Protein AF-0000000074527260 (afdb_homodimer)

Radius of gyration: 30.85 Å; Cα contacts (8 Å, |Δi|>4): 869; chains: 2; bounding box: 64×98×164 Å

Secondary structure (DSSP, 8-state):
------------------THHHHHHHHHHHHHHHHHHHHHT-SS-EEEEEEEE---EEEETTEEEE--TTT-HHHHHHTT--GGG--HHHHHHHHHHHHTSHHHHTT-EEEEEEETTS-EEEE-TT----SSHHHHHHHHHHHHHHSEEE-TTT--EEEEEEPSPGGGGS-TT-EEEEE-TT-S-B--HHHHGGG--S-EEEEEE-SSSS----SS-SEEEB--SS---HHHHHHHHHHHHHHHHT--/------------------THHHHHHHHHHHHHHHHHHHHHT-SS-EEEEEEEE---EEEETTEEEE--TTT-HHHHHHTT--GGG--HHHHHHHHHHHHTSHHHHTT-EEEEEEETTS-EEEE-TT----SSHHHHHHHHHHHHHHSEEE-TTT--EEEEEEPSPGGGGS-TT-EEEEE-TT-S-B--HHHHGGG--S-EEEEEE-SSSS----SS-SEEEB--SS---HHHHHHHHHHHHHHHHT--

pLDDT: mean 86.38, std 21.28, range [25.42, 98.94]

Organism: Naegleria gruberi (NCBI:txid5762)

Solvent-accessible surface area (backbone atoms only — not comparable to full-atom values): 27714 Å² total; per-residue (Å²): 136,86,84,80,79,79,80,80,81,82,80,81,79,79,79,78,74,79,70,62,63,64,54,49,53,51,49,52,49,47,48,51,48,45,49,48,46,53,58,48,59,31,55,75,34,47,33,37,37,32,36,48,23,34,76,48,75,41,77,58,89,94,41,78,38,54,46,30,42,86,83,33,35,67,62,29,48,75,69,75,38,67,30,81,62,24,37,39,63,43,37,52,44,27,48,48,36,43,55,53,29,59,46,25,73,70,68,33,38,40,46,34,40,31,26,62,86,72,47,34,33,44,43,35,60,81,48,79,75,61,89,44,67,70,56,37,39,54,50,50,45,48,26,74,73,62,39,45,36,57,42,90,89,75,62,45,65,34,36,34,59,49,76,80,58,71,73,80,76,47,56,89,82,34,53,30,37,29,57,40,70,88,40,91,45,68,44,55,52,76,66,52,54,71,73,56,73,53,23,37,33,40,37,36,42,19,50,82,74,83,75,74,85,73,88,82,53,78,44,66,29,8,69,39,84,50,84,62,50,44,28,54,51,42,35,53,54,49,50,32,48,20,60,69,70,69,54,75,135,86,83,78,80,80,80,79,79,81,78,81,79,81,79,78,73,79,69,62,61,65,54,49,54,50,47,52,50,47,48,50,48,44,48,49,45,52,58,50,60,30,56,75,34,45,33,38,37,32,35,48,23,32,77,48,74,41,77,58,89,94,40,78,39,55,45,30,41,87,82,33,36,67,63,30,49,74,69,76,36,65,30,84,63,23,36,39,63,43,37,52,45,27,50,48,36,43,57,53,29,57,47,24,73,69,67,33,40,41,47,35,39,29,26,63,85,72,48,34,32,43,42,37,59,82,48,79,74,63,89,44,67,70,57,36,39,55,50,50,44,48,29,76,73,62,39,45,36,59,41,89,88,75,62,45,66,34,36,34,58,50,78,80,58,71,74,79,76,46,56,88,82,35,52,31,37,30,57,40,68,87,39,90,44,70,44,55,53,78,65,52,54,71,71,56,72,55,23,38,33,40,37,36,39,20,48,81,75,85,77,73,84,74,87,82,53,77,44,64,29,8,68,38,84,50,85,62,51,42,29,54,49,43,35,53,52,49,51,32,49,19,60,67,69,68,56,76

Structure (mmCIF, N/CA/C/O backbone):
data_AF-0000000074527260-model_v1
#
loop_
_entity.id
_entity.type
_entity.pdbx_description
1 polymer 'Predicted protein'
#
loop_
_atom_site.group_PDB
_atom_site.id
_atom_site.type_symbol
_atom_site.label_atom_id
_atom_site.label_alt_id
_atom_site.label_comp_id
_atom_site.label_asym_id
_atom_site.label_entity_id
_atom_site.label_seq_id
_atom_site.pdbx_PDB_ins_code
_atom_site.Cartn_x
_atom_site.Cartn_y
_atom_site.Cartn_z
_atom_site.occupancy
_atom_site.B_iso_or_equiv
_atom_site.auth_seq_id
_atom_site.auth_comp_id
_atom_site.auth_asym_id
_atom_site.auth_atom_id
_atom_site.pdbx_PDB_model_num
ATOM 1 N N . MET A 1 1 ? -22.797 45.375 87.625 1 28.83 1 MET A N 1
ATOM 2 C CA . MET A 1 1 ? -21.484 44.875 87.25 1 28.83 1 MET A CA 1
ATOM 3 C C . MET A 1 1 ? -21.531 44.438 85.75 1 28.83 1 MET A C 1
ATOM 5 O O . MET A 1 1 ? -22.266 43.531 85.375 1 28.83 1 MET A O 1
ATOM 9 N N . PRO A 1 2 ? -21.25 45.312 84.75 1 32.97 2 PRO A N 1
ATOM 10 C CA . PRO A 1 2 ? -21.531 45.281 83.312 1 32.97 2 PRO A CA 1
ATOM 11 C C . PRO A 1 2 ? -20.75 44.156 82.625 1 32.97 2 PRO A C 1
ATOM 13 O O . PRO A 1 2 ? -19.625 43.844 83 1 32.97 2 PRO A O 1
ATOM 16 N N . LYS A 1 3 ? -21.422 43.156 82 1 30.52 3 LYS A N 1
ATOM 17 C CA . LYS A 1 3 ? -21.078 41.906 81.312 1 30.52 3 LYS A CA 1
ATOM 18 C C . LYS A 1 3 ? -20.172 42.188 80.062 1 30.52 3 LYS A C 1
ATOM 20 O O . LYS A 1 3 ? -20.547 42.938 79.188 1 30.52 3 LYS A O 1
ATOM 25 N N . GLN A 1 4 ? -18.828 42.281 80.188 1 29.92 4 GLN A N 1
ATOM 26 C CA . GLN A 1 4 ? -17.719 42.5 79.25 1 29.92 4 GLN A CA 1
ATOM 27 C C . GLN A 1 4 ? -17.766 41.562 78.062 1 29.92 4 GLN A C 1
ATOM 29 O O . GLN A 1 4 ? -17.656 40.344 78.25 1 29.92 4 GLN A O 1
ATOM 34 N N . GLN A 1 5 ? -18.5 41.781 77 1 29.3 5 GLN A N 1
ATOM 35 C CA . GLN A 1 5 ? -18.703 41.031 75.75 1 29.3 5 GLN A CA 1
ATOM 36 C C . GLN A 1 5 ? -17.391 40.844 75 1 29.3 5 GLN A C 1
ATOM 38 O O . GLN A 1 5 ? -16.766 41.812 74.562 1 29.3 5 GLN A O 1
ATOM 43 N N . ARG A 1 6 ? -16.531 39.812 75.25 1 28.25 6 ARG A N 1
ATOM 44 C CA . ARG A 1 6 ? -15.219 39.5 74.688 1 28.25 6 ARG A CA 1
ATOM 45 C C . ARG A 1 6 ? -15.305 39.25 73.188 1 28.25 6 ARG A C 1
ATOM 47 O O . ARG A 1 6 ? -16.062 38.406 72.75 1 28.25 6 ARG A O 1
ATOM 54 N N . GLU A 1 7 ? -15.109 40.219 72.312 1 28.84 7 GLU A N 1
ATOM 55 C CA . GLU A 1 7 ? -15.094 40.219 70.875 1 28.84 7 GLU A CA 1
ATOM 56 C C . GLU A 1 7 ? -14.008 39.281 70.375 1 28.84 7 GLU A C 1
ATOM 58 O O . GLU A 1 7 ? -12.828 39.438 70.688 1 28.84 7 GLU A O 1
ATOM 63 N N . ARG A 1 8 ? -14.258 37.969 70.125 1 26.88 8 ARG A N 1
ATOM 64 C CA . ARG A 1 8 ? -13.32 37 69.625 1 26.88 8 ARG A CA 1
ATOM 65 C C . ARG A 1 8 ? -12.891 37.344 68.188 1 26.88 8 ARG A C 1
ATOM 67 O O . ARG A 1 8 ? -13.734 37.5 67.312 1 26.88 8 ARG A O 1
ATOM 74 N N . LYS A 1 9 ? -11.766 38.031 68 1 29.02 9 LYS A N 1
ATOM 75 C CA . LYS A 1 9 ? -11.133 38.375 66.75 1 29.02 9 LYS A CA 1
ATOM 76 C C . LYS A 1 9 ? -10.766 37.125 65.938 1 29.02 9 LYS A C 1
ATOM 78 O O . LYS A 1 9 ? -10.078 36.25 66.438 1 29.02 9 LYS A O 1
ATOM 83 N N . HIS A 1 10 ? -11.617 36.656 65 1 27.3 10 HIS A N 1
ATOM 84 C CA . HIS A 1 10 ? -11.367 35.531 64.062 1 27.3 10 HIS A CA 1
ATOM 85 C C . HIS A 1 10 ? -10.211 35.812 63.156 1 27.3 10 HIS A C 1
ATOM 87 O O . HIS A 1 10 ? -10.195 36.844 62.469 1 27.3 10 HIS A O 1
ATOM 93 N N . THR A 1 11 ? -8.945 35.469 63.438 1 27.95 11 THR A N 1
ATOM 94 C CA . THR A 1 11 ? -7.727 35.531 62.625 1 27.95 11 THR A CA 1
ATOM 95 C C . THR A 1 11 ? -7.859 34.719 61.344 1 27.95 11 THR A C 1
ATOM 97 O O . THR A 1 11 ? -8.133 33.5 61.406 1 27.95 11 THR A O 1
ATOM 100 N N . SER A 1 12 ? -8.305 35.312 60.219 1 28.09 12 SER A N 1
ATOM 101 C CA . SER A 1 12 ? -8.398 34.719 58.906 1 28.09 12 SER A CA 1
ATOM 102 C C . SER A 1 12 ? -7.031 34.281 58.375 1 28.09 12 SER A C 1
ATOM 104 O O . SER A 1 12 ? -6.098 35.062 58.344 1 28.09 12 SER A O 1
ATOM 106 N N . SER A 1 13 ? -6.57 33 58.594 1 28.98 13 SER A N 1
ATOM 107 C CA . SER A 1 13 ? -5.355 32.375 58.094 1 28.98 13 SER A CA 1
ATOM 108 C C . SER A 1 13 ? -5.332 32.375 56.562 1 28.98 13 SER A C 1
ATOM 110 O O . SER A 1 13 ? -6.262 31.859 55.938 1 28.98 13 SER A O 1
ATOM 112 N N . SER A 1 14 ? -4.68 33.312 55.906 1 29.02 14 SER A N 1
ATOM 113 C CA . SER A 1 14 ? -4.426 33.375 54.469 1 29.02 14 SER A CA 1
ATOM 114 C C . SER A 1 14 ? -3.607 32.188 54 1 29.02 14 SER A C 1
ATOM 116 O O . SER A 1 14 ? -2.496 31.953 54.469 1 29.02 14 SER A O 1
ATOM 118 N N . ASN A 1 15 ? -4.242 31.047 53.625 1 30.97 15 ASN A N 1
ATOM 119 C CA . ASN A 1 15 ? -3.631 29.891 53 1 30.97 15 ASN A CA 1
ATOM 120 C C . ASN A 1 15 ? -2.936 30.266 51.688 1 30.97 15 ASN A C 1
ATOM 122 O O . ASN A 1 15 ? -3.576 30.766 50.75 1 30.97 15 ASN A O 1
ATOM 126 N N . SER A 1 16 ? -1.649 30.594 51.75 1 33.66 16 SER A N 1
ATOM 127 C CA . SER A 1 16 ? -0.788 30.797 50.594 1 33.66 16 SER A CA 1
ATOM 128 C C . SER A 1 16 ? -0.728 29.547 49.719 1 33.66 16 SER A C 1
ATOM 130 O O . SER A 1 16 ? -0.403 28.469 50.188 1 33.66 16 SER A O 1
ATOM 132 N N . THR A 1 17 ? -1.611 29.422 48.75 1 38.75 17 THR A N 1
ATOM 133 C CA . THR A 1 17 ? -1.59 28.391 47.719 1 38.75 17 THR A CA 1
ATOM 134 C C . THR A 1 17 ? -0.217 28.328 47.062 1 38.75 17 THR A C 1
ATOM 136 O O . THR A 1 17 ? 0.34 29.359 46.656 1 38.75 17 THR A O 1
ATOM 139 N N . PRO A 1 18 ? 0.474 27.172 47.312 1 38.09 18 PRO A N 1
ATOM 140 C CA . PRO A 1 18 ? 1.835 26.984 46.812 1 38.09 18 PRO A CA 1
ATOM 141 C C . PRO A 1 18 ? 1.934 27.156 45.281 1 38.09 18 PRO A C 1
ATOM 143 O O . PRO A 1 18 ? 1.183 26.531 44.531 1 38.09 18 PRO A O 1
ATOM 146 N N . SER A 1 19 ? 2.516 28.25 44.812 1 42.72 19 SER A N 1
ATOM 147 C CA . SER A 1 19 ? 2.816 28.703 43.469 1 42.72 19 SER A CA 1
ATOM 148 C C . SER A 1 19 ? 3.787 27.766 42.75 1 42.72 19 SER A C 1
ATOM 150 O O . SER A 1 19 ? 4.113 27.969 41.594 1 42.72 19 SER A O 1
ATOM 152 N N . GLY A 1 20 ? 4.207 26.703 43.406 1 39.66 20 GLY A N 1
ATOM 153 C CA . GLY A 1 20 ? 5.297 25.938 42.812 1 39.66 20 GLY A CA 1
ATOM 154 C C . GLY A 1 20 ? 4.836 24.969 41.75 1 39.66 20 GLY A C 1
ATOM 155 O O . GLY A 1 20 ? 5.656 24.391 41.031 1 39.66 20 GLY A O 1
ATOM 156 N N . ALA A 1 21 ? 3.625 24.5 41.75 1 45.16 21 ALA A N 1
ATOM 157 C CA . ALA A 1 21 ? 3.174 23.5 40.781 1 45.16 21 ALA A CA 1
ATOM 158 C C . ALA A 1 21 ? 3.035 24.109 39.406 1 45.16 21 ALA A C 1
ATOM 160 O O . ALA A 1 21 ? 3.277 23.438 38.406 1 45.16 21 ALA A O 1
ATOM 161 N N . ALA A 1 22 ? 2.727 25.391 39.344 1 46.41 22 ALA A N 1
ATOM 162 C CA . ALA A 1 22 ? 2.557 26.016 38.031 1 46.41 22 ALA A CA 1
ATOM 163 C C . ALA A 1 22 ? 3.896 26.156 37.312 1 46.41 22 ALA A C 1
ATOM 165 O O . ALA A 1 22 ? 3.975 26.016 36.094 1 46.41 22 ALA A O 1
ATOM 166 N N . ASP A 1 23 ? 4.957 26.297 38.094 1 46.38 23 ASP A N 1
ATOM 167 C CA . ASP A 1 23 ? 6.27 26.484 37.469 1 46.38 23 ASP A CA 1
ATOM 168 C C . ASP A 1 23 ? 6.844 25.156 37 1 46.38 23 ASP A C 1
ATOM 170 O O . ASP A 1 23 ? 7.523 25.109 35.969 1 46.38 23 ASP A O 1
ATOM 174 N N . LYS A 1 24 ? 6.5 24.078 37.656 1 49.16 24 LYS A N 1
ATOM 175 C CA . LYS A 1 24 ? 6.977 22.781 37.219 1 49.16 24 LYS A CA 1
ATOM 176 C C . LYS A 1 24 ? 6.25 22.312 35.938 1 49.16 24 LYS A C 1
ATOM 178 O O . LYS A 1 24 ? 6.844 21.656 35.094 1 49.16 24 LYS A O 1
ATOM 183 N N . VAL A 1 25 ? 5.031 22.594 35.875 1 51.41 25 VAL A N 1
ATOM 184 C CA . VAL A 1 25 ? 4.273 22.234 34.688 1 51.41 25 VAL A CA 1
ATOM 185 C C . VAL A 1 25 ? 4.785 23.031 33.5 1 51.41 25 VAL A C 1
ATOM 187 O O . VAL A 1 25 ? 4.914 22.5 32.375 1 51.41 25 VAL A O 1
ATOM 190 N N . SER A 1 26 ? 5.148 24.266 33.812 1 51.59 26 SER A N 1
ATOM 191 C CA . SER A 1 26 ? 5.715 25.109 32.75 1 51.59 26 SER A CA 1
ATOM 192 C C . SER A 1 26 ? 7.098 24.609 32.344 1 51.59 26 SER A C 1
ATOM 194 O O . SER A 1 26 ? 7.434 24.609 31.156 1 51.59 26 SER A O 1
ATOM 196 N N . LYS A 1 27 ? 7.766 24.156 33.25 1 52.84 27 LYS A N 1
ATOM 197 C CA . LYS A 1 27 ? 9.102 23.641 32.969 1 52.84 27 LYS A CA 1
ATOM 198 C C . LYS A 1 27 ? 9.023 22.281 32.25 1 52.84 27 LYS A C 1
ATOM 200 O O . LYS A 1 27 ? 9.797 22.016 31.328 1 52.84 27 LYS A O 1
ATOM 205 N N . GLU A 1 28 ? 8.18 21.406 32.594 1 47.25 28 GLU A N 1
ATOM 206 C CA . GLU A 1 28 ? 8 20.109 31.938 1 47.25 28 GLU A CA 1
ATOM 207 C C . GLU A 1 28 ? 7.453 20.266 30.531 1 47.25 28 GLU A C 1
ATOM 209 O O . GLU A 1 28 ? 7.891 19.562 29.609 1 47.25 28 GLU A O 1
ATOM 214 N N . ALA A 1 29 ? 6.602 21.203 30.297 1 48.62 29 ALA A N 1
ATOM 215 C CA . ALA A 1 29 ? 6.098 21.531 28.953 1 48.62 29 ALA A CA 1
ATOM 216 C C . ALA A 1 29 ? 7.199 22.125 28.094 1 48.62 29 ALA A C 1
ATOM 218 O O . ALA A 1 29 ? 7.32 21.781 26.906 1 48.62 29 ALA A O 1
ATOM 219 N N . LYS A 1 30 ? 7.949 22.953 28.641 1 51.09 30 LYS A N 1
ATOM 220 C CA . LYS A 1 30 ? 9.094 23.516 27.938 1 51.09 30 LYS A CA 1
ATOM 221 C C . LYS A 1 30 ? 10.133 22.453 27.625 1 51.09 30 LYS A C 1
ATOM 223 O O . LYS A 1 30 ? 10.734 22.453 26.547 1 51.09 30 LYS A O 1
ATOM 228 N N . THR A 1 31 ? 10.375 21.531 28.562 1 49.41 31 THR A N 1
ATOM 229 C CA . THR A 1 31 ? 11.312 20.438 28.344 1 49.41 31 THR A CA 1
ATOM 230 C C . THR A 1 31 ? 10.781 19.484 27.281 1 49.41 31 THR A C 1
ATOM 232 O O . THR A 1 31 ? 11.531 19.031 26.406 1 49.41 31 THR A O 1
ATOM 235 N N . LEU A 1 32 ? 9.531 19.188 27.328 1 47.84 32 LEU A N 1
ATOM 236 C CA . LEU A 1 32 ? 8.898 18.375 26.297 1 47.84 32 LEU A CA 1
ATOM 237 C C . LEU A 1 32 ? 8.898 19.094 24.953 1 47.84 32 LEU A C 1
ATOM 239 O O . LEU A 1 32 ? 9.125 18.469 23.906 1 47.84 32 LEU A O 1
ATOM 243 N N . GLN A 1 33 ? 8.586 20.359 25.062 1 48.22 33 GLN A N 1
ATOM 244 C CA . GLN A 1 33 ? 8.68 21.172 23.844 1 48.22 33 GLN A CA 1
ATOM 245 C C . GLN A 1 33 ? 10.117 21.234 23.328 1 48.22 33 GLN A C 1
ATOM 247 O O . GLN A 1 33 ? 10.359 21.156 22.125 1 48.22 33 GLN A O 1
ATOM 252 N N . ALA A 1 34 ? 10.984 21.5 24.203 1 47.28 34 ALA A N 1
ATOM 253 C CA . ALA A 1 34 ? 12.406 21.516 23.844 1 47.28 34 ALA A CA 1
ATOM 254 C C . ALA A 1 34 ? 12.844 20.141 23.312 1 47.28 34 ALA A C 1
ATOM 256 O O . ALA A 1 34 ? 13.578 20.062 22.328 1 47.28 34 ALA A O 1
ATOM 257 N N . LYS A 1 35 ? 12.562 19.109 23.984 1 47.12 35 LYS A N 1
ATOM 258 C CA . LYS A 1 35 ? 12.883 17.766 23.516 1 47.12 35 LYS A CA 1
ATOM 259 C C . LYS A 1 35 ? 12.266 17.484 22.156 1 47.12 35 LYS A C 1
ATOM 261 O O . LYS A 1 35 ? 12.898 16.891 21.281 1 47.12 35 LYS A O 1
ATOM 266 N N . LYS A 1 36 ? 11.047 17.938 22.062 1 52.59 36 LYS A N 1
ATOM 267 C CA . LYS A 1 36 ? 10.406 17.844 20.766 1 52.59 36 LYS A CA 1
ATOM 268 C C . LYS A 1 36 ? 11.141 18.688 19.719 1 52.59 36 LYS A C 1
ATOM 270 O O . LYS A 1 36 ? 11.305 18.266 18.578 1 52.59 36 LYS A O 1
ATOM 275 N N . TYR A 1 37 ? 11.578 19.812 20.219 1 48.84 37 TYR A N 1
ATOM 276 C CA . TYR A 1 37 ? 12.352 20.688 19.344 1 48.84 37 TYR A CA 1
ATOM 277 C C . TYR A 1 37 ? 13.688 20.047 18.969 1 48.84 37 TYR A C 1
ATOM 279 O O . TYR A 1 37 ? 14.102 20.062 17.812 1 48.84 37 TYR A O 1
ATOM 287 N N . VAL A 1 38 ? 14.445 19.562 19.984 1 50.5 38 VAL A N 1
ATOM 288 C CA . VAL A 1 38 ? 15.727 18.906 19.719 1 50.5 38 VAL A CA 1
ATOM 289 C C . VAL A 1 38 ? 15.516 17.672 18.844 1 50.5 38 VAL A C 1
ATOM 291 O O . VAL A 1 38 ? 16.297 17.422 17.922 1 50.5 38 VAL A O 1
ATOM 294 N N . GLU A 1 39 ? 14.539 16.938 19.125 1 53.62 39 GLU A N 1
ATOM 295 C CA . GLU A 1 39 ? 14.227 15.758 18.312 1 53.62 39 GLU A CA 1
ATOM 296 C C . GLU A 1 39 ? 13.852 16.156 16.891 1 53.62 39 GLU A C 1
ATOM 298 O O . GLU A 1 39 ? 14.25 15.5 15.922 1 53.62 39 GLU A O 1
ATOM 303 N N . LYS A 1 40 ? 13.148 17.281 16.906 1 55.53 40 LYS A N 1
ATOM 304 C CA . LYS A 1 40 ? 12.773 17.781 15.594 1 55.53 40 LYS A CA 1
ATOM 305 C C . LYS A 1 40 ? 14 18.234 14.805 1 55.53 40 LYS A C 1
ATOM 307 O O . LYS A 1 40 ? 14.016 18.156 13.57 1 55.53 40 LYS A O 1
ATOM 312 N N . GLU A 1 41 ? 14.984 18.578 15.609 1 57.22 41 GLU A N 1
ATOM 313 C CA . GLU A 1 41 ? 16.188 19.094 14.945 1 57.22 41 GLU A CA 1
ATOM 314 C C . GLU A 1 41 ? 17.203 17.984 14.703 1 57.22 41 GLU A C 1
ATOM 316 O O . GLU A 1 41 ? 18.281 18.234 14.164 1 57.22 41 GLU A O 1
ATOM 321 N N . SER A 1 42 ? 16.719 16.781 15.078 1 61.59 42 SER A N 1
ATOM 322 C CA . SER A 1 42 ? 17.641 15.688 14.836 1 61.59 42 SER A CA 1
ATOM 323 C C . SER A 1 42 ? 17.953 15.531 13.352 1 61.59 42 SER A C 1
ATOM 325 O O . SER A 1 42 ? 17.078 15.734 12.508 1 61.59 42 SER A O 1
ATOM 327 N N . LYS A 1 43 ? 19.203 15.281 13.023 1 65.75 43 LYS A N 1
ATOM 328 C CA . LYS A 1 43 ? 19.75 15.211 11.672 1 65.75 43 LYS A CA 1
ATOM 329 C C . LYS A 1 43 ? 19.234 13.984 10.93 1 65.75 43 LYS A C 1
ATOM 331 O O . LYS A 1 43 ? 19.125 13.992 9.703 1 65.75 43 LYS A O 1
ATOM 336 N N . ARG A 1 44 ? 18.688 13.031 11.633 1 82.94 44 ARG A N 1
ATOM 337 C CA . ARG A 1 44 ? 18.25 11.828 10.945 1 82.94 44 ARG A CA 1
ATOM 338 C C . ARG A 1 44 ? 16.75 11.586 11.172 1 82.94 44 ARG A C 1
ATOM 340 O O . ARG A 1 44 ? 16.375 10.672 11.914 1 82.94 44 ARG A O 1
ATOM 347 N N . ARG A 1 45 ? 15.938 12.516 10.625 1 91.06 45 ARG A N 1
ATOM 348 C CA . ARG A 1 45 ? 14.492 12.328 10.719 1 91.06 45 ARG A CA 1
ATOM 349 C C . ARG A 1 45 ? 13.805 12.672 9.398 1 91.06 45 ARG A C 1
ATOM 351 O O . ARG A 1 45 ? 14.031 13.75 8.836 1 91.06 45 ARG A O 1
ATOM 358 N N . LEU A 1 46 ? 13.055 11.711 8.969 1 96.19 46 LEU A N 1
ATOM 359 C CA . LEU A 1 46 ? 12.203 11.961 7.805 1 96.19 46 LEU A CA 1
ATOM 360 C C . LEU A 1 46 ? 10.828 12.445 8.234 1 96.19 46 LEU A C 1
ATOM 362 O O . LEU A 1 46 ? 10.164 11.805 9.062 1 96.19 46 LEU A O 1
ATOM 366 N N . ILE A 1 47 ? 10.484 13.609 7.781 1 97.88 47 ILE A N 1
ATOM 367 C CA . ILE A 1 47 ? 9.148 14.148 8.023 1 97.88 47 ILE A CA 1
ATOM 368 C C . ILE A 1 47 ? 8.336 14.117 6.727 1 97.88 47 ILE A C 1
ATOM 370 O O . ILE A 1 47 ? 8.797 14.602 5.691 1 97.88 47 ILE A O 1
ATOM 374 N N . VAL A 1 48 ? 7.168 13.492 6.797 1 98.81 48 VAL A N 1
ATOM 375 C CA . VAL A 1 48 ? 6.285 13.438 5.637 1 98.81 48 VAL A CA 1
ATOM 376 C C . VAL A 1 48 ? 4.988 14.188 5.938 1 98.81 48 VAL A C 1
ATOM 378 O O . VAL A 1 48 ? 4.375 13.977 6.984 1 98.81 48 VAL A O 1
ATOM 381 N N . VAL A 1 49 ? 4.645 15.078 5.066 1 98.94 49 VAL A N 1
ATOM 382 C CA . VAL A 1 49 ? 3.352 15.75 5.121 1 98.94 49 VAL A CA 1
ATOM 383 C C . VAL A 1 49 ? 2.455 15.25 3.992 1 98.94 49 VAL A C 1
ATOM 385 O O . VAL A 1 49 ? 2.773 15.43 2.814 1 98.94 49 VAL A O 1
ATOM 388 N N . LEU A 1 50 ? 1.395 14.609 4.379 1 98.94 50 LEU A N 1
ATOM 389 C CA . LEU A 1 50 ? 0.371 14.242 3.406 1 98.94 50 LEU A CA 1
ATOM 390 C C . LEU A 1 50 ? -0.613 15.383 3.191 1 98.94 50 LEU A C 1
ATOM 392 O O . LEU A 1 50 ? -1.313 15.789 4.121 1 98.94 50 LEU A O 1
ATOM 396 N N . GLU A 1 51 ? -0.692 15.852 1.988 1 98.81 51 GLU A N 1
ATOM 397 C CA . GLU A 1 51 ? -1.479 17.047 1.692 1 98.81 51 GLU A CA 1
ATOM 398 C C . GLU A 1 51 ? -2.781 16.688 0.983 1 98.81 51 GLU A C 1
ATOM 400 O O . GLU A 1 51 ? -2.842 15.695 0.247 1 98.81 51 GLU A O 1
ATOM 405 N N . ASN A 1 52 ? -3.748 17.484 1.244 1 98.44 52 ASN A N 1
ATOM 406 C CA . ASN A 1 52 ? -5.051 17.453 0.585 1 98.44 52 ASN A CA 1
ATOM 407 C C . ASN A 1 52 ? -5.762 16.109 0.82 1 98.44 52 ASN A C 1
ATOM 409 O O . ASN A 1 52 ? -6.352 15.555 -0.103 1 98.44 52 ASN A O 1
ATOM 413 N N . CYS A 1 53 ? -5.633 15.648 2.053 1 98.75 53 CYS A N 1
ATOM 414 C CA . CYS A 1 53 ? -6.305 14.414 2.438 1 98.75 53 CYS A CA 1
ATOM 415 C C . CYS A 1 53 ? -7.82 14.594 2.436 1 98.75 53 CYS A C 1
ATOM 417 O O . CYS A 1 53 ? -8.352 15.422 3.17 1 98.75 53 CYS A O 1
ATOM 419 N N . PRO A 1 54 ? -8.531 13.867 1.63 1 98.5 54 PRO A N 1
ATOM 420 C CA . PRO A 1 54 ? -9.984 14.039 1.603 1 98.5 54 PRO A CA 1
ATOM 421 C C . PRO A 1 54 ? -10.688 13.297 2.738 1 98.5 54 PRO A C 1
ATOM 423 O O . PRO A 1 54 ? -11.445 12.352 2.49 1 98.5 54 PRO A O 1
ATOM 426 N N . LEU A 1 55 ? -10.5 13.781 3.914 1 98.69 55 LEU A N 1
ATOM 427 C CA . LEU A 1 55 ? -11.133 13.234 5.113 1 98.69 55 LEU A CA 1
ATOM 428 C C . LEU A 1 55 ? -12.266 14.133 5.586 1 98.69 55 LEU A C 1
ATOM 430 O O . LEU A 1 55 ? -12.016 15.188 6.18 1 98.69 55 LEU A O 1
ATOM 434 N N . GLU A 1 56 ? -13.453 13.742 5.281 1 98.38 56 GLU A N 1
ATOM 435 C CA . GLU A 1 56 ? -14.641 14.5 5.652 1 98.38 56 GLU A CA 1
ATOM 436 C C . GLU A 1 56 ? -15.75 13.578 6.152 1 98.38 56 GLU A C 1
ATOM 438 O O . GLU A 1 56 ? -16 12.523 5.562 1 98.38 56 GLU A O 1
ATOM 443 N N . VAL A 1 57 ? -16.359 13.977 7.25 1 98.06 57 VAL A N 1
ATOM 444 C CA . VAL A 1 57 ? -17.438 13.188 7.84 1 98.06 57 VAL A CA 1
ATOM 445 C C . VAL A 1 57 ? -18.781 13.773 7.426 1 98.06 57 VAL A C 1
ATOM 447 O O . VAL A 1 57 ? -18.953 14.992 7.371 1 98.06 57 VAL A O 1
ATOM 450 N N . GLY A 1 58 ? -19.672 12.922 7.051 1 97 58 GLY A N 1
ATOM 451 C CA . GLY A 1 58 ? -21.047 13.289 6.77 1 97 58 GLY A CA 1
ATOM 452 C C . GLY A 1 58 ? -22.062 12.414 7.48 1 97 58 GLY A C 1
ATOM 453 O O . GLY A 1 58 ? -21.781 11.242 7.77 1 97 58 GLY A O 1
ATOM 454 N N . LYS A 1 59 ? -23.156 13.023 7.715 1 95.88 59 LYS A N 1
ATOM 455 C CA . LYS A 1 59 ? -24.25 12.266 8.328 1 95.88 59 LYS A CA 1
ATOM 456 C C . LYS A 1 59 ? -25.109 11.578 7.266 1 95.88 59 LYS A C 1
ATOM 458 O O . LYS A 1 59 ? -25.781 12.242 6.477 1 95.88 59 LYS A O 1
ATOM 463 N N . ILE A 1 60 ? -25.078 10.297 7.227 1 95.19 60 ILE A N 1
ATOM 464 C CA . ILE A 1 60 ? -25.875 9.477 6.324 1 95.19 60 ILE A CA 1
ATOM 465 C C . ILE A 1 60 ? -26.922 8.703 7.121 1 95.19 60 ILE A C 1
ATOM 467 O O . ILE A 1 60 ? -26.609 7.727 7.805 1 95.19 60 ILE A O 1
ATOM 471 N N . GLY A 1 61 ? -28.172 9.047 6.871 1 93 61 GLY A N 1
ATOM 472 C CA . GLY A 1 61 ? -29.172 8.523 7.781 1 93 61 GLY A CA 1
ATOM 473 C C . GLY A 1 61 ? -28.969 8.961 9.219 1 93 61 GLY A C 1
ATOM 474 O O . GLY A 1 61 ? -28.922 10.164 9.508 1 93 61 GLY A O 1
ATOM 475 N N . GLU A 1 62 ? -28.781 7.953 10.117 1 94.19 62 GLU A N 1
ATOM 476 C CA . GLU A 1 62 ? -28.609 8.273 11.531 1 94.19 62 GLU A CA 1
ATOM 477 C C . GLU A 1 62 ? -27.141 8.102 11.953 1 94.19 62 GLU A C 1
ATOM 479 O O . GLU A 1 62 ? -26.812 8.25 13.133 1 94.19 62 GLU A O 1
ATOM 484 N N . LYS A 1 63 ? -26.312 7.832 11.016 1 95.94 63 LYS A N 1
ATOM 485 C CA . LYS A 1 63 ? -24.922 7.531 11.367 1 95.94 63 LYS A CA 1
ATOM 486 C C . LYS A 1 63 ? -23.969 8.5 10.68 1 95.94 63 LYS A C 1
ATOM 488 O O . LYS A 1 63 ? -24.234 8.977 9.578 1 95.94 63 LYS A O 1
ATOM 493 N N . TYR A 1 64 ? -22.922 8.828 11.383 1 97.5 64 TYR A N 1
ATOM 494 C CA . TYR A 1 64 ? -21.828 9.586 10.797 1 97.5 64 TYR A CA 1
ATOM 495 C C . TYR A 1 64 ? -20.828 8.664 10.117 1 97.5 64 TYR A C 1
ATOM 497 O O . TYR A 1 64 ? -20.438 7.645 10.688 1 97.5 64 TYR A O 1
ATOM 505 N N . LYS A 1 65 ? -20.5 9.016 8.867 1 98.12 65 LYS A N 1
ATOM 506 C CA . LYS A 1 65 ? -19.609 8.18 8.062 1 98.12 65 LYS A CA 1
ATOM 507 C C . LYS A 1 65 ? -18.516 9.023 7.406 1 98.12 65 LYS A C 1
ATOM 509 O O . LYS A 1 65 ? -18.719 10.203 7.129 1 98.12 65 LYS A O 1
ATOM 514 N N . LEU A 1 66 ? -17.391 8.383 7.281 1 98.62 66 LEU A N 1
ATOM 515 C CA . LEU A 1 66 ? -16.359 8.984 6.434 1 98.62 66 LEU A CA 1
ATOM 516 C C . LEU A 1 66 ? -16.75 8.906 4.965 1 98.62 66 LEU A C 1
ATOM 518 O O . LEU A 1 66 ? -16.844 7.816 4.398 1 98.62 66 LEU A O 1
ATOM 522 N N . LEU A 1 67 ? -16.938 10.055 4.34 1 98.56 67 LEU A N 1
ATOM 523 C CA . LEU A 1 67 ? -17.484 10.109 2.988 1 98.56 67 LEU A CA 1
ATOM 524 C C . LEU A 1 67 ? -16.5 9.539 1.979 1 98.56 67 LEU A C 1
ATOM 526 O O . LEU A 1 67 ? -15.289 9.797 2.074 1 98.56 67 LEU A O 1
ATOM 530 N N . ASN A 1 68 ? -17.016 8.695 1.068 1 98.25 68 ASN A N 1
ATOM 531 C CA . ASN A 1 68 ? -16.188 8.109 0.027 1 98.25 68 ASN A CA 1
ATOM 532 C C . ASN A 1 68 ? -16.969 7.887 -1.263 1 98.25 68 ASN A C 1
ATOM 534 O O . ASN A 1 68 ? -18.203 7.895 -1.254 1 98.25 68 ASN A O 1
ATOM 538 N N . SER A 1 69 ? -16.203 7.68 -2.311 1 97.19 69 SER A N 1
ATOM 539 C CA . SER A 1 69 ? -16.781 7.613 -3.65 1 97.19 69 SER A CA 1
ATOM 540 C C . SER A 1 69 ? -17.516 6.301 -3.869 1 97.19 69 SER A C 1
ATOM 542 O O . SER A 1 69 ? -18.406 6.211 -4.73 1 97.19 69 SER A O 1
ATOM 544 N N . ASP A 1 70 ? -17.25 5.293 -3.1 1 96.38 70 ASP A N 1
ATOM 545 C CA . ASP A 1 70 ? -17.859 3.986 -3.311 1 96.38 70 ASP A CA 1
ATOM 546 C C . ASP A 1 70 ? -19.266 3.932 -2.717 1 96.38 70 ASP A C 1
ATOM 548 O O . ASP A 1 70 ? -20.203 3.426 -3.35 1 96.38 70 ASP A O 1
ATOM 552 N N . ASP A 1 71 ? -19.406 4.523 -1.588 1 97.12 71 ASP A N 1
ATOM 553 C CA . ASP A 1 71 ? -20.609 4.281 -0.807 1 97.12 71 ASP A CA 1
ATOM 554 C C . ASP A 1 71 ? -21.516 5.512 -0.791 1 97.12 71 ASP A C 1
ATOM 556 O O . ASP A 1 71 ? -22.719 5.406 -0.543 1 97.12 71 ASP A O 1
ATOM 560 N N . HIS A 1 72 ? -20.984 6.613 -1.11 1 98.25 72 HIS A N 1
ATOM 561 C CA . HIS A 1 72 ? -21.734 7.832 -0.82 1 98.25 72 HIS A CA 1
ATOM 562 C C . HIS A 1 72 ? -21.844 8.727 -2.051 1 98.25 72 HIS A C 1
ATOM 564 O O . HIS A 1 72 ? -21.844 9.953 -1.931 1 98.25 72 HIS A O 1
ATOM 570 N N . ARG A 1 73 ? -21.797 8.188 -3.184 1 97.25 73 ARG A N 1
ATOM 571 C CA . ARG A 1 73 ? -21.812 8.945 -4.43 1 97.25 73 ARG A CA 1
ATOM 572 C C . ARG A 1 73 ? -23.047 9.836 -4.527 1 97.25 73 ARG A C 1
ATOM 574 O O . ARG A 1 73 ? -22.953 11.016 -4.852 1 97.25 73 ARG A O 1
ATOM 581 N N . THR A 1 74 ? -24.203 9.266 -4.258 1 96.94 74 THR A N 1
ATOM 582 C CA . THR A 1 74 ? -25.469 10 -4.348 1 96.94 74 THR A CA 1
ATOM 583 C C . THR A 1 74 ? -25.484 11.164 -3.354 1 96.94 74 THR A C 1
ATOM 585 O O . THR A 1 74 ? -25.859 12.281 -3.703 1 96.94 74 THR A O 1
ATOM 588 N N . TYR A 1 75 ? -25.156 10.836 -2.188 1 97.19 75 TYR A N 1
ATOM 589 C CA . TYR A 1 75 ? -25.094 11.875 -1.16 1 97.19 75 TYR A CA 1
ATOM 590 C C . TYR A 1 75 ? -24.188 13.016 -1.584 1 97.19 75 TYR A C 1
ATOM 592 O O . TYR A 1 75 ? -24.562 14.188 -1.494 1 97.19 75 TYR A O 1
ATOM 600 N N . LEU A 1 76 ? -23 12.688 -2.043 1 97.94 76 LEU A N 1
ATOM 601 C CA . LEU A 1 76 ? -22 13.68 -2.438 1 97.94 76 LEU A CA 1
ATOM 602 C C . LEU A 1 76 ? -22.516 14.539 -3.588 1 97.94 76 LEU A C 1
ATOM 604 O O . LEU A 1 76 ? -22.422 15.766 -3.537 1 97.94 76 LEU A O 1
ATOM 608 N N . SER A 1 77 ? -23.062 13.898 -4.516 1 97.5 77 SER A N 1
ATOM 609 C CA . SER A 1 77 ? -23.594 14.617 -5.672 1 97.5 77 SER A CA 1
ATOM 610 C C . SER A 1 77 ? -24.719 15.562 -5.27 1 97.5 77 SER A C 1
ATOM 612 O O . SER A 1 77 ? -24.781 16.703 -5.734 1 97.5 77 SER A O 1
ATOM 614 N N . LYS A 1 78 ? -25.562 15.156 -4.391 1 96.88 78 LYS A N 1
ATOM 615 C CA . LYS A 1 78 ? -26.672 15.961 -3.914 1 96.88 78 LYS A CA 1
ATOM 616 C C . LYS A 1 78 ? -26.188 17.203 -3.168 1 96.88 78 LYS A C 1
ATOM 618 O O . LYS A 1 78 ? -26.891 18.219 -3.111 1 96.88 78 LYS A O 1
ATOM 623 N N . HIS A 1 79 ? -25.062 17.109 -2.635 1 96.31 79 HIS A N 1
ATOM 624 C CA . HIS A 1 79 ? -24.516 18.203 -1.849 1 96.31 79 HIS A CA 1
ATOM 625 C C . HIS A 1 79 ? -23.516 19.031 -2.66 1 96.31 79 HIS A C 1
ATOM 627 O O . HIS A 1 79 ? -22.672 19.734 -2.092 1 96.31 79 HIS A O 1
ATOM 633 N N . GLY A 1 80 ? -23.469 18.797 -3.941 1 96.44 80 GLY A N 1
ATOM 634 C CA . GLY A 1 80 ? -22.672 19.594 -4.84 1 96.44 80 GLY A CA 1
ATOM 635 C C . GLY A 1 80 ? -21.203 19.234 -4.816 1 96.44 80 GLY A C 1
ATOM 636 O O . GLY A 1 80 ? -20.344 20.047 -5.16 1 96.44 80 GLY A O 1
ATOM 637 N N . LYS A 1 81 ? -20.969 18.094 -4.348 1 96.44 81 LYS A N 1
ATOM 638 C CA . LYS A 1 81 ? -19.594 17.609 -4.266 1 96.44 81 LYS A CA 1
ATOM 639 C C . LYS A 1 81 ? -19.312 16.562 -5.336 1 96.44 81 LYS A C 1
ATOM 641 O O . LYS A 1 81 ? -20.188 15.758 -5.66 1 96.44 81 LYS A O 1
ATOM 646 N N . ASN A 1 82 ? -18.125 16.609 -5.898 1 96.69 82 ASN A N 1
ATOM 647 C CA . ASN A 1 82 ? -17.734 15.594 -6.863 1 96.69 82 ASN A CA 1
ATOM 648 C C . ASN A 1 82 ? -17.312 14.297 -6.172 1 96.69 82 ASN A C 1
ATOM 650 O O . ASN A 1 82 ? -16.266 14.234 -5.527 1 96.69 82 ASN A O 1
ATOM 654 N N . PRO A 1 83 ? -18.031 13.273 -6.34 1 96.94 83 PRO A N 1
ATOM 655 C CA . PRO A 1 83 ? -17.734 12.023 -5.641 1 96.94 83 PRO A CA 1
ATOM 656 C C . PRO A 1 83 ? -16.328 11.5 -5.918 1 96.94 83 PRO A C 1
ATOM 658 O O . PRO A 1 83 ? -15.719 10.883 -5.047 1 96.94 83 PRO A O 1
ATOM 661 N N . ASP A 1 84 ? -15.781 11.742 -7.039 1 95.62 84 ASP A N 1
ATOM 662 C CA . ASP A 1 84 ? -14.492 11.203 -7.434 1 95.62 84 ASP A CA 1
ATOM 663 C C . ASP A 1 84 ? -13.359 11.828 -6.617 1 95.62 84 ASP A C 1
ATOM 665 O O . ASP A 1 84 ? -12.234 11.32 -6.609 1 95.62 84 ASP A O 1
ATOM 669 N N . ASP A 1 85 ? -13.656 12.859 -5.918 1 96.62 85 ASP A N 1
ATOM 670 C CA . ASP A 1 85 ? -12.648 13.531 -5.098 1 96.62 85 ASP A CA 1
ATOM 671 C C . ASP A 1 85 ? -12.602 12.938 -3.695 1 96.62 85 ASP A C 1
ATOM 673 O O . ASP A 1 85 ? -11.68 13.227 -2.924 1 96.62 85 ASP A O 1
ATOM 677 N N . TYR A 1 86 ? -13.508 12.141 -3.381 1 97.94 86 TYR A N 1
ATOM 678 C CA . TYR A 1 86 ? -13.609 11.586 -2.033 1 97.94 86 TYR A CA 1
ATOM 679 C C . TYR A 1 86 ? -13.062 10.164 -1.987 1 97.94 86 TYR A C 1
ATOM 681 O O . TYR A 1 86 ? -13.828 9.195 -2.027 1 97.94 86 TYR A O 1
ATOM 689 N N . ARG A 1 87 ? -11.727 10.133 -1.839 1 98.31 87 ARG A N 1
ATOM 690 C CA . ARG A 1 87 ? -11 8.867 -1.842 1 98.31 87 ARG A CA 1
ATOM 691 C C . ARG A 1 87 ? -10.125 8.742 -0.6 1 98.31 87 ARG A C 1
ATOM 693 O O . ARG A 1 87 ? -8.898 8.656 -0.703 1 98.31 87 ARG A O 1
ATOM 700 N N . PRO A 1 88 ? -10.805 8.641 0.568 1 98.69 88 PRO A N 1
ATOM 701 C CA . PRO A 1 88 ? -10.016 8.492 1.793 1 98.69 88 PRO A CA 1
ATOM 702 C C . PRO A 1 88 ? -9.172 7.219 1.806 1 98.69 88 PRO A C 1
ATOM 704 O O . PRO A 1 88 ? -8.234 7.102 2.602 1 98.69 88 PRO A O 1
ATOM 707 N N . ASP A 1 89 ? -9.492 6.289 0.938 1 98.31 89 ASP A N 1
ATOM 708 C CA . ASP A 1 89 ? -8.695 5.07 0.844 1 98.31 89 ASP A CA 1
ATOM 709 C C . ASP A 1 89 ? -7.262 5.383 0.418 1 98.31 89 ASP A C 1
ATOM 711 O O . ASP A 1 89 ? -6.328 4.676 0.796 1 98.31 89 ASP A O 1
ATOM 715 N N . VAL A 1 90 ? -7.055 6.418 -0.325 1 98.5 90 VAL A N 1
ATOM 716 C CA . VAL A 1 90 ? -5.715 6.828 -0.73 1 98.5 90 VAL A CA 1
ATOM 717 C C . VAL A 1 90 ? -4.898 7.223 0.5 1 98.5 90 VAL A C 1
ATOM 719 O O . VAL A 1 90 ? -3.736 6.832 0.632 1 98.5 90 VAL A O 1
ATOM 722 N N . VAL A 1 91 ? -5.512 7.941 1.391 1 98.88 91 VAL A N 1
ATOM 723 C CA . VAL A 1 91 ? -4.859 8.344 2.635 1 98.88 91 VAL A CA 1
ATOM 724 C C . VAL A 1 91 ? -4.477 7.098 3.438 1 98.88 91 VAL A C 1
ATOM 726 O O . VAL A 1 91 ? -3.357 7 3.941 1 98.88 91 VAL A O 1
ATOM 729 N N . HIS A 1 92 ? -5.406 6.234 3.525 1 98.88 92 HIS A N 1
ATOM 730 C CA . HIS A 1 92 ? -5.172 4.984 4.238 1 98.88 92 HIS A CA 1
ATOM 731 C C . HIS A 1 92 ? -3.971 4.238 3.662 1 98.88 92 HIS A C 1
ATOM 733 O O . HIS A 1 92 ? -3.092 3.801 4.406 1 98.88 92 HIS A O 1
ATOM 739 N N . GLN A 1 93 ? -3.928 4.133 2.373 1 98.31 93 GLN A N 1
ATOM 740 C CA . GLN A 1 93 ? -2.838 3.438 1.699 1 98.31 93 GLN A CA 1
ATOM 741 C C . GLN A 1 93 ? -1.502 4.133 1.953 1 98.31 93 GLN A C 1
ATOM 743 O O . GLN A 1 93 ? -0.481 3.473 2.154 1 98.31 93 GLN A O 1
ATOM 748 N N . CYS A 1 94 ? -1.517 5.41 1.935 1 98.81 94 CYS A N 1
ATOM 749 C CA . CYS A 1 94 ? -0.301 6.16 2.229 1 98.81 94 CYS A CA 1
ATOM 750 C C . CYS A 1 94 ? 0.187 5.875 3.645 1 98.81 94 CYS A C 1
ATOM 752 O O . CYS A 1 94 ? 1.378 5.645 3.861 1 98.81 94 CYS A O 1
ATOM 754 N N . LEU A 1 95 ? -0.718 5.867 4.531 1 98.81 95 LEU A N 1
ATOM 755 C 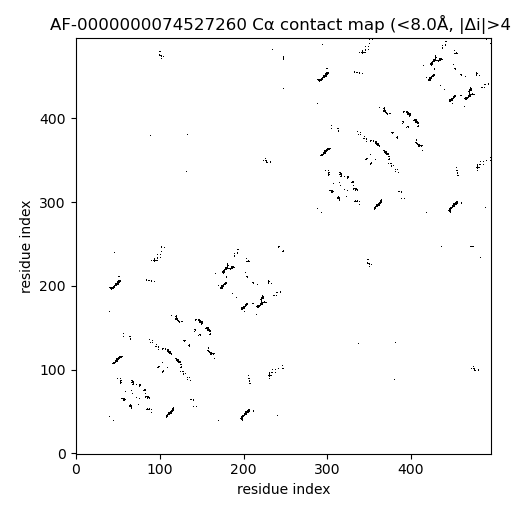CA . LEU A 1 95 ? -0.357 5.629 5.926 1 98.81 95 LEU A CA 1
ATOM 756 C C . LEU A 1 95 ? 0.209 4.227 6.109 1 98.81 95 LEU A C 1
ATOM 758 O O . LEU A 1 95 ? 1.195 4.039 6.828 1 98.81 95 LEU A O 1
ATOM 762 N N . LEU A 1 96 ? -0.411 3.293 5.465 1 98.38 96 LEU A N 1
ATOM 763 C CA . LEU A 1 96 ? 0.115 1.934 5.531 1 98.38 96 LEU A CA 1
ATOM 764 C C . LEU A 1 96 ? 1.533 1.871 4.973 1 98.38 96 LEU A C 1
ATOM 766 O O . LEU A 1 96 ? 2.418 1.264 5.582 1 98.38 96 LEU A O 1
ATOM 770 N N . SER A 1 97 ? 1.727 2.518 3.871 1 98.06 97 SER A N 1
ATOM 771 C CA . SER A 1 97 ? 3.039 2.537 3.232 1 98.06 97 SER A CA 1
ATOM 772 C C . SER A 1 97 ? 4.086 3.162 4.148 1 98.06 97 SER A C 1
ATOM 774 O O . SER A 1 97 ? 5.227 2.691 4.207 1 98.06 97 SER A O 1
ATOM 776 N N . LEU A 1 98 ? 3.711 4.129 4.84 1 98.56 98 LEU A N 1
ATOM 777 C CA . LEU A 1 98 ? 4.637 4.867 5.695 1 98.56 98 LEU A CA 1
ATOM 778 C C . LEU A 1 98 ? 4.91 4.102 6.984 1 98.56 98 LEU A C 1
ATOM 780 O O . LEU A 1 98 ? 6.066 3.818 7.309 1 98.56 98 LEU A O 1
ATOM 784 N N . PHE A 1 99 ? 3.932 3.633 7.605 1 98 99 PHE A N 1
ATOM 785 C CA . PHE A 1 99 ? 4.09 3.121 8.961 1 98 99 PHE A CA 1
ATOM 786 C C . PHE A 1 99 ? 4.52 1.66 8.945 1 98 99 PHE A C 1
ATOM 788 O O . PHE A 1 99 ? 4.992 1.135 9.953 1 98 99 PHE A O 1
ATOM 795 N N . ASP A 1 100 ? 4.367 1.009 7.773 1 96.81 100 ASP A N 1
ATOM 796 C CA . ASP A 1 100 ? 4.879 -0.353 7.645 1 96.81 100 ASP A CA 1
ATOM 797 C C . ASP A 1 100 ? 6.363 -0.353 7.285 1 96.81 100 ASP A C 1
ATOM 799 O O . ASP A 1 100 ? 7.023 -1.392 7.352 1 96.81 100 ASP A O 1
ATOM 803 N N . SER A 1 101 ? 6.871 0.753 6.996 1 97.5 101 SER A N 1
ATOM 804 C CA . SER A 1 101 ? 8.242 0.842 6.504 1 97.5 101 SER A CA 1
ATOM 805 C C . SER A 1 101 ? 9.25 0.612 7.629 1 97.5 101 SER A C 1
ATOM 807 O O . SER A 1 101 ? 8.969 0.919 8.789 1 97.5 101 SER A O 1
ATOM 809 N N . PRO A 1 102 ? 10.43 0.087 7.262 1 96.62 102 PRO A N 1
ATOM 810 C CA . PRO A 1 102 ? 11.492 -0.077 8.258 1 96.62 102 PRO A CA 1
ATOM 811 C C . PRO A 1 102 ? 11.891 1.24 8.922 1 96.62 102 PRO A C 1
ATOM 813 O O . PRO A 1 102 ? 12.211 1.267 10.109 1 96.62 102 PRO A O 1
ATOM 816 N N . ILE A 1 103 ? 11.867 2.295 8.227 1 96.19 103 ILE A N 1
ATOM 817 C CA . ILE A 1 103 ? 12.281 3.584 8.766 1 96.19 103 ILE A CA 1
ATOM 818 C C . ILE A 1 103 ? 11.305 4.012 9.867 1 96.19 103 ILE A C 1
ATOM 820 O O . ILE A 1 103 ? 11.711 4.625 10.859 1 96.19 103 ILE A O 1
ATOM 824 N N . SER A 1 104 ? 10.039 3.734 9.664 1 96.81 104 SER A N 1
ATOM 825 C CA . SER A 1 104 ? 9.07 3.992 10.719 1 96.81 104 SER A CA 1
ATOM 826 C C . SER A 1 104 ? 9.328 3.121 11.938 1 96.81 104 SER A C 1
ATOM 828 O O . SER A 1 104 ? 9.336 3.611 13.07 1 96.81 104 SER A O 1
ATOM 830 N N . LYS A 1 105 ? 9.609 1.88 11.688 1 95.06 105 LYS A N 1
ATOM 831 C CA . LYS A 1 105 ? 9.875 0.933 12.766 1 95.06 105 LYS A CA 1
ATOM 832 C C . LYS A 1 105 ? 11.141 1.312 13.531 1 95.06 105 LYS A C 1
ATOM 834 O O . LYS A 1 105 ? 11.25 1.044 14.734 1 95.06 105 LYS A O 1
ATOM 839 N N . ALA A 1 106 ? 12.031 1.936 12.891 1 95.06 106 ALA A N 1
ATOM 840 C CA . ALA A 1 106 ? 13.281 2.377 13.508 1 95.06 106 ALA A CA 1
ATOM 841 C C . ALA A 1 106 ? 13.086 3.684 14.266 1 95.06 106 ALA A C 1
ATOM 843 O O . ALA A 1 106 ? 14.023 4.191 14.891 1 95.06 106 ALA A O 1
ATOM 844 N N . GLY A 1 107 ? 11.898 4.281 14.195 1 93.81 107 GLY A N 1
ATOM 845 C CA . GLY A 1 107 ? 11.602 5.488 14.945 1 93.81 107 GLY A CA 1
ATOM 846 C C . GLY A 1 107 ? 12.102 6.75 14.273 1 93.81 107 GLY A C 1
ATOM 847 O O . GLY A 1 107 ? 12.297 7.773 14.938 1 93.81 107 GLY A O 1
ATOM 848 N N . LEU A 1 108 ? 12.289 6.77 12.977 1 94.56 108 LEU A N 1
ATOM 849 C CA . LEU A 1 108 ? 12.938 7.875 12.281 1 94.56 108 LEU A CA 1
ATOM 850 C C . LEU A 1 108 ? 11.938 8.609 11.391 1 94.56 108 LEU A C 1
ATOM 852 O O . LEU A 1 108 ? 12.336 9.445 10.57 1 94.56 108 LEU A O 1
ATOM 856 N N . LEU A 1 109 ? 10.641 8.352 11.602 1 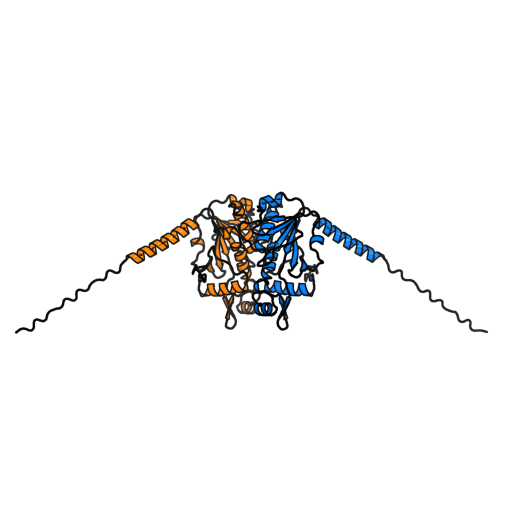96.88 109 LEU A N 1
ATOM 857 C CA . LEU A 1 109 ? 9.617 8.914 10.727 1 96.88 109 LEU A CA 1
ATOM 858 C C . LEU A 1 109 ? 8.602 9.711 11.539 1 96.88 109 LEU A C 1
ATOM 860 O O . LEU A 1 109 ? 8.156 9.266 12.594 1 96.88 109 LEU A O 1
ATOM 864 N N . GLN A 1 110 ? 8.32 10.922 11.062 1 97.69 110 GLN A N 1
ATOM 865 C CA . GLN A 1 110 ? 7.195 11.719 11.539 1 97.69 110 GLN A CA 1
ATOM 866 C C . GLN A 1 110 ? 6.234 12.055 10.406 1 97.69 110 GLN A C 1
ATOM 868 O O . GLN A 1 110 ? 6.66 12.492 9.328 1 97.69 110 GLN A O 1
ATOM 873 N N . VAL A 1 111 ? 4.918 11.82 10.688 1 98.81 111 VAL A N 1
ATOM 874 C CA . VAL A 1 111 ? 3.93 12.031 9.633 1 98.81 111 VAL A CA 1
ATOM 875 C C . VAL A 1 111 ? 2.896 13.055 10.094 1 98.81 111 VAL A C 1
ATOM 877 O O . VAL A 1 111 ? 2.439 13.023 11.234 1 98.81 111 VAL A O 1
ATOM 880 N N . TYR A 1 112 ? 2.566 13.977 9.219 1 98.88 112 TYR A N 1
ATOM 881 C CA . TYR A 1 112 ? 1.438 14.891 9.352 1 98.88 112 TYR A CA 1
ATOM 882 C C . TYR A 1 112 ? 0.454 14.711 8.195 1 98.88 112 TYR A C 1
ATOM 884 O O . TYR A 1 112 ? 0.853 14.383 7.078 1 98.88 112 TYR A O 1
ATOM 892 N N . MET A 1 113 ? -0.779 14.883 8.516 1 98.88 113 MET A N 1
ATOM 893 C CA . MET A 1 113 ? -1.829 14.914 7.504 1 98.88 113 MET A CA 1
ATOM 894 C C . MET A 1 113 ? -2.523 16.266 7.484 1 98.88 113 MET A C 1
ATOM 896 O O . MET A 1 113 ? -2.93 16.781 8.531 1 98.88 113 MET A O 1
ATOM 900 N N . HIS A 1 114 ? -2.562 16.828 6.402 1 98.88 114 HIS A N 1
ATOM 901 C CA . HIS A 1 114 ? -3.318 18.047 6.188 1 98.88 114 HIS A CA 1
ATOM 902 C C . HIS A 1 114 ? -4.52 17.812 5.281 1 98.88 114 HIS A C 1
ATOM 904 O O . HIS A 1 114 ? -4.359 17.5 4.098 1 98.88 114 HIS A O 1
ATOM 910 N N . THR A 1 115 ? -5.707 17.938 5.777 1 98.5 115 THR A N 1
ATOM 911 C CA . THR A 1 115 ? -6.918 17.562 5.055 1 98.5 115 THR A CA 1
ATOM 912 C C . THR A 1 115 ? -7.305 18.656 4.055 1 98.5 115 THR A C 1
ATOM 914 O O . THR A 1 115 ? -6.871 19.797 4.18 1 98.5 115 THR A O 1
ATOM 917 N N . ALA A 1 116 ? -8.062 18.281 3.113 1 97.19 116 ALA A N 1
ATOM 918 C CA . ALA A 1 116 ? -8.547 19.203 2.09 1 97.19 116 ALA A CA 1
ATOM 919 C C . ALA A 1 116 ? -9.352 20.344 2.715 1 97.19 116 ALA A C 1
ATOM 921 O O . ALA A 1 116 ? -9.375 21.469 2.189 1 97.19 116 ALA A O 1
ATOM 922 N N . ASP A 1 117 ? -9.953 20.078 3.877 1 96.06 117 ASP A N 1
ATOM 923 C CA . ASP A 1 117 ? -10.758 21.109 4.543 1 96.06 117 ASP A CA 1
ATOM 924 C C . ASP A 1 117 ? -9.945 21.812 5.625 1 96.06 117 ASP A C 1
ATOM 926 O O . ASP A 1 117 ? -10.516 22.375 6.566 1 96.06 117 ASP A O 1
ATOM 930 N N . ASN A 1 118 ? -8.727 21.703 5.625 1 97.31 118 ASN A N 1
ATOM 931 C CA . ASN A 1 118 ? -7.781 22.516 6.375 1 97.31 118 ASN A CA 1
ATOM 932 C C . ASN A 1 118 ? -7.656 22.047 7.82 1 97.31 118 ASN A C 1
ATOM 934 O O . ASN A 1 118 ? -7.398 22.859 8.719 1 97.31 118 ASN A O 1
ATOM 938 N N . THR A 1 119 ? -7.875 20.828 8.047 1 98.5 119 THR A N 1
ATOM 939 C CA . THR A 1 119 ? -7.57 20.219 9.336 1 98.5 119 THR A CA 1
ATOM 940 C C . THR A 1 119 ? -6.168 19.625 9.336 1 98.5 119 THR A C 1
ATOM 942 O O . THR A 1 119 ? -5.789 18.906 8.406 1 98.5 119 THR A O 1
ATOM 945 N N . LEU A 1 120 ? -5.414 19.969 10.344 1 98.81 120 LEU A N 1
ATOM 946 C CA . LEU A 1 120 ? -4.062 19.453 10.477 1 98.81 120 LEU A CA 1
ATOM 947 C C . LEU A 1 120 ? -3.998 18.375 11.562 1 98.81 120 LEU A C 1
ATOM 949 O O . LEU A 1 120 ? -4.5 18.594 12.672 1 98.81 120 LEU A O 1
ATOM 953 N N . ILE A 1 121 ? -3.389 17.25 11.195 1 98.88 121 ILE A N 1
ATOM 954 C CA . ILE A 1 121 ? -3.355 16.094 12.094 1 98.88 121 ILE A CA 1
ATOM 955 C C . ILE A 1 121 ? -1.914 15.633 12.281 1 98.88 121 ILE A C 1
ATOM 957 O O . ILE A 1 121 ? -1.185 15.445 11.305 1 98.88 121 ILE A O 1
ATOM 961 N N . GLU A 1 122 ? -1.497 15.492 13.469 1 98.81 122 GLU A N 1
ATOM 962 C CA . GLU A 1 122 ? -0.223 14.867 13.805 1 98.81 122 GLU A CA 1
ATOM 963 C C . GLU A 1 122 ? -0.403 13.391 14.133 1 98.81 122 GLU A C 1
ATOM 965 O O . GLU A 1 122 ? -1.271 13.023 14.93 1 98.81 122 GLU A O 1
ATOM 970 N N . VAL A 1 123 ? 0.408 12.562 13.516 1 98.62 123 VAL A N 1
ATOM 971 C CA . VAL A 1 123 ? 0.325 11.125 13.758 1 98.62 123 VAL A CA 1
ATOM 972 C C . VAL A 1 123 ? 1.504 10.68 14.617 1 98.62 123 VAL A C 1
ATOM 974 O O . VAL A 1 123 ? 2.66 10.953 14.289 1 98.62 123 VAL A O 1
ATOM 977 N N . ASN A 1 124 ? 1.2 9.977 15.648 1 97.12 124 ASN A N 1
ATOM 978 C CA . ASN A 1 124 ? 2.223 9.43 16.531 1 97.12 124 ASN A CA 1
ATOM 979 C C . ASN A 1 124 ? 3.117 8.43 15.797 1 97.12 124 ASN A C 1
ATOM 981 O O . ASN A 1 124 ? 2.623 7.555 15.078 1 97.12 124 ASN A O 1
ATOM 985 N N . PRO A 1 125 ? 4.438 8.562 15.945 1 95.06 125 PRO A N 1
ATOM 986 C CA . PRO A 1 125 ? 5.363 7.664 15.242 1 95.06 125 PRO A CA 1
ATOM 987 C C . PRO A 1 125 ? 5.184 6.203 15.641 1 95.06 125 PRO A C 1
ATOM 989 O O . PRO A 1 125 ? 5.645 5.305 14.93 1 95.06 125 PRO A O 1
ATOM 992 N N . HIS A 1 126 ? 4.523 5.914 16.672 1 92.19 126 HIS A N 1
ATOM 993 C CA . HIS A 1 126 ? 4.375 4.543 17.156 1 92.19 126 HIS A CA 1
ATOM 994 C C . HIS A 1 126 ? 2.98 4.004 16.844 1 92.19 126 HIS A C 1
ATOM 996 O O . HIS A 1 126 ? 2.592 2.951 17.359 1 92.19 126 HIS A O 1
ATOM 1002 N N . THR A 1 127 ? 2.334 4.699 16.031 1 94.75 127 THR A N 1
ATOM 1003 C CA . THR A 1 127 ? 0.968 4.32 15.68 1 94.75 127 THR A CA 1
ATOM 1004 C C . THR A 1 127 ? 0.957 3.064 14.812 1 94.75 127 THR A C 1
ATOM 1006 O O . THR A 1 127 ? 1.767 2.932 13.891 1 94.75 127 THR A O 1
ATOM 1009 N N . ARG A 1 128 ? 0.063 2.141 15.148 1 94.56 128 ARG A N 1
ATOM 1010 C CA . ARG A 1 128 ? -0.297 1.049 14.25 1 94.56 128 ARG A CA 1
ATOM 1011 C C . ARG A 1 128 ? -1.575 1.37 13.484 1 94.56 128 ARG A C 1
ATOM 1013 O O . ARG A 1 128 ? -2.658 1.429 14.07 1 94.56 128 ARG A O 1
ATOM 1020 N N . VAL A 1 129 ? -1.409 1.529 12.242 1 97.06 129 VAL A N 1
ATOM 1021 C CA . VAL A 1 129 ? -2.537 1.907 11.398 1 97.06 129 VAL A CA 1
ATOM 1022 C C . VAL A 1 129 ? -3.469 0.711 11.219 1 97.06 129 VAL A C 1
ATOM 1024 O O . VAL A 1 129 ? -3.01 -0.412 10.992 1 97.06 129 VAL A O 1
ATOM 1027 N N . PRO A 1 130 ? -4.855 0.981 11.328 1 97.31 130 PRO A N 1
ATOM 1028 C CA . PRO A 1 130 ? -5.77 -0.122 11.023 1 97.31 130 PRO A CA 1
ATOM 1029 C C . PRO A 1 130 ? -5.48 -0.771 9.672 1 97.31 130 PRO A C 1
ATOM 1031 O O . PRO A 1 130 ? -5.238 -0.069 8.688 1 97.31 130 PRO A O 1
ATOM 1034 N N . ARG A 1 131 ? -5.598 -2.088 9.664 1 96.88 131 ARG A N 1
ATOM 1035 C CA . ARG A 1 131 ? -5.176 -2.822 8.477 1 96.88 131 ARG A CA 1
ATOM 1036 C C . ARG A 1 131 ? -6.23 -2.738 7.379 1 96.88 131 ARG A C 1
ATOM 1038 O O . ARG A 1 131 ? -5.91 -2.859 6.195 1 96.88 131 ARG A O 1
ATOM 1045 N N . THR A 1 132 ? -7.43 -2.594 7.797 1 97.38 132 THR A N 1
ATOM 1046 C CA . THR A 1 132 ? -8.492 -2.545 6.797 1 97.38 132 THR A CA 1
ATOM 1047 C C . THR A 1 132 ? -9.094 -1.144 6.711 1 97.38 132 THR A C 1
ATOM 1049 O O . THR A 1 132 ? -9.102 -0.404 7.699 1 97.38 132 THR A O 1
ATOM 1052 N N . TYR A 1 133 ? -9.664 -0.858 5.559 1 97.75 133 TYR A N 1
ATOM 1053 C CA . TYR A 1 133 ? -10.25 0.462 5.352 1 97.75 133 TYR A CA 1
ATOM 1054 C C . TYR A 1 133 ? -11.43 0.684 6.289 1 97.75 133 TYR A C 1
ATOM 1056 O O . TYR A 1 133 ? -11.625 1.791 6.797 1 97.75 133 TYR A O 1
ATOM 1064 N N . LYS A 1 134 ? -12.172 -0.291 6.488 1 97.06 134 LYS A N 1
ATOM 1065 C CA . LYS A 1 134 ? -13.352 -0.171 7.344 1 97.06 134 LYS A CA 1
ATOM 1066 C C . LYS A 1 134 ? -12.977 0.327 8.734 1 97.06 134 LYS A C 1
ATOM 1068 O O . LYS A 1 134 ? -13.57 1.274 9.242 1 97.06 134 LYS A O 1
ATOM 1073 N N . ARG A 1 135 ? -12.016 -0.261 9.242 1 97.19 135 ARG A N 1
ATOM 1074 C CA . ARG A 1 135 ? -11.57 0.123 10.578 1 97.19 135 ARG A CA 1
ATOM 1075 C C . ARG A 1 135 ? -10.898 1.492 10.562 1 97.19 135 ARG A C 1
ATOM 1077 O O . ARG A 1 135 ? -11.062 2.281 11.492 1 97.19 135 ARG A O 1
ATOM 1084 N N . PHE A 1 136 ? -10.211 1.736 9.562 1 98.56 136 PHE A N 1
ATOM 1085 C CA . PHE A 1 136 ? -9.602 3.047 9.391 1 98.56 136 PHE A CA 1
ATOM 1086 C C . PHE A 1 136 ? -10.656 4.141 9.336 1 98.56 136 PHE A C 1
ATOM 1088 O O . PHE A 1 136 ? -10.531 5.172 9.992 1 98.56 136 PHE A O 1
ATOM 1095 N N . ALA A 1 137 ? -11.633 3.939 8.523 1 98.44 137 ALA A N 1
ATOM 1096 C CA . ALA A 1 137 ? -12.703 4.922 8.367 1 98.44 137 ALA A CA 1
ATOM 1097 C C . ALA A 1 137 ? -13.375 5.211 9.703 1 98.44 137 ALA A C 1
ATOM 1099 O O . ALA A 1 137 ? -13.641 6.367 10.039 1 98.44 137 ALA A O 1
ATOM 1100 N N . GLY A 1 138 ? -13.633 4.164 10.43 1 98 138 GLY A N 1
ATOM 1101 C CA . GLY A 1 138 ? -14.211 4.352 11.758 1 98 138 GLY A CA 1
ATOM 1102 C C . GLY A 1 138 ? -13.336 5.191 12.672 1 98 138 GLY A C 1
ATOM 1103 O O . GLY A 1 138 ? -13.836 6.066 13.383 1 98 138 GLY A O 1
ATOM 1104 N N . LEU A 1 139 ? -12.094 4.941 12.641 1 98.06 139 LEU A N 1
ATOM 1105 C CA . LEU A 1 139 ? -11.141 5.668 13.477 1 98.06 139 LEU A CA 1
ATOM 1106 C C . LEU A 1 139 ? -11.094 7.141 13.086 1 98.06 139 LEU A C 1
ATOM 1108 O O . LEU A 1 139 ? -11.039 8.016 13.953 1 98.06 139 LEU A O 1
ATOM 1112 N N . MET A 1 140 ? -11.133 7.375 11.781 1 98.62 140 MET A N 1
ATOM 1113 C CA . MET A 1 140 ? -11.07 8.758 11.312 1 98.62 140 MET A CA 1
ATOM 1114 C C . MET A 1 140 ? -12.32 9.531 11.734 1 98.62 140 MET A C 1
ATOM 1116 O O . MET A 1 140 ? -12.234 10.711 12.078 1 98.62 140 MET A O 1
ATOM 1120 N N . VAL A 1 141 ? -13.469 8.883 11.648 1 98.62 141 VAL A N 1
ATOM 1121 C CA . VAL A 1 141 ? -14.695 9.531 12.117 1 98.62 141 VAL A CA 1
ATOM 1122 C C . VAL A 1 141 ? -14.531 9.945 13.578 1 98.62 141 VAL A C 1
ATOM 1124 O O . VAL A 1 141 ? -14.82 11.086 13.938 1 98.62 141 VAL A O 1
ATOM 1127 N N . GLN A 1 142 ? -14.016 9.047 14.375 1 98.25 142 GLN A N 1
ATOM 1128 C CA . GLN A 1 142 ? -13.797 9.336 15.789 1 98.25 142 GLN A CA 1
ATOM 1129 C C . GLN A 1 142 ? -12.805 10.484 15.961 1 98.25 142 GLN A C 1
ATOM 1131 O O . GLN A 1 142 ? -13.023 11.375 16.781 1 98.25 142 GLN A O 1
ATOM 1136 N N . LEU A 1 143 ? -11.75 10.461 15.242 1 98.56 143 LEU A N 1
ATOM 1137 C CA . LEU A 1 143 ? -10.711 11.484 15.336 1 98.56 143 LEU A CA 1
ATOM 1138 C C . LEU A 1 143 ? -11.281 12.867 15.031 1 98.56 143 LEU A C 1
ATOM 1140 O O . LEU A 1 143 ? -11 13.828 15.75 1 98.56 143 LEU A O 1
ATOM 1144 N N . LEU A 1 144 ? -12.055 12.922 13.977 1 97.88 144 LEU A N 1
ATOM 1145 C CA . LEU A 1 144 ? -12.547 14.211 13.508 1 97.88 144 LEU A CA 1
ATOM 1146 C C . LEU A 1 144 ? -13.602 14.766 14.453 1 97.88 144 LEU A C 1
ATOM 1148 O O . LEU A 1 144 ? -13.844 15.977 14.484 1 97.88 144 LEU A O 1
ATOM 1152 N N . PHE A 1 145 ? -14.164 13.922 15.297 1 96.94 145 PHE A N 1
ATOM 1153 C CA . PHE A 1 145 ? -15.117 14.359 16.312 1 96.94 145 PHE A CA 1
ATOM 1154 C C . PHE A 1 145 ? -14.398 14.695 17.609 1 96.94 145 PHE A C 1
ATOM 1156 O O . PHE A 1 145 ? -14.688 15.719 18.234 1 96.94 145 PHE A O 1
ATOM 1163 N N . LYS A 1 146 ? -13.438 13.883 17.953 1 97.44 146 LYS A N 1
ATOM 1164 C CA . LYS A 1 146 ? -12.82 14 19.281 1 97.44 146 LYS A CA 1
ATOM 1165 C C . LYS A 1 146 ? -11.547 14.844 19.219 1 97.44 146 LYS A C 1
ATOM 1167 O O . LYS A 1 146 ? -11.047 15.297 20.234 1 97.44 146 LYS A O 1
ATOM 1172 N N . HIS A 1 147 ? -11.016 14.945 18.078 1 97.94 147 HIS A N 1
ATOM 1173 C CA . HIS A 1 147 ? -9.82 15.734 17.812 1 97.94 147 HIS A CA 1
ATOM 1174 C C . HIS A 1 147 ? -8.57 15.047 18.359 1 97.94 147 HIS A C 1
ATOM 1176 O O . HIS A 1 147 ? -7.453 15.539 18.172 1 97.94 147 HIS A O 1
ATOM 1182 N N . LYS A 1 148 ? -8.758 13.938 19 1 97.62 148 LYS A N 1
ATOM 1183 C CA . LYS A 1 148 ? -7.637 13.109 19.438 1 97.62 148 LYS A CA 1
ATOM 1184 C C . LYS A 1 148 ? -8.055 11.648 19.609 1 97.62 148 LYS A C 1
ATOM 1186 O O . LYS A 1 148 ? -9.203 11.367 19.953 1 97.62 148 LYS A O 1
ATOM 1191 N N . ILE A 1 149 ? -7.145 10.82 19.266 1 97.25 149 ILE A N 1
ATOM 1192 C CA . ILE A 1 149 ? -7.297 9.383 19.484 1 97.25 149 ILE A CA 1
ATOM 1193 C C . ILE A 1 149 ? -6.18 8.875 20.391 1 97.25 149 ILE A C 1
ATOM 1195 O O . ILE A 1 149 ? -5 9.133 20.141 1 97.25 149 ILE A O 1
ATOM 1199 N N . LYS A 1 150 ? -6.57 8.148 21.422 1 95.69 150 LYS A N 1
ATOM 1200 C CA . LYS A 1 150 ? -5.602 7.566 22.344 1 95.69 150 LYS A CA 1
ATOM 1201 C C . LYS A 1 150 ? -5.598 6.043 22.25 1 95.69 150 LYS A C 1
ATOM 1203 O O . LYS A 1 150 ? -6.617 5.434 21.906 1 95.69 150 LYS A O 1
ATOM 1208 N N . ALA A 1 151 ? -4.402 5.516 22.516 1 92 151 ALA A N 1
ATOM 1209 C CA . ALA A 1 151 ? -4.32 4.062 22.641 1 92 151 ALA A CA 1
ATOM 1210 C C . ALA A 1 151 ? -5.098 3.566 23.859 1 92 151 ALA A C 1
ATOM 1212 O O . ALA A 1 151 ? -5.102 4.215 24.906 1 92 151 ALA A O 1
ATOM 1213 N N . SER A 1 152 ? -5.73 2.473 23.719 1 86 152 SER A N 1
ATOM 1214 C CA . SER A 1 152 ? -6.582 1.952 24.781 1 86 152 SER A CA 1
ATOM 1215 C C . SER A 1 152 ? -5.762 1.564 26.016 1 86 152 SER A C 1
ATOM 1217 O O . SER A 1 152 ? -6.156 1.847 27.141 1 86 152 SER A O 1
ATOM 1219 N N . GLU A 1 153 ? -4.57 1.012 25.844 1 85.69 153 GLU A N 1
ATOM 1220 C CA . GLU A 1 153 ? -3.797 0.447 26.938 1 85.69 153 GLU A CA 1
ATOM 1221 C C . GLU A 1 153 ? -2.85 1.483 27.547 1 85.69 153 GLU A C 1
ATOM 1223 O O . GLU A 1 153 ? -2.66 1.532 28.75 1 85.69 153 GLU A O 1
ATOM 1228 N N . THR A 1 154 ? -2.256 2.428 26.859 1 86.06 154 THR A N 1
ATOM 1229 C CA . THR A 1 154 ? -1.176 3.287 27.328 1 86.06 154 THR A CA 1
ATOM 1230 C C . THR A 1 154 ? -1.642 4.738 27.422 1 86.06 154 THR A C 1
ATOM 1232 O O . THR A 1 154 ? -0.933 5.586 27.969 1 86.06 154 THR A O 1
ATOM 1235 N N . GLU A 1 155 ? -2.715 5.059 26.938 1 88.88 155 GLU A N 1
ATOM 1236 C CA . GLU A 1 155 ? -3.24 6.418 26.891 1 88.88 155 GLU A CA 1
ATOM 1237 C C . GLU A 1 155 ? -2.379 7.316 26.016 1 88.88 155 GLU A C 1
ATOM 1239 O O . GLU A 1 155 ? -2.502 8.547 26.062 1 88.88 155 GLU A O 1
ATOM 1244 N N . ALA A 1 156 ? -1.446 6.715 25.297 1 93.5 156 ALA A N 1
ATOM 1245 C CA . ALA A 1 156 ? -0.662 7.492 24.344 1 93.5 156 ALA A CA 1
ATOM 1246 C C . ALA A 1 156 ? -1.549 8.062 23.234 1 93.5 156 ALA A C 1
ATOM 1248 O O . ALA A 1 156 ? -2.449 7.379 22.75 1 93.5 156 ALA A O 1
ATOM 1249 N N . VAL A 1 157 ? -1.271 9.344 22.938 1 96.38 157 VAL A N 1
ATOM 1250 C CA . VAL A 1 157 ? -2.035 9.977 21.875 1 96.38 157 VAL A CA 1
ATOM 1251 C C . VAL A 1 157 ? -1.506 9.516 20.516 1 96.38 157 VAL A C 1
ATOM 1253 O O . VAL A 1 157 ? -0.338 9.742 20.188 1 96.38 157 VAL A O 1
ATOM 1256 N N . LEU A 1 158 ? -2.352 8.883 19.734 1 97.31 158 LEU A N 1
ATOM 1257 C CA . LEU A 1 158 ? -1.952 8.305 18.469 1 97.31 158 LEU A CA 1
ATOM 1258 C C . LEU A 1 158 ? -2.178 9.289 17.328 1 97.31 158 LEU A C 1
ATOM 1260 O O . LEU A 1 158 ? -1.345 9.398 16.422 1 97.31 158 LEU A O 1
ATOM 1264 N N . PHE A 1 159 ? -3.299 9.922 17.344 1 98.38 159 PHE A N 1
ATOM 1265 C CA . PHE A 1 159 ? -3.668 10.977 16.406 1 98.38 159 PHE A CA 1
ATOM 1266 C C . PHE A 1 159 ? -4.137 12.227 17.156 1 98.38 159 PHE A C 1
ATOM 1268 O O . PHE A 1 159 ? -4.844 12.125 18.156 1 98.38 159 PHE A O 1
ATOM 1275 N N . LYS A 1 160 ? -3.752 13.359 16.609 1 98.56 160 LYS A N 1
ATOM 1276 C CA . LYS A 1 160 ? -4.148 14.602 17.25 1 98.56 160 LYS A CA 1
ATOM 1277 C C . LYS A 1 160 ? -4.352 15.719 16.234 1 98.56 160 LYS A C 1
ATOM 1279 O O . LYS A 1 160 ? -3.482 15.961 15.391 1 98.56 160 LYS A O 1
ATOM 1284 N N . VAL A 1 161 ? -5.477 16.328 16.312 1 98.69 161 VAL A N 1
ATOM 1285 C CA . VAL A 1 161 ? -5.672 17.562 15.547 1 98.69 161 VAL A CA 1
ATOM 1286 C C . VAL A 1 161 ? -4.863 18.688 16.188 1 98.69 161 VAL A C 1
ATOM 1288 O O . VAL A 1 161 ? -4.945 18.922 17.391 1 98.69 161 VAL A O 1
ATOM 1291 N N . ILE A 1 162 ? -4.086 19.312 15.375 1 98.69 162 ILE A N 1
ATOM 1292 C CA . ILE A 1 162 ? -3.23 20.375 15.898 1 98.69 162 ILE A CA 1
ATOM 1293 C C . ILE A 1 162 ? -3.494 21.672 15.133 1 98.69 162 ILE A C 1
ATOM 1295 O O . ILE A 1 162 ? -4.246 21.672 14.156 1 98.69 162 ILE A O 1
ATOM 1299 N N . LYS A 1 163 ? -2.85 22.688 15.578 1 98.19 163 LYS A N 1
ATOM 1300 C CA . LYS A 1 163 ? -3.119 24.016 15.031 1 98.19 163 LYS A CA 1
ATOM 1301 C C . LYS A 1 163 ? -2.393 24.219 13.703 1 98.19 163 LYS A C 1
ATOM 1303 O O . LYS A 1 163 ? -1.24 23.812 13.555 1 98.19 163 LYS A O 1
ATOM 1308 N N . ASN A 1 164 ? -3.014 24.938 12.812 1 97.81 164 ASN A N 1
ATOM 1309 C CA . ASN A 1 164 ? -2.381 25.438 11.594 1 97.81 164 ASN A CA 1
ATOM 1310 C C . ASN A 1 164 ? -1.545 26.688 11.875 1 97.81 164 ASN A C 1
ATOM 1312 O O . ASN A 1 164 ? -1.768 27.375 12.875 1 97.81 164 ASN A O 1
ATOM 1316 N N . PRO A 1 165 ? -0.504 26.969 11.008 1 97.81 165 PRO A N 1
ATOM 1317 C CA . PRO A 1 165 ? -0.147 26.266 9.773 1 97.81 165 PRO A CA 1
ATOM 1318 C C . PRO A 1 165 ? 0.867 25.141 9.992 1 97.81 165 PRO A C 1
ATOM 1320 O O . PRO A 1 165 ? 1.505 25.094 11.047 1 97.81 165 PRO A O 1
ATOM 1323 N N . ILE A 1 166 ? 1.044 24.266 9.023 1 98.19 166 ILE A N 1
ATOM 1324 C CA . ILE A 1 166 ? 1.961 23.141 9.094 1 98.19 166 ILE A CA 1
ATOM 1325 C C . ILE A 1 166 ? 3.389 23.641 9.297 1 98.19 166 ILE A C 1
ATOM 1327 O O . ILE A 1 166 ? 4.188 23 9.984 1 98.19 166 ILE A O 1
ATOM 1331 N N . THR A 1 167 ? 3.725 24.797 8.828 1 96.94 167 THR A N 1
ATOM 1332 C CA . THR A 1 167 ? 5.078 25.344 8.867 1 96.94 167 THR A CA 1
ATOM 1333 C C . THR A 1 167 ? 5.527 25.578 10.305 1 96.94 167 THR A C 1
ATOM 1335 O O . THR A 1 167 ? 6.727 25.594 10.594 1 96.94 167 THR A O 1
ATOM 1338 N N . GLU A 1 168 ? 4.598 25.703 11.242 1 96.94 168 GLU A N 1
ATOM 1339 C CA . GLU A 1 168 ? 4.906 25.922 12.648 1 96.94 168 GLU A CA 1
ATOM 1340 C C . GLU A 1 168 ? 5.324 24.625 13.336 1 96.94 168 GLU A C 1
ATOM 1342 O O . GLU A 1 168 ? 5.84 24.641 14.453 1 96.94 168 GLU A O 1
ATOM 1347 N N . HIS A 1 169 ? 5.168 23.531 12.648 1 97.19 169 HIS A N 1
ATOM 1348 C CA . HIS A 1 169 ? 5.441 22.234 13.242 1 97.19 169 HIS A CA 1
ATOM 1349 C C . HIS A 1 169 ? 6.656 21.578 12.602 1 97.19 169 HIS A C 1
ATOM 1351 O O . HIS A 1 169 ? 7.07 20.484 13.008 1 97.19 169 HIS A O 1
ATOM 1357 N N . LEU A 1 170 ? 7.227 22.219 11.633 1 96.31 170 LEU A N 1
ATOM 1358 C CA . LEU A 1 170 ? 8.375 21.688 10.906 1 96.31 170 LEU A CA 1
ATOM 1359 C C . LEU A 1 170 ? 9.664 22.359 11.359 1 96.31 170 LEU A C 1
ATOM 1361 O O . LEU A 1 170 ? 9.664 23.531 11.734 1 96.31 170 LEU A O 1
ATOM 1365 N N . PRO A 1 171 ? 10.742 21.578 11.273 1 92.56 171 PRO A N 1
ATOM 1366 C CA . PRO A 1 171 ? 12.008 22.25 11.57 1 92.56 171 PRO A CA 1
ATOM 1367 C C . PRO A 1 171 ? 12.289 23.406 10.625 1 92.56 171 PRO A C 1
ATOM 1369 O O . PRO A 1 171 ? 12.078 23.297 9.414 1 92.56 171 PRO A O 1
ATOM 1372 N N . SER A 1 172 ? 12.836 24.5 11.148 1 87.19 172 SER A N 1
ATOM 1373 C CA . SER A 1 172 ? 13.055 25.719 10.367 1 87.19 172 SER A CA 1
ATOM 1374 C C . SER A 1 172 ? 14.156 25.516 9.328 1 87.19 172 SER A C 1
ATOM 1376 O O . SER A 1 172 ? 14.125 26.141 8.266 1 87.19 172 SER A O 1
ATOM 1378 N N . THR A 1 173 ? 15.047 24.641 9.555 1 85.94 173 THR A N 1
ATOM 1379 C CA . THR A 1 173 ? 16.203 24.484 8.68 1 85.94 173 THR A CA 1
ATOM 1380 C C . THR A 1 173 ? 15.992 23.344 7.699 1 85.94 173 THR A C 1
ATOM 1382 O O . THR A 1 173 ? 16.828 23.109 6.82 1 85.94 173 THR A O 1
ATOM 1385 N N . ALA A 1 174 ? 14.859 22.75 7.828 1 91.44 174 ALA A N 1
ATOM 1386 C CA . ALA A 1 174 ? 14.648 21.547 7.012 1 91.44 174 ALA A CA 1
ATOM 1387 C C . ALA A 1 174 ? 14.312 21.938 5.57 1 91.44 174 ALA A C 1
ATOM 1389 O O . ALA A 1 174 ? 13.547 22.875 5.332 1 91.44 174 ALA A O 1
ATOM 1390 N N . LEU A 1 175 ? 14.977 21.25 4.676 1 93.06 175 LEU A N 1
ATOM 1391 C CA . LEU A 1 175 ? 14.555 21.359 3.281 1 93.06 175 LEU A CA 1
ATOM 1392 C C . LEU A 1 175 ? 13.188 20.719 3.082 1 93.06 175 LEU A C 1
ATOM 1394 O O . LEU A 1 175 ? 12.945 19.594 3.539 1 93.06 175 LEU A O 1
ATOM 1398 N N . LYS A 1 176 ? 12.305 21.469 2.484 1 96.81 176 LYS A N 1
ATOM 1399 C CA . LYS A 1 176 ? 10.961 21 2.191 1 96.81 176 LYS A CA 1
ATOM 1400 C C . LYS A 1 176 ? 10.781 20.719 0.702 1 96.81 176 LYS A C 1
ATOM 1402 O O . LYS A 1 176 ? 10.797 21.641 -0.116 1 96.81 176 LYS A O 1
ATOM 1407 N N . VAL A 1 177 ? 10.586 19.453 0.393 1 97.25 177 VAL A N 1
ATOM 1408 C CA . VAL A 1 177 ? 10.531 19.016 -0.998 1 97.25 177 VAL A CA 1
ATOM 1409 C C . VAL A 1 177 ? 9.141 18.453 -1.308 1 97.25 177 VAL A C 1
ATOM 1411 O O . VAL A 1 177 ? 8.633 17.594 -0.593 1 97.25 177 VAL A O 1
ATOM 1414 N N . ALA A 1 178 ? 8.516 18.984 -2.348 1 98.38 178 ALA A N 1
ATOM 1415 C CA . ALA A 1 178 ? 7.258 18.438 -2.84 1 98.38 178 ALA A CA 1
ATOM 1416 C C . ALA A 1 178 ? 7.504 17.422 -3.959 1 98.38 178 ALA A C 1
ATOM 1418 O O . ALA A 1 178 ? 8.188 17.734 -4.941 1 98.38 178 ALA A O 1
ATOM 1419 N N . ALA A 1 179 ? 6.969 16.25 -3.76 1 97.88 179 ALA A N 1
ATOM 1420 C CA . ALA A 1 179 ? 7.047 15.234 -4.805 1 97.88 179 ALA A CA 1
ATOM 1421 C C . ALA A 1 179 ? 5.797 15.242 -5.68 1 97.88 179 ALA A C 1
ATOM 1423 O O . ALA A 1 179 ? 4.691 14.977 -5.199 1 97.88 179 ALA A O 1
ATOM 1424 N N . GLU A 1 180 ? 5.969 15.578 -6.914 1 96.81 180 GLU A N 1
ATOM 1425 C CA . GLU A 1 180 ? 4.867 15.664 -7.867 1 96.81 180 GLU A CA 1
ATOM 1426 C C . GLU A 1 180 ? 5.301 15.188 -9.25 1 96.81 180 GLU A C 1
ATOM 1428 O O . GLU A 1 180 ? 6.438 15.43 -9.672 1 96.81 180 GLU A O 1
ATOM 1433 N N . TYR A 1 181 ? 4.316 14.594 -9.906 1 94.81 181 TYR A N 1
ATOM 1434 C CA . TYR A 1 181 ? 4.609 14.078 -11.242 1 94.81 181 TYR A CA 1
ATOM 1435 C C . TYR A 1 181 ? 4.754 15.219 -12.242 1 94.81 181 TYR A C 1
ATOM 1437 O O . TYR A 1 181 ? 4.117 16.266 -12.102 1 94.81 181 TYR A O 1
ATOM 1445 N N . ASN A 1 182 ? 5.602 15.016 -13.312 1 93.31 182 ASN A N 1
ATOM 1446 C CA . ASN A 1 182 ? 5.758 15.891 -14.469 1 93.31 182 ASN A CA 1
ATOM 1447 C C . ASN A 1 182 ? 6.289 17.266 -14.07 1 93.31 182 ASN A C 1
ATOM 1449 O O . ASN A 1 182 ? 5.766 18.281 -14.508 1 93.31 182 ASN A O 1
ATOM 1453 N N . GLN A 1 183 ? 7.207 17.266 -13.156 1 95.12 183 GLN A N 1
ATOM 1454 C CA . GLN A 1 183 ? 7.93 18.469 -12.797 1 95.12 183 GLN A CA 1
ATOM 1455 C C . GLN A 1 183 ? 9.195 18.625 -13.641 1 95.12 183 GLN A C 1
ATOM 1457 O O . GLN A 1 183 ? 9.695 17.656 -14.203 1 95.12 183 GLN A O 1
ATOM 1462 N N . GLU A 1 184 ? 9.664 19.812 -13.719 1 93.69 184 GLU A N 1
ATOM 1463 C CA . GLU A 1 184 ? 10.867 20.109 -14.492 1 93.69 184 GLU A CA 1
ATOM 1464 C C . GLU A 1 184 ? 12.094 19.422 -13.883 1 93.69 184 GLU A C 1
ATOM 1466 O O . GLU A 1 184 ? 12.922 18.875 -14.609 1 93.69 184 GLU A O 1
ATOM 1471 N N . THR A 1 185 ? 12.125 19.469 -12.609 1 93.75 185 THR A N 1
ATOM 1472 C CA . THR A 1 185 ? 13.234 18.828 -11.906 1 93.75 185 THR A CA 1
ATOM 1473 C C . THR A 1 185 ? 12.914 17.359 -11.625 1 93.75 185 THR A C 1
ATOM 1475 O O . THR A 1 185 ? 12.008 17.047 -10.852 1 93.75 185 THR A O 1
ATOM 1478 N N . VAL A 1 186 ? 13.664 16.5 -12.328 1 93.88 186 VAL A N 1
ATOM 1479 C CA . VAL A 1 186 ? 13.547 15.062 -12.102 1 93.88 186 VAL A CA 1
ATOM 1480 C C . VAL A 1 186 ? 14.734 14.562 -11.289 1 93.88 186 VAL A C 1
ATOM 1482 O O . VAL A 1 186 ? 15.883 14.844 -11.625 1 93.88 186 VAL A O 1
ATOM 1485 N N . VAL A 1 187 ? 14.391 13.836 -10.234 1 94.69 187 VAL A N 1
ATOM 1486 C CA . VAL A 1 187 ? 15.492 13.406 -9.391 1 94.69 187 VAL A CA 1
ATOM 1487 C C . VAL A 1 187 ? 15.438 11.891 -9.188 1 94.69 187 VAL A C 1
ATOM 1489 O O . VAL A 1 187 ? 14.359 11.297 -9.18 1 94.69 187 VAL A O 1
ATOM 1492 N N . ARG A 1 188 ? 16.625 11.336 -9.055 1 94.38 188 ARG A N 1
ATOM 1493 C CA . ARG A 1 188 ? 16.797 9.992 -8.531 1 94.38 188 ARG A CA 1
ATOM 1494 C C . ARG A 1 188 ? 16.984 10.016 -7.016 1 94.38 188 ARG A C 1
ATOM 1496 O O . ARG A 1 188 ? 18.031 10.477 -6.527 1 94.38 188 ARG A O 1
ATOM 1503 N N . LEU A 1 189 ? 16.062 9.461 -6.344 1 95.44 189 LEU A N 1
ATOM 1504 C CA . LEU A 1 189 ? 16.031 9.602 -4.891 1 95.44 189 LEU A CA 1
ATOM 1505 C C . LEU A 1 189 ? 17.312 9.031 -4.273 1 95.44 189 LEU A C 1
ATOM 1507 O O . LEU A 1 189 ? 17.828 9.57 -3.293 1 95.44 189 LEU A O 1
ATOM 1511 N N . GLU A 1 190 ? 17.797 8 -4.848 1 91 190 GLU A N 1
ATOM 1512 C CA . GLU A 1 190 ? 19 7.336 -4.32 1 91 190 GLU A CA 1
ATOM 1513 C C . GLU A 1 190 ? 20.219 8.25 -4.398 1 91 190 GLU A C 1
ATOM 1515 O O . GLU A 1 190 ? 21.172 8.07 -3.654 1 91 190 GLU A O 1
ATOM 1520 N N . GLU A 1 191 ? 20.172 9.156 -5.27 1 92.81 191 GLU A N 1
ATOM 1521 C CA . GLU A 1 191 ? 21.25 10.133 -5.418 1 92.81 191 GLU A CA 1
ATOM 1522 C C . GLU A 1 191 ? 20.891 11.453 -4.73 1 92.81 191 GLU A C 1
ATOM 1524 O O . GLU A 1 191 ? 21.781 12.172 -4.27 1 92.81 191 GLU A O 1
ATOM 1529 N N . TYR A 1 192 ? 19.656 11.719 -4.676 1 94.38 192 TYR A N 1
ATOM 1530 C CA . TYR A 1 192 ? 19.141 12.984 -4.176 1 94.38 192 TYR A CA 1
ATOM 1531 C C . TYR A 1 192 ? 19.203 13.039 -2.654 1 94.38 192 TYR A C 1
ATOM 1533 O O . TYR A 1 192 ? 19.609 14.062 -2.08 1 94.38 192 TYR A O 1
ATOM 1541 N N . VAL A 1 193 ? 18.922 11.961 -1.979 1 93 193 VAL A N 1
ATOM 1542 C CA . VAL A 1 193 ? 18.734 11.914 -0.532 1 93 193 VAL A CA 1
ATOM 1543 C C . VAL A 1 193 ? 20.094 12.023 0.165 1 93 193 VAL A C 1
ATOM 1545 O O . VAL A 1 193 ? 20.25 12.773 1.133 1 93 193 VAL A O 1
ATOM 1548 N N . PRO A 1 194 ? 21.156 11.414 -0.351 1 90.5 194 PRO A N 1
ATOM 1549 C CA . PRO A 1 194 ? 22.438 11.445 0.359 1 90.5 194 PRO A CA 1
ATOM 1550 C C . PRO A 1 194 ? 23.078 12.828 0.349 1 90.5 194 PRO A C 1
ATOM 1552 O O . PRO A 1 194 ? 23.953 13.109 1.166 1 90.5 194 PRO A O 1
ATOM 1555 N N . VAL A 1 195 ? 22.672 13.641 -0.492 1 86.06 195 VAL A N 1
ATOM 1556 C CA . VAL A 1 195 ? 23.312 14.945 -0.596 1 86.06 195 VAL A CA 1
ATOM 1557 C C . VAL A 1 195 ? 22.578 15.953 0.281 1 86.06 195 VAL A C 1
ATOM 1559 O O . VAL A 1 195 ? 23.062 17.062 0.513 1 86.06 195 VAL A O 1
ATOM 1562 N N . LEU A 1 196 ? 21.516 15.523 0.754 1 79.19 196 LEU A N 1
ATOM 1563 C CA . LEU A 1 196 ? 20.734 16.391 1.627 1 79.19 196 LEU A CA 1
ATOM 1564 C C . LEU A 1 196 ? 21.25 16.312 3.064 1 79.19 196 LEU A C 1
ATOM 1566 O O . LEU A 1 196 ? 21.656 15.242 3.52 1 79.19 196 LEU A O 1
ATOM 1570 N N . TYR A 1 197 ? 21.391 17.484 3.662 1 77.12 197 TYR A N 1
ATOM 1571 C CA . TYR A 1 197 ? 21.844 17.547 5.047 1 77.12 197 TYR A CA 1
ATOM 1572 C C . TYR A 1 197 ? 20.719 17.984 5.969 1 77.12 197 TYR A C 1
ATOM 1574 O O . TYR A 1 197 ? 19.891 18.812 5.59 1 77.12 197 TYR A O 1
ATOM 1582 N N . GLY A 1 198 ? 20.594 17.328 7.184 1 77.69 198 GLY A N 1
ATOM 1583 C CA . GLY A 1 198 ? 19.609 17.719 8.18 1 77.69 198 GLY A CA 1
ATOM 1584 C C . GLY A 1 198 ? 18.281 17.016 8.008 1 77.69 198 GLY A C 1
ATOM 1585 O O . GLY A 1 198 ? 18.172 16.047 7.266 1 77.69 198 GLY A O 1
ATOM 1586 N N . PRO A 1 199 ? 17.312 17.469 8.844 1 84.31 199 PRO A N 1
ATOM 1587 C CA . PRO A 1 199 ? 15.953 16.938 8.672 1 84.31 199 PRO A CA 1
ATOM 1588 C C . PRO A 1 199 ? 15.344 17.281 7.32 1 84.31 199 PRO A C 1
ATOM 1590 O O . PRO A 1 199 ? 15.617 18.359 6.781 1 84.31 199 PRO A O 1
ATOM 1593 N N . MET A 1 200 ? 14.664 16.328 6.82 1 91.94 200 MET A N 1
ATOM 1594 C CA . MET A 1 200 ? 14.055 16.547 5.512 1 91.94 200 MET A CA 1
ATOM 1595 C C . MET A 1 200 ? 12.539 16.375 5.578 1 91.94 200 MET A C 1
ATOM 1597 O O . MET A 1 200 ? 12.039 15.5 6.281 1 91.94 200 MET A O 1
ATOM 1601 N N . VAL A 1 201 ? 11.922 17.266 4.887 1 97.19 201 VAL A N 1
ATOM 1602 C CA . VAL A 1 201 ? 10.469 17.219 4.789 1 97.19 201 VAL A CA 1
ATOM 1603 C C . VAL A 1 201 ? 10.055 16.875 3.357 1 97.19 201 VAL A C 1
ATOM 1605 O O . VAL A 1 201 ? 10.477 17.531 2.406 1 97.19 201 VAL A O 1
ATOM 1608 N N . PHE A 1 202 ? 9.352 15.844 3.189 1 98.44 202 PHE A N 1
ATOM 1609 C CA . PHE A 1 202 ? 8.727 15.523 1.91 1 98.44 202 PHE A CA 1
ATOM 1610 C C . PHE A 1 202 ? 7.223 15.742 1.97 1 98.44 202 PHE A C 1
ATOM 1612 O O . PHE A 1 202 ? 6.555 15.258 2.887 1 98.44 202 PHE A O 1
ATOM 1619 N N . VAL A 1 203 ? 6.746 16.516 1.052 1 98.81 203 VAL A N 1
ATOM 1620 C CA . VAL A 1 203 ? 5.32 16.781 0.919 1 98.81 203 VAL A CA 1
ATOM 1621 C C . VAL A 1 203 ? 4.738 15.961 -0.225 1 98.81 203 VAL A C 1
ATOM 1623 O O . VAL A 1 203 ? 5.199 16.062 -1.365 1 98.81 203 VAL A O 1
ATOM 1626 N N . ILE A 1 204 ? 3.73 15.164 0.097 1 98.81 204 ILE A N 1
ATOM 1627 C CA . ILE A 1 204 ? 3.186 14.188 -0.845 1 98.81 204 ILE A CA 1
ATOM 1628 C C . ILE A 1 204 ? 1.667 14.328 -0.907 1 98.81 204 ILE A C 1
ATOM 1630 O O . ILE A 1 204 ? 1.008 14.477 0.125 1 98.81 204 ILE A O 1
ATOM 1634 N N . GLY A 1 205 ? 1.146 14.281 -2.129 1 98.69 205 GLY A N 1
ATOM 1635 C CA . GLY A 1 205 ? -0.301 14.312 -2.27 1 98.69 205 GLY A CA 1
ATOM 1636 C C . GLY A 1 205 ? -0.965 13.008 -1.864 1 98.69 205 GLY A C 1
ATOM 1637 O O . GLY A 1 205 ? -0.538 11.93 -2.283 1 98.69 205 GLY A O 1
ATOM 1638 N N . ALA A 1 206 ? -1.964 13.078 -1.062 1 98.56 206 ALA A N 1
ATOM 1639 C CA . ALA A 1 206 ? -2.732 11.906 -0.652 1 98.56 206 ALA A CA 1
ATOM 1640 C C . ALA A 1 206 ? -4.18 12.008 -1.128 1 98.56 206 ALA A C 1
ATOM 1642 O O . ALA A 1 206 ? -5.113 11.82 -0.342 1 98.56 206 ALA A O 1
ATOM 1643 N N . PHE A 1 207 ? -4.336 12.258 -2.389 1 97.62 207 PHE A N 1
ATOM 1644 C CA . PHE A 1 207 ? -5.617 12.383 -3.076 1 97.62 207 PHE A CA 1
ATOM 1645 C C . PHE A 1 207 ? -5.559 11.727 -4.449 1 97.62 207 PHE A C 1
ATOM 1647 O O . PHE A 1 207 ? -4.473 11.422 -4.953 1 97.62 207 PHE A O 1
ATOM 1654 N N . ALA A 1 208 ? -6.711 11.477 -4.996 1 93.88 208 ALA A N 1
ATOM 1655 C CA . ALA A 1 208 ? -6.789 10.641 -6.191 1 93.88 208 ALA A CA 1
ATOM 1656 C C . ALA A 1 208 ? -6.387 11.43 -7.438 1 93.88 208 ALA A C 1
ATOM 1658 O O . ALA A 1 208 ? -5.781 10.875 -8.359 1 93.88 208 ALA A O 1
ATOM 1659 N N . ARG A 1 209 ? -6.75 12.664 -7.488 1 90.56 209 ARG A N 1
ATOM 1660 C CA . ARG A 1 209 ? -6.492 13.453 -8.688 1 90.56 209 ARG A CA 1
ATOM 1661 C C . ARG A 1 209 ? -6.301 14.93 -8.352 1 90.56 209 ARG A C 1
ATOM 1663 O O . ARG A 1 209 ? -6.875 15.422 -7.375 1 90.56 209 ARG A O 1
ATOM 1670 N N . GLY A 1 210 ? -5.539 15.531 -9.133 1 89.75 210 GLY A N 1
ATOM 1671 C CA . GLY A 1 210 ? -5.27 16.953 -8.945 1 89.75 210 GLY A CA 1
ATOM 1672 C C . GLY A 1 210 ? -3.807 17.25 -8.688 1 89.75 210 GLY A C 1
ATOM 1673 O O . GLY A 1 210 ? -2.971 16.344 -8.695 1 89.75 210 GLY A O 1
ATOM 1674 N N . ASP A 1 211 ? -3.613 18.562 -8.414 1 91.56 211 ASP A N 1
ATOM 1675 C CA . ASP A 1 211 ? -2.244 19.016 -8.18 1 91.56 211 ASP A CA 1
ATOM 1676 C C . ASP A 1 211 ? -2.02 19.328 -6.699 1 91.56 211 ASP A C 1
ATOM 1678 O O . ASP A 1 211 ? -2.932 19.781 -6.012 1 91.56 211 ASP A O 1
ATOM 1682 N N . LEU A 1 212 ? -0.882 19 -6.27 1 94.94 212 LEU A N 1
ATOM 1683 C CA . LEU A 1 212 ? -0.502 19.219 -4.875 1 94.94 212 LEU A CA 1
ATOM 1684 C C . LEU A 1 212 ? -0.615 20.688 -4.5 1 94.94 212 LEU A C 1
ATOM 1686 O O . LEU A 1 212 ? -1.269 21.031 -3.516 1 94.94 212 LEU A O 1
ATOM 1690 N N . LYS A 1 213 ? -0.219 21.641 -5.141 1 92.25 213 LYS A N 1
ATOM 1691 C CA . LYS A 1 213 ? -0.28 23.094 -5.004 1 92.25 213 LYS A CA 1
ATOM 1692 C C . LYS A 1 213 ? -0.044 23.516 -3.561 1 92.25 213 LYS A C 1
ATOM 1694 O O . LYS A 1 213 ? -0.962 24 -2.893 1 92.25 213 LYS A O 1
ATOM 1699 N N . VAL A 1 214 ? 1.041 23.438 -3.092 1 95.94 214 VAL A N 1
ATOM 1700 C CA . VAL A 1 214 ? 1.408 23.938 -1.771 1 95.94 214 VAL A CA 1
ATOM 1701 C C . VAL A 1 214 ? 2.41 25.078 -1.911 1 95.94 214 VAL A C 1
ATOM 1703 O O . VAL A 1 214 ? 3.195 25.109 -2.861 1 95.94 214 VAL A O 1
ATOM 1706 N N . ASP A 1 215 ? 2.389 26.016 -0.923 1 95.62 215 ASP A N 1
ATOM 1707 C CA . ASP A 1 215 ? 3.176 27.234 -1.079 1 95.62 215 ASP A CA 1
ATOM 1708 C C . ASP A 1 215 ? 4.301 27.297 -0.048 1 95.62 215 ASP A C 1
ATOM 1710 O O . ASP A 1 215 ? 5.008 28.312 0.049 1 95.62 215 ASP A O 1
ATOM 1714 N N . TYR A 1 216 ? 4.516 26.266 0.697 1 97.19 216 TYR A N 1
ATOM 1715 C CA . TYR A 1 216 ? 5.488 26.359 1.779 1 97.19 216 TYR A CA 1
ATOM 1716 C C . TYR A 1 216 ? 6.711 25.5 1.488 1 97.19 216 TYR A C 1
ATOM 1718 O O . TYR A 1 216 ? 7.586 25.344 2.344 1 97.19 216 TYR A O 1
ATOM 1726 N N . VAL A 1 217 ? 6.785 24.922 0.294 1 97.25 217 VAL A N 1
ATOM 1727 C CA . VAL A 1 217 ? 7.895 24.031 -0.027 1 97.25 217 VAL A CA 1
ATOM 1728 C C . VAL A 1 217 ? 9.008 24.828 -0.712 1 97.25 217 VAL A C 1
ATOM 1730 O O . VAL A 1 217 ? 8.758 25.875 -1.304 1 97.25 217 VAL A O 1
ATOM 1733 N N . ASP A 1 218 ? 10.219 24.266 -0.665 1 95.88 218 ASP A N 1
ATOM 1734 C CA . ASP A 1 218 ? 11.391 24.891 -1.276 1 95.88 218 ASP A CA 1
ATOM 1735 C C . ASP A 1 218 ? 11.516 24.5 -2.748 1 95.88 218 ASP A C 1
ATOM 1737 O O . ASP A 1 218 ? 12.031 25.266 -3.559 1 95.88 218 ASP A O 1
ATOM 1741 N N . GLU A 1 219 ? 11.07 23.281 -3.115 1 95.38 219 GLU A N 1
ATOM 1742 C CA . GLU A 1 219 ? 11.141 22.828 -4.504 1 95.38 219 GLU A CA 1
ATOM 1743 C C . GLU A 1 219 ? 10.148 21.703 -4.777 1 95.38 219 GLU A C 1
ATOM 1745 O O . GLU A 1 219 ? 9.727 21.016 -3.852 1 95.38 219 GLU A O 1
ATOM 1750 N N . TYR A 1 220 ? 9.773 21.656 -6.078 1 97.5 220 TYR A N 1
ATOM 1751 C CA . TYR A 1 220 ? 9.008 20.531 -6.633 1 97.5 220 TYR A CA 1
ATOM 1752 C C . TYR A 1 220 ? 9.906 19.609 -7.434 1 97.5 220 TYR A C 1
ATOM 1754 O O . TYR A 1 220 ? 10.727 20.062 -8.242 1 97.5 220 TYR A O 1
ATOM 1762 N N . VAL A 1 221 ? 9.75 18.328 -7.148 1 96.94 221 VAL A N 1
ATOM 1763 C CA . VAL A 1 221 ? 10.562 17.391 -7.91 1 96.94 221 VAL A CA 1
ATOM 1764 C C . VAL A 1 221 ? 9.68 16.234 -8.398 1 96.94 221 VAL A C 1
ATOM 1766 O O . VAL A 1 221 ? 8.672 15.906 -7.777 1 96.94 221 VAL A O 1
ATOM 1769 N N . SER A 1 222 ? 10.047 15.695 -9.547 1 97.5 222 SER A N 1
ATOM 1770 C CA . SER A 1 222 ? 9.531 14.406 -10 1 97.5 222 SER A CA 1
ATOM 1771 C C . SER A 1 222 ? 10.5 13.281 -9.672 1 97.5 222 SER A C 1
ATOM 1773 O O . SER A 1 222 ? 11.703 13.391 -9.922 1 97.5 222 SER A O 1
ATOM 1775 N N . ILE A 1 223 ? 9.922 12.203 -9.117 1 97.12 223 ILE A N 1
ATOM 1776 C CA . ILE A 1 223 ? 10.828 11.148 -8.672 1 97.12 223 ILE A CA 1
ATOM 1777 C C . ILE A 1 223 ? 10.672 9.922 -9.562 1 97.12 223 ILE A C 1
ATOM 1779 O O . ILE A 1 223 ? 11.281 8.875 -9.305 1 97.12 223 ILE A O 1
ATOM 1783 N N . SER A 1 224 ? 9.805 9.992 -10.555 1 96.12 224 SER A N 1
ATOM 1784 C CA . SER A 1 224 ? 9.57 8.906 -11.5 1 96.12 224 SER A CA 1
ATOM 1785 C C . SER A 1 224 ? 9.164 9.445 -12.867 1 96.12 224 SER A C 1
ATOM 1787 O O . SER A 1 224 ? 8.609 10.539 -12.969 1 96.12 224 SER A O 1
ATOM 1789 N N . SER A 1 225 ? 9.453 8.648 -13.883 1 94.62 225 SER A N 1
ATOM 1790 C CA . SER A 1 225 ? 9.016 8.977 -15.227 1 94.62 225 SER A CA 1
ATOM 1791 C C . SER A 1 225 ? 7.559 8.57 -15.453 1 94.62 225 SER A C 1
ATOM 1793 O O . SER A 1 225 ? 6.973 8.883 -16.484 1 94.62 225 SER A O 1
ATOM 1795 N N . TYR A 1 226 ? 7.035 7.941 -14.445 1 94.25 226 TYR A N 1
ATOM 1796 C CA . TYR A 1 226 ? 5.648 7.492 -14.484 1 94.25 226 TYR A CA 1
ATOM 1797 C C . TYR A 1 226 ? 4.828 8.164 -13.391 1 94.25 226 TYR A C 1
ATOM 1799 O O . TYR A 1 226 ? 5.355 8.508 -12.328 1 94.25 226 TYR A O 1
ATOM 1807 N N . PRO A 1 227 ? 3.518 8.414 -13.703 1 94.69 227 PRO A N 1
ATOM 1808 C CA . PRO A 1 227 ? 2.658 8.797 -12.586 1 94.69 227 PRO A CA 1
ATOM 1809 C C . PRO A 1 227 ? 2.566 7.715 -11.516 1 94.69 227 PRO A C 1
ATOM 1811 O O . PRO A 1 227 ? 2.422 6.535 -11.836 1 94.69 227 PRO A O 1
ATOM 1814 N N . LEU A 1 228 ? 2.725 8.133 -10.312 1 96.25 228 LEU A N 1
ATOM 1815 C CA . LEU A 1 228 ? 2.689 7.199 -9.195 1 96.25 228 LEU A CA 1
ATOM 1816 C C . LEU A 1 228 ? 1.551 7.535 -8.234 1 96.25 228 LEU A C 1
ATOM 1818 O O . LEU A 1 228 ? 1.149 8.695 -8.125 1 96.25 228 LEU A O 1
ATOM 1822 N N . SER A 1 229 ? 1.062 6.484 -7.566 1 96.44 229 SER A N 1
ATOM 1823 C CA . SER A 1 229 ? 0.149 6.738 -6.457 1 96.44 229 SER A CA 1
ATOM 1824 C C . SER A 1 229 ? 0.873 7.398 -5.289 1 96.44 229 SER A C 1
ATOM 1826 O O . SER A 1 229 ? 2.092 7.273 -5.156 1 96.44 229 SER A O 1
ATOM 1828 N N . GLY A 1 230 ? 0.082 8.109 -4.496 1 97.88 230 GLY A N 1
ATOM 1829 C CA . GLY A 1 230 ? 0.658 8.672 -3.287 1 97.88 230 GLY A CA 1
ATOM 1830 C C . GLY A 1 230 ? 1.352 7.645 -2.418 1 97.88 230 GLY A C 1
ATOM 1831 O O . GLY A 1 230 ? 2.434 7.902 -1.883 1 97.88 230 GLY A O 1
ATOM 1832 N N . ALA A 1 231 ? 0.774 6.492 -2.262 1 98.12 231 ALA A N 1
ATOM 1833 C CA . ALA A 1 231 ? 1.34 5.414 -1.454 1 98.12 231 ALA A CA 1
ATOM 1834 C C . ALA A 1 231 ? 2.689 4.965 -2.006 1 98.12 231 ALA A C 1
ATOM 1836 O O . ALA A 1 231 ? 3.625 4.711 -1.245 1 98.12 231 ALA A O 1
ATOM 1837 N N . MET A 1 232 ? 2.77 4.898 -3.295 1 97.25 232 MET A N 1
ATOM 1838 C CA . MET A 1 232 ? 4.02 4.5 -3.936 1 97.25 232 MET A CA 1
ATOM 1839 C C . MET A 1 232 ? 5.102 5.551 -3.713 1 97.25 232 MET A C 1
ATOM 1841 O O . MET A 1 232 ? 6.258 5.211 -3.443 1 97.25 232 MET A O 1
ATOM 1845 N N . VAL A 1 233 ? 4.75 6.793 -3.834 1 98.12 233 VAL A N 1
ATOM 1846 C CA . VAL A 1 233 ? 5.703 7.867 -3.576 1 98.12 233 VAL A CA 1
ATOM 1847 C C . VAL A 1 233 ? 6.219 7.77 -2.143 1 98.12 233 VAL A C 1
ATOM 1849 O O . VAL A 1 233 ? 7.422 7.859 -1.9 1 98.12 233 VAL A O 1
ATOM 1852 N N . CYS A 1 234 ? 5.289 7.547 -1.229 1 98.56 234 CYS A N 1
ATOM 1853 C CA . CYS A 1 234 ? 5.664 7.383 0.172 1 98.56 234 CYS A CA 1
ATOM 1854 C C . CYS A 1 234 ? 6.691 6.27 0.336 1 98.56 234 CYS A C 1
ATOM 1856 O O . CYS A 1 234 ? 7.711 6.457 1.003 1 98.56 234 CYS A O 1
ATOM 1858 N N . MET A 1 235 ? 6.41 5.258 -0.293 1 97.06 235 MET A N 1
ATOM 1859 C CA . MET A 1 235 ? 7.27 4.086 -0.15 1 97.06 235 MET A CA 1
ATOM 1860 C C . MET A 1 235 ? 8.648 4.344 -0.753 1 97.06 235 MET A C 1
ATOM 1862 O O . MET A 1 235 ? 9.664 3.996 -0.154 1 97.06 235 MET A O 1
ATOM 1866 N N . LYS A 1 236 ? 8.672 4.891 -1.929 1 97.31 236 LYS A N 1
ATOM 1867 C CA . LYS A 1 236 ? 9.945 5.156 -2.596 1 97.31 236 LYS A CA 1
ATOM 1868 C C . LYS A 1 236 ? 10.812 6.105 -1.771 1 97.31 236 LYS A C 1
ATOM 1870 O O . LYS A 1 236 ? 12.023 5.91 -1.658 1 97.31 236 LYS A O 1
ATOM 1875 N N . VAL A 1 237 ? 10.164 7.09 -1.222 1 97.62 237 VAL A N 1
ATOM 1876 C CA . VAL A 1 237 ? 10.883 8.039 -0.373 1 97.62 237 VAL A CA 1
ATOM 1877 C C . VAL A 1 237 ? 11.453 7.312 0.844 1 97.62 237 VAL A C 1
ATOM 1879 O O . VAL A 1 237 ? 12.633 7.465 1.172 1 97.62 237 VAL A O 1
ATOM 1882 N N . CYS A 1 238 ? 10.633 6.465 1.464 1 97.38 238 CYS A N 1
ATOM 1883 C CA . CYS A 1 238 ? 11.102 5.715 2.625 1 97.38 238 CYS A CA 1
ATOM 1884 C C . CYS A 1 238 ? 12.273 4.816 2.258 1 97.38 238 CYS A C 1
ATOM 1886 O O . CYS A 1 238 ? 13.289 4.785 2.963 1 97.38 238 CYS A O 1
ATOM 1888 N N . CYS A 1 239 ? 12.164 4.176 1.133 1 95.81 239 CYS A N 1
ATOM 1889 C CA . CYS A 1 239 ? 13.211 3.258 0.702 1 95.81 239 CYS A CA 1
ATOM 1890 C C . CYS A 1 239 ? 14.531 3.996 0.5 1 95.81 239 CYS A C 1
ATOM 1892 O O . CYS A 1 239 ? 15.594 3.5 0.891 1 95.81 239 CYS A O 1
ATOM 1894 N N . ALA A 1 240 ? 14.461 5.133 -0.076 1 95.44 240 ALA A N 1
ATOM 1895 C CA . ALA A 1 240 ? 15.664 5.91 -0.337 1 95.44 240 ALA A CA 1
ATOM 1896 C C . ALA A 1 240 ? 16.344 6.316 0.966 1 95.44 240 ALA A C 1
ATOM 1898 O O . ALA A 1 240 ? 17.578 6.23 1.085 1 95.44 240 ALA A O 1
ATOM 1899 N N . PHE A 1 241 ? 15.602 6.707 1.938 1 95.38 241 PHE A N 1
ATOM 1900 C CA . PHE A 1 241 ? 16.172 7.125 3.217 1 95.38 241 PHE A CA 1
ATOM 1901 C C . PHE A 1 241 ? 16.688 5.926 3.992 1 95.38 241 PHE A C 1
ATOM 1903 O O . PHE A 1 241 ? 17.703 6.023 4.691 1 95.38 241 PHE A O 1
ATOM 1910 N N . GLU A 1 242 ? 15.969 4.824 3.889 1 95.25 242 GLU A N 1
ATOM 1911 C CA . GLU A 1 242 ? 16.438 3.602 4.535 1 95.25 242 GLU A CA 1
ATOM 1912 C C . GLU A 1 242 ? 17.828 3.203 4.023 1 95.25 242 GLU A C 1
ATOM 1914 O O . GLU A 1 242 ? 18.703 2.842 4.809 1 95.25 242 GLU A O 1
ATOM 1919 N N . GLU A 1 243 ? 17.891 3.309 2.752 1 92.5 243 GLU A N 1
ATOM 1920 C CA . GLU A 1 243 ? 19.188 2.988 2.158 1 92.5 243 GLU A CA 1
ATOM 1921 C C . GLU A 1 243 ? 20.266 3.96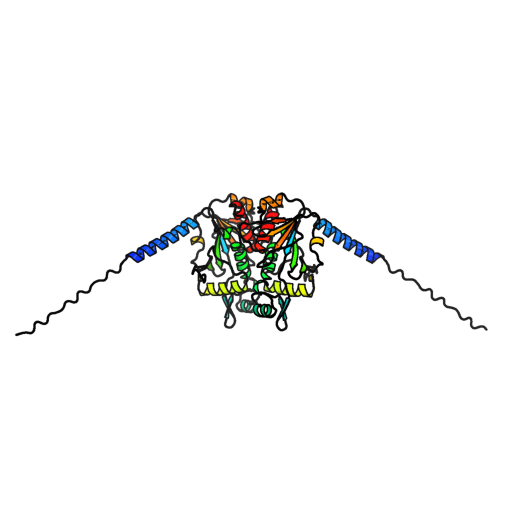7 2.619 1 92.5 243 GLU A C 1
ATOM 1923 O O . GLU A 1 243 ? 21.359 3.557 3.002 1 92.5 243 GLU A O 1
ATOM 1928 N N . HIS A 1 244 ? 19.969 5.172 2.617 1 92.06 244 HIS A N 1
ATOM 1929 C CA . HIS A 1 244 ? 20.922 6.215 2.988 1 92.06 244 HIS A CA 1
ATOM 1930 C C . HIS A 1 244 ? 21.328 6.098 4.453 1 92.06 244 HIS A C 1
ATOM 1932 O O . HIS A 1 244 ? 22.5 6.242 4.789 1 92.06 244 HIS A O 1
ATOM 1938 N N . TRP A 1 245 ? 20.375 5.797 5.309 1 92.56 245 TRP A N 1
ATOM 1939 C CA . TRP A 1 245 ? 20.625 5.754 6.746 1 92.56 245 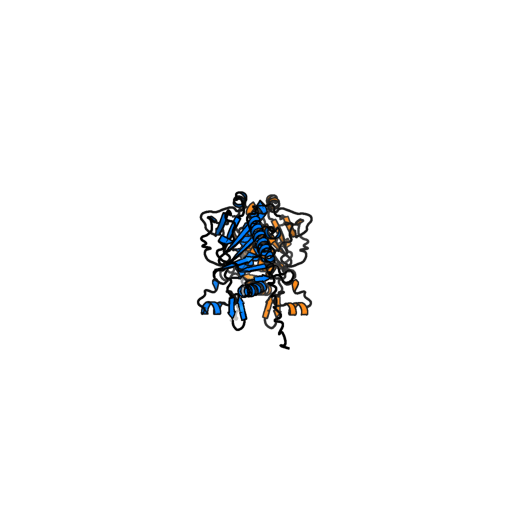TRP A CA 1
ATOM 1940 C C . TRP A 1 245 ? 20.953 4.332 7.195 1 92.56 245 TRP A C 1
ATOM 1942 O O . TRP A 1 245 ? 21.094 4.07 8.391 1 92.56 245 TRP A O 1
ATOM 1952 N N . GLN A 1 246 ? 21.031 3.371 6.289 1 91.88 246 GLN A N 1
ATOM 1953 C CA . GLN A 1 246 ? 21.406 1.984 6.539 1 91.88 246 GLN A CA 1
ATOM 1954 C C . GLN A 1 246 ? 20.438 1.318 7.516 1 91.88 246 GLN A C 1
ATOM 1956 O O . GLN A 1 246 ? 20.859 0.68 8.484 1 91.88 246 GLN A O 1
ATOM 1961 N N . VAL A 1 247 ? 19.25 1.631 7.277 1 91.94 247 VAL A N 1
ATOM 1962 C CA . VAL A 1 247 ? 18.188 0.926 7.984 1 91.94 247 VAL A CA 1
ATOM 1963 C C . VAL A 1 247 ? 17.766 -0.311 7.191 1 91.94 247 VAL A C 1
ATOM 1965 O O . VAL A 1 247 ? 17.328 -0.202 6.043 1 91.94 247 VAL A O 1
ATOM 1968 N N . LEU A 1 248 ? 17.906 -1.485 7.797 1 86.75 248 LEU A N 1
ATOM 1969 C CA . LEU A 1 248 ? 17.625 -2.723 7.082 1 86.75 248 LEU A CA 1
ATOM 1970 C C . LEU A 1 248 ? 16.156 -3.131 7.262 1 86.75 248 LEU A C 1
ATOM 1972 O O . LEU A 1 248 ? 15.672 -3.217 8.391 1 86.75 248 LEU A O 1
ATOM 1976 N N . MET B 1 1 ? -40.625 -52.844 -76.438 1 27.77 1 MET B N 1
ATOM 1977 C CA . MET B 1 1 ? -39.25 -52.312 -76.375 1 27.77 1 MET B CA 1
ATOM 1978 C C . MET B 1 1 ? -38.812 -52.156 -74.938 1 27.77 1 MET B C 1
ATOM 1980 O O . MET B 1 1 ? -39.594 -51.719 -74.062 1 27.77 1 MET B O 1
ATOM 1984 N N . PRO B 1 2 ? -37.656 -52.844 -74.438 1 31.94 2 PRO B N 1
ATOM 1985 C CA . PRO B 1 2 ? -37.125 -53.125 -73.125 1 31.94 2 PRO B CA 1
ATOM 1986 C C . PRO B 1 2 ? -36.719 -51.875 -72.312 1 31.94 2 PRO B C 1
ATOM 1988 O O . PRO B 1 2 ? -36.25 -50.906 -72.938 1 31.94 2 PRO B O 1
ATOM 1991 N N . LYS B 1 3 ? -37.406 -51.562 -71.25 1 30.34 3 LYS B N 1
ATOM 1992 C CA . LYS B 1 3 ? -37.375 -50.5 -70.25 1 30.34 3 LYS B CA 1
ATOM 1993 C C . LYS B 1 3 ? -36 -50.406 -69.562 1 30.34 3 LYS B C 1
ATOM 1995 O O . LYS B 1 3 ? -35.625 -51.312 -68.812 1 30.34 3 LYS B O 1
ATOM 2000 N N . GLN B 1 4 ? -34.875 -50 -70.312 1 27.95 4 GLN B N 1
ATOM 2001 C CA . GLN B 1 4 ? -33.5 -49.938 -69.875 1 27.95 4 GLN B CA 1
ATOM 2002 C C . GLN B 1 4 ? -33.344 -49.125 -68.562 1 27.95 4 GLN B C 1
ATOM 2004 O O . GLN B 1 4 ? -33.812 -47.969 -68.5 1 27.95 4 GLN B O 1
ATOM 2009 N N . GLN B 1 5 ? -33.25 -49.688 -67.375 1 25.42 5 GLN B N 1
ATOM 2010 C CA . GLN B 1 5 ? -33.094 -49.25 -66 1 25.42 5 GLN B CA 1
ATOM 2011 C C . GLN B 1 5 ? -31.75 -48.531 -65.812 1 25.42 5 GLN B C 1
ATOM 2013 O O . GLN B 1 5 ? -30.688 -49.094 -66 1 25.42 5 GLN B O 1
ATOM 2018 N N . ARG B 1 6 ? -31.578 -47.219 -66.25 1 25.48 6 ARG B N 1
ATOM 2019 C CA . ARG B 1 6 ? -30.344 -46.438 -66.188 1 25.48 6 ARG B CA 1
ATOM 2020 C C . ARG B 1 6 ? -29.828 -46.344 -64.75 1 25.48 6 ARG B C 1
ATOM 2022 O O . ARG B 1 6 ? -30.562 -45.938 -63.875 1 25.48 6 ARG B O 1
ATOM 2029 N N . GLU B 1 7 ? -28.906 -47.188 -64.312 1 26.11 7 GLU B N 1
ATOM 2030 C CA . GLU B 1 7 ? -28.172 -47.281 -63.062 1 26.11 7 GLU B CA 1
ATOM 2031 C C . GLU B 1 7 ? -27.422 -45.969 -62.781 1 26.11 7 GLU B C 1
ATOM 2033 O O . GLU B 1 7 ? -26.562 -45.562 -63.531 1 26.11 7 GLU B O 1
ATOM 2038 N N . ARG B 1 8 ? -28.078 -44.875 -62.312 1 26.09 8 ARG B N 1
ATOM 2039 C CA . ARG B 1 8 ? -27.359 -43.656 -62 1 26.09 8 ARG B CA 1
ATOM 2040 C C . ARG B 1 8 ? -26.344 -43.875 -60.875 1 26.09 8 ARG B C 1
ATOM 2042 O O . ARG B 1 8 ? -26.688 -44.375 -59.812 1 26.09 8 ARG B O 1
ATOM 2049 N N . LYS B 1 9 ? -25.047 -44.062 -61.25 1 27.97 9 LYS B N 1
ATOM 2050 C CA . LYS B 1 9 ? -23.875 -44.156 -60.406 1 27.97 9 LYS B CA 1
ATOM 2051 C C . LYS B 1 9 ? -23.688 -42.906 -59.531 1 27.97 9 LYS B C 1
ATOM 2053 O O . LYS B 1 9 ? -23.672 -41.781 -60.062 1 27.97 9 LYS B O 1
ATOM 2058 N N . HIS B 1 10 ? -24.203 -42.875 -58.281 1 26.22 10 HIS B N 1
ATOM 2059 C CA . HIS B 1 10 ? -24.016 -41.812 -57.281 1 26.22 10 HIS B CA 1
ATOM 2060 C C . HIS B 1 10 ? -22.547 -41.656 -56.906 1 26.22 10 HIS B C 1
ATOM 2062 O O . HIS B 1 10 ? -21.906 -42.625 -56.5 1 26.22 10 HIS B O 1
ATOM 2068 N N . THR B 1 11 ? -21.719 -40.906 -57.688 1 26.55 11 THR B N 1
ATOM 2069 C CA . THR B 1 11 ? -20.328 -40.562 -57.375 1 26.55 11 THR B CA 1
ATOM 2070 C C . THR B 1 11 ? -20.234 -39.812 -56.062 1 26.55 11 THR B C 1
ATOM 2072 O O . THR B 1 11 ? -20.922 -38.812 -55.844 1 26.55 11 THR B O 1
ATOM 2075 N N . SER B 1 12 ? -19.891 -40.469 -54.906 1 27.16 12 SER B N 1
ATOM 2076 C CA . SER B 1 12 ? -19.625 -40 -53.562 1 27.16 12 SER B CA 1
ATOM 2077 C C . SER B 1 12 ? -18.438 -39.031 -53.562 1 27.16 12 SER B C 1
ATOM 2079 O O . SER B 1 12 ? -17.328 -39.406 -53.938 1 27.16 12 SER B O 1
ATOM 2081 N N . SER B 1 13 ? -18.562 -37.719 -53.906 1 28.41 13 SER B N 1
ATOM 2082 C CA . SER B 1 13 ? -17.516 -36.719 -53.812 1 28.41 13 SER B CA 1
ATOM 2083 C C . SER B 1 13 ? -17 -36.562 -52.375 1 28.41 13 SER B C 1
ATOM 2085 O O . SER B 1 13 ? -17.797 -36.344 -51.469 1 28.41 13 SER B O 1
ATOM 2087 N N . SER B 1 14 ? -15.883 -37.188 -52.031 1 27.89 14 SER B N 1
ATOM 2088 C CA . SER B 1 14 ? -15.125 -37.094 -50.781 1 27.89 14 SER B CA 1
ATOM 2089 C C . SER B 1 14 ? -14.625 -35.688 -50.562 1 27.89 14 SER B C 1
ATOM 2091 O O . SER B 1 14 ? -13.891 -35.125 -51.375 1 27.89 14 SER B O 1
ATOM 2093 N N . ASN B 1 15 ? -15.422 -34.75 -50 1 30.12 15 ASN B N 1
ATOM 2094 C CA . ASN B 1 15 ? -15.031 -33.438 -49.562 1 30.12 15 ASN B CA 1
ATOM 2095 C C . ASN B 1 15 ? -13.875 -33.469 -48.562 1 30.12 15 ASN B C 1
ATOM 2097 O O . ASN B 1 15 ? -13.984 -34.094 -47.5 1 30.12 15 ASN B O 1
ATOM 2101 N N . SER B 1 16 ? -12.633 -33.406 -49.094 1 32.59 16 SER B N 1
ATOM 2102 C CA . SER B 1 16 ? -11.406 -33.25 -48.312 1 32.59 16 SER B CA 1
ATOM 2103 C C . SER B 1 16 ? -11.445 -31.984 -47.438 1 32.59 16 SER B C 1
ATOM 2105 O O . SER B 1 16 ? -11.656 -30.891 -47.969 1 32.59 16 SER B O 1
ATOM 2107 N N . THR B 1 17 ? -11.945 -32.062 -46.219 1 37.5 17 THR B N 1
ATOM 2108 C CA . THR B 1 17 ? -11.875 -31.016 -45.219 1 37.5 17 THR B CA 1
ATOM 2109 C C . THR B 1 17 ? -10.445 -30.5 -45.062 1 37.5 17 THR B C 1
ATOM 2111 O O . THR B 1 17 ? -9.516 -31.297 -44.938 1 37.5 17 THR B O 1
ATOM 2114 N N . PRO B 1 18 ? -10.25 -29.234 -45.5 1 37.78 18 PRO B N 1
ATOM 2115 C CA . PRO B 1 18 ? -8.914 -28.625 -45.5 1 37.78 18 PRO B CA 1
ATOM 2116 C C . PRO B 1 18 ? -8.266 -28.672 -44.094 1 37.78 18 PRO B C 1
ATOM 2118 O O . PRO B 1 18 ? -8.875 -28.234 -43.125 1 37.78 18 PRO B O 1
ATOM 2121 N N . SER B 1 19 ? -7.289 -29.531 -43.906 1 41.22 19 SER B N 1
ATOM 2122 C CA . SER B 1 19 ? -6.43 -29.812 -42.75 1 41.22 19 SER B CA 1
ATOM 2123 C C . SER B 1 19 ? -5.562 -28.609 -42.406 1 41.22 19 SER B C 1
ATOM 2125 O O . SER B 1 19 ? -4.812 -28.641 -41.438 1 41.22 19 SER B O 1
ATOM 2127 N N . GLY B 1 20 ? -5.684 -27.5 -43.094 1 38.78 20 GLY B N 1
ATOM 2128 C CA . GLY B 1 20 ? -4.691 -26.453 -42.906 1 38.78 20 GLY B CA 1
ATOM 2129 C C . GLY B 1 20 ? -4.984 -25.562 -41.719 1 38.78 20 GLY B C 1
ATOM 2130 O O . GLY B 1 20 ? -4.141 -24.75 -41.312 1 38.78 20 GLY B O 1
ATOM 2131 N N . ALA B 1 21 ? -6.207 -25.391 -41.312 1 44.97 21 ALA B N 1
ATOM 2132 C CA . ALA B 1 21 ? -6.527 -24.469 -40.25 1 44.97 21 ALA B CA 1
ATOM 2133 C C . ALA B 1 21 ? -6.023 -25.016 -38.906 1 44.97 21 ALA B C 1
ATOM 2135 O O . ALA B 1 21 ? -5.598 -24.25 -38.031 1 44.97 21 ALA B O 1
ATOM 2136 N N . ALA B 1 22 ? -5.992 -26.297 -38.75 1 47.03 22 ALA B N 1
ATOM 2137 C CA . ALA B 1 22 ? -5.543 -26.859 -37.5 1 47.03 22 ALA B CA 1
ATOM 2138 C C . ALA B 1 22 ? -4.039 -26.672 -37.312 1 47.03 22 ALA B C 1
ATOM 2140 O O . ALA B 1 22 ? -3.574 -26.438 -36.188 1 47.03 22 ALA B O 1
ATOM 2141 N N . ASP B 1 23 ? -3.338 -26.578 -38.438 1 45.84 23 ASP B N 1
ATOM 2142 C CA . ASP B 1 23 ? -1.891 -26.422 -38.344 1 45.84 23 ASP B CA 1
ATOM 2143 C C . ASP B 1 23 ? -1.513 -24.969 -38.031 1 45.84 23 ASP B C 1
ATOM 2145 O O . ASP B 1 23 ? -0.545 -24.719 -37.344 1 45.84 23 ASP B O 1
ATOM 2149 N N . LYS B 1 24 ? -2.322 -24.047 -38.5 1 49.38 24 LYS B N 1
ATOM 2150 C CA . LYS B 1 24 ? -2.039 -22.641 -38.219 1 49.38 24 LYS B CA 1
ATOM 2151 C C . LYS B 1 24 ? -2.354 -22.297 -36.75 1 49.38 24 LYS B C 1
ATOM 2153 O O . LYS B 1 24 ? -1.646 -21.5 -36.156 1 49.38 24 LYS B O 1
ATOM 2158 N N . VAL B 1 25 ? -3.383 -22.828 -36.281 1 51.22 25 VAL B N 1
ATOM 2159 C CA . VAL B 1 25 ? -3.727 -22.594 -34.875 1 51.22 25 VAL B CA 1
ATOM 2160 C C . VAL B 1 25 ? -2.656 -23.203 -33.969 1 51.22 25 VAL B C 1
ATOM 2162 O O . VAL B 1 25 ? -2.26 -22.594 -32.969 1 51.22 25 VAL B O 1
ATOM 2165 N N . SER B 1 26 ? -2.172 -24.328 -34.469 1 51.53 26 SER B N 1
ATOM 2166 C CA . SER B 1 26 ? -1.094 -24.969 -33.719 1 51.53 26 SER B CA 1
ATOM 2167 C C . SER B 1 26 ? 0.194 -24.156 -33.781 1 51.53 26 SER B C 1
ATOM 2169 O O . SER B 1 26 ? 0.922 -24.016 -32.812 1 51.53 26 SER B O 1
ATOM 2171 N N . LYS B 1 27 ? 0.358 -23.578 -34.875 1 53 27 LYS B N 1
ATOM 2172 C CA . LYS B 1 27 ? 1.559 -22.781 -35.031 1 53 27 LYS B CA 1
ATOM 2173 C C . LYS B 1 27 ? 1.45 -21.453 -34.281 1 53 27 LYS B C 1
ATOM 2175 O O . LYS B 1 27 ? 2.426 -20.984 -33.719 1 53 27 LYS B O 1
ATOM 2180 N N . GLU B 1 28 ? 0.363 -20.781 -34.281 1 47.12 28 GLU B N 1
ATOM 2181 C CA . GLU B 1 28 ? 0.154 -19.531 -33.562 1 47.12 28 GLU B CA 1
ATOM 2182 C C . GLU B 1 28 ? 0.198 -19.734 -32.031 1 47.12 28 GLU B C 1
ATOM 2184 O O . GLU B 1 28 ? 0.77 -18.922 -31.312 1 47.12 28 GLU B O 1
ATOM 2189 N N . ALA B 1 29 ? -0.308 -20.844 -31.578 1 48.72 29 ALA B N 1
ATOM 2190 C CA . ALA B 1 29 ? -0.213 -21.203 -30.156 1 48.72 29 ALA B CA 1
ATOM 2191 C C . ALA B 1 29 ? 1.23 -21.516 -29.766 1 48.72 29 ALA B C 1
ATOM 2193 O O . ALA B 1 29 ? 1.689 -21.109 -28.703 1 48.72 29 ALA B O 1
ATOM 2194 N N . LYS B 1 30 ? 1.886 -22.156 -30.609 1 50.81 30 LYS B N 1
ATOM 2195 C CA . LYS B 1 30 ? 3.301 -22.438 -30.391 1 50.81 30 LYS B CA 1
ATOM 2196 C C . LYS B 1 30 ? 4.125 -21.141 -30.406 1 50.81 30 LYS B C 1
ATOM 2198 O O . LYS B 1 30 ? 5.062 -20.984 -29.625 1 50.81 30 LYS B O 1
ATOM 2203 N N . THR B 1 31 ? 3.797 -20.25 -31.344 1 48.94 31 THR B N 1
ATOM 2204 C CA . THR B 1 31 ? 4.496 -18.969 -31.422 1 48.94 31 THR B CA 1
ATOM 2205 C C . THR B 1 31 ? 4.191 -18.125 -30.203 1 48.94 31 THR B C 1
ATOM 2207 O O . THR B 1 31 ? 5.086 -17.484 -29.641 1 48.94 31 THR B O 1
ATOM 2210 N N . LEU B 1 32 ? 2.982 -18.094 -29.781 1 47.81 32 LEU B N 1
ATOM 2211 C CA . LEU B 1 32 ? 2.602 -17.391 -28.562 1 47.81 32 LEU B CA 1
ATOM 2212 C C . LEU B 1 32 ? 3.238 -18.047 -27.344 1 47.81 32 LEU B C 1
ATOM 2214 O O . LEU B 1 32 ? 3.688 -17.344 -26.422 1 47.81 32 LEU B O 1
ATOM 2218 N N . GLN B 1 33 ? 3.18 -19.375 -27.391 1 47.91 33 GLN B N 1
ATOM 2219 C CA . GLN B 1 33 ? 3.875 -20.094 -26.328 1 47.91 33 GLN B CA 1
ATOM 2220 C C . GLN B 1 33 ? 5.375 -19.812 -26.375 1 47.91 33 GLN B C 1
ATOM 2222 O O . GLN B 1 33 ? 6.012 -19.656 -25.328 1 47.91 33 GLN B O 1
ATOM 2227 N N . ALA B 1 34 ? 5.938 -19.938 -27.5 1 47.69 34 ALA B N 1
ATOM 2228 C CA . ALA B 1 34 ? 7.352 -19.641 -27.688 1 47.69 34 ALA B CA 1
ATOM 2229 C C . ALA B 1 34 ? 7.652 -18.188 -27.281 1 47.69 34 ALA B C 1
ATOM 2231 O O . ALA B 1 34 ? 8.648 -17.922 -26.609 1 47.69 34 ALA B O 1
ATOM 2232 N N . LYS B 1 35 ? 6.926 -17.25 -27.75 1 47.25 35 LYS B N 1
ATOM 2233 C CA . LYS B 1 35 ? 7.098 -15.844 -27.375 1 47.25 35 LYS B CA 1
ATOM 2234 C C . LYS B 1 35 ? 6.973 -15.664 -25.859 1 47.25 35 LYS B C 1
ATOM 2236 O O . LYS B 1 35 ? 7.734 -14.906 -25.25 1 47.25 35 LYS B O 1
ATOM 2241 N N . LYS B 1 36 ? 5.996 -16.375 -25.359 1 52.69 36 LYS B N 1
ATOM 2242 C CA . LYS B 1 36 ? 5.863 -16.391 -23.906 1 52.69 36 LYS B CA 1
ATOM 2243 C C . LYS B 1 36 ? 7.09 -17.016 -23.25 1 52.69 36 LYS B C 1
ATOM 2245 O O . LYS B 1 36 ? 7.562 -16.531 -22.219 1 52.69 36 LYS B O 1
ATOM 2250 N N . TYR B 1 37 ? 7.551 -18.031 -23.922 1 48.53 37 TYR B N 1
ATOM 2251 C CA . TYR B 1 37 ? 8.758 -18.688 -23.422 1 48.53 37 TYR B CA 1
ATOM 2252 C C . TYR B 1 37 ? 9.969 -17.766 -23.547 1 48.53 37 TYR B C 1
ATOM 2254 O O . TYR B 1 37 ? 10.758 -17.656 -22.609 1 48.53 37 TYR B O 1
ATOM 2262 N N . VAL B 1 38 ? 10.188 -17.172 -24.719 1 50.84 38 VAL B N 1
ATOM 2263 C CA . VAL B 1 38 ? 11.305 -16.25 -24.922 1 50.84 38 VAL B CA 1
ATOM 2264 C C . VAL B 1 38 ? 11.172 -15.062 -23.953 1 50.84 38 VAL B C 1
ATOM 2266 O O . VAL B 1 38 ? 12.156 -14.617 -23.375 1 50.84 38 VAL B O 1
ATOM 2269 N N . GLU B 1 39 ? 10.031 -14.547 -23.844 1 53.84 39 GLU B N 1
ATOM 2270 C CA . GLU B 1 39 ? 9.789 -13.445 -22.922 1 53.84 39 GLU B CA 1
ATOM 2271 C C . GLU B 1 39 ? 10.039 -13.867 -21.469 1 53.84 39 GLU B C 1
ATOM 2273 O O . GLU B 1 39 ? 10.617 -13.109 -20.688 1 53.84 39 GLU B O 1
ATOM 2278 N N . LYS B 1 40 ? 9.625 -15.102 -21.297 1 55.78 40 LYS B N 1
ATOM 2279 C CA . LYS B 1 40 ? 9.852 -15.641 -19.953 1 55.78 40 LYS B CA 1
ATOM 2280 C C . LYS B 1 40 ? 11.344 -15.797 -19.672 1 55.78 40 LYS B C 1
ATOM 2282 O O . LYS B 1 40 ? 11.781 -15.68 -18.531 1 55.78 40 LYS B O 1
ATOM 2287 N N . GLU B 1 41 ? 12.023 -15.953 -20.797 1 57.75 41 GLU B N 1
ATOM 2288 C CA . GLU B 1 41 ? 13.453 -16.203 -20.625 1 57.75 41 GLU B CA 1
ATOM 2289 C C . GLU B 1 41 ? 14.25 -14.898 -20.719 1 57.75 41 GLU B C 1
ATOM 2291 O O . GLU B 1 41 ? 15.477 -14.906 -20.594 1 57.75 41 GLU B O 1
ATOM 2296 N N . SER B 1 42 ? 13.422 -13.828 -20.844 1 61.66 42 SER B N 1
ATOM 2297 C CA . SER B 1 42 ? 14.117 -12.547 -20.891 1 61.66 42 SER B CA 1
ATOM 2298 C C . SER B 1 42 ? 14.898 -12.289 -19.609 1 61.66 42 SER B C 1
ATOM 2300 O O . SER B 1 42 ? 14.445 -12.641 -18.516 1 61.66 42 SER B O 1
ATOM 2302 N N . LYS B 1 43 ? 16.109 -11.773 -19.734 1 65.88 43 LYS B N 1
ATOM 2303 C CA . LYS B 1 43 ? 17.078 -11.547 -18.656 1 65.88 43 LYS B CA 1
ATOM 2304 C C . LYS B 1 43 ? 16.609 -10.422 -17.734 1 65.88 43 LYS B C 1
ATOM 2306 O O . LYS B 1 43 ? 16.953 -10.414 -16.547 1 65.88 43 LYS B O 1
ATOM 2311 N N . ARG B 1 44 ? 15.68 -9.633 -18.172 1 82.94 44 ARG B N 1
ATOM 2312 C CA . ARG B 1 44 ? 15.273 -8.516 -17.328 1 82.94 44 ARG B CA 1
ATOM 2313 C C . ARG B 1 44 ? 13.781 -8.594 -17 1 82.94 44 ARG B C 1
ATOM 2315 O O . ARG B 1 44 ? 12.992 -7.801 -17.516 1 82.94 44 ARG B O 1
ATOM 2322 N N . ARG B 1 45 ? 13.414 -9.664 -16.234 1 91.12 45 ARG B N 1
ATOM 2323 C CA . ARG B 1 45 ? 12.023 -9.781 -15.812 1 91.12 45 ARG B CA 1
ATOM 2324 C C . ARG B 1 45 ? 11.938 -10.211 -14.352 1 91.12 45 ARG B C 1
ATOM 2326 O O . ARG B 1 45 ? 12.562 -11.195 -13.945 1 91.12 45 ARG B O 1
ATOM 2333 N N . LEU B 1 46 ? 11.211 -9.414 -13.648 1 96.12 46 LEU B N 1
ATOM 2334 C CA . LEU B 1 46 ? 10.898 -9.789 -12.273 1 96.12 46 LEU B CA 1
ATOM 2335 C C . LEU B 1 46 ? 9.586 -10.57 -12.203 1 96.12 46 LEU B C 1
ATOM 2337 O O . LEU B 1 46 ? 8.562 -10.109 -12.711 1 96.12 46 LEU B O 1
ATOM 2341 N N . ILE B 1 47 ? 9.688 -11.766 -11.703 1 97.88 47 ILE B N 1
ATOM 2342 C CA . ILE B 1 47 ? 8.492 -12.578 -11.477 1 97.88 47 ILE B CA 1
ATOM 2343 C C . ILE B 1 47 ? 8.203 -12.672 -9.977 1 97.88 47 ILE B C 1
ATOM 2345 O O . ILE B 1 47 ? 9.094 -13.008 -9.188 1 97.88 47 ILE B O 1
ATOM 2349 N N . VAL B 1 48 ? 6.98 -12.305 -9.609 1 98.81 48 VAL B N 1
ATOM 2350 C CA . VAL B 1 48 ? 6.574 -12.391 -8.211 1 98.81 48 VAL B CA 1
ATOM 2351 C C . VAL B 1 48 ? 5.445 -13.406 -8.062 1 98.81 48 VAL B C 1
ATOM 2353 O O . VAL B 1 48 ? 4.473 -13.375 -8.82 1 98.81 48 VAL B O 1
ATOM 2356 N N . VAL B 1 49 ? 5.617 -14.312 -7.156 1 98.94 49 VAL B N 1
ATOM 2357 C CA . VAL B 1 49 ? 4.562 -15.242 -6.781 1 98.94 49 VAL B CA 1
ATOM 2358 C C . VAL B 1 49 ? 4.039 -14.891 -5.387 1 98.94 49 VAL B C 1
ATOM 2360 O O . VAL B 1 49 ? 4.785 -14.953 -4.406 1 98.94 49 VAL B O 1
ATOM 2363 N N . LEU B 1 50 ? 2.803 -14.516 -5.348 1 98.94 50 LEU B N 1
ATOM 2364 C CA . LEU B 1 50 ? 2.135 -14.328 -4.066 1 98.94 50 LEU B CA 1
ATOM 2365 C C . LEU B 1 50 ? 1.551 -15.641 -3.561 1 98.94 50 LEU B C 1
ATOM 2367 O O . LEU B 1 50 ? 0.667 -16.219 -4.199 1 98.94 50 LEU B O 1
ATOM 2371 N N . GLU B 1 51 ? 1.996 -16.078 -2.428 1 98.81 51 GLU B N 1
ATOM 2372 C CA . GLU B 1 51 ? 1.632 -17.391 -1.921 1 98.81 51 GLU B CA 1
ATOM 2373 C C . GLU B 1 51 ? 0.617 -17.297 -0.787 1 98.81 51 GLU B C 1
ATOM 2375 O O . GLU B 1 51 ? 0.614 -16.312 -0.038 1 98.81 51 GLU B O 1
ATOM 2380 N N . ASN B 1 52 ? -0.189 -18.281 -0.717 1 98.44 52 ASN B N 1
ATOM 2381 C CA . ASN B 1 52 ? -1.151 -18.484 0.359 1 98.44 52 ASN B CA 1
ATOM 2382 C C . ASN B 1 52 ? -2.162 -17.344 0.44 1 98.44 52 ASN B C 1
ATOM 2384 O O . ASN B 1 52 ? -2.498 -16.891 1.533 1 98.44 52 ASN B O 1
ATOM 2388 N N . CYS B 1 53 ? -2.572 -16.906 -0.739 1 98.75 53 CYS B N 1
ATOM 2389 C CA . CYS B 1 53 ? -3.58 -15.859 -0.814 1 98.75 53 CYS B CA 1
ATOM 2390 C C . CYS B 1 53 ? -4.922 -16.344 -0.287 1 98.75 53 CYS B C 1
ATOM 2392 O O . CYS B 1 53 ? -5.488 -17.312 -0.818 1 98.75 53 CYS B O 1
ATOM 2394 N N . PRO B 1 54 ? -5.445 -15.766 0.742 1 98.5 54 PRO B N 1
ATOM 2395 C CA . PRO B 1 54 ? -6.727 -16.234 1.274 1 98.5 54 PRO B CA 1
ATOM 2396 C C . PRO B 1 54 ? -7.922 -15.703 0.487 1 98.5 54 PRO B C 1
ATOM 2398 O O . PRO B 1 54 ? -8.727 -14.93 1.022 1 98.5 54 PRO B O 1
ATOM 2401 N N . LEU B 1 55 ? -8.062 -16.172 -0.697 1 98.69 55 LEU B N 1
ATOM 2402 C CA . LEU B 1 55 ? -9.172 -15.82 -1.574 1 98.69 55 LEU B CA 1
ATOM 2403 C C . LEU B 1 55 ? -10.188 -16.953 -1.654 1 98.69 55 LEU B C 1
ATOM 2405 O O . LEU B 1 55 ? -9.953 -17.953 -2.338 1 98.69 55 LEU B O 1
ATOM 2409 N N . GLU B 1 56 ? -11.242 -16.812 -0.932 1 98.38 56 GLU B N 1
ATOM 2410 C CA . GLU B 1 56 ? -12.305 -17.828 -0.89 1 98.38 56 GLU B CA 1
ATOM 2411 C C . GLU B 1 56 ? -13.68 -17.172 -0.933 1 98.38 56 GLU B C 1
ATOM 2413 O O . GLU B 1 56 ? -13.922 -16.172 -0.25 1 98.38 56 GLU B O 1
ATOM 2418 N N . VAL B 1 57 ? -14.531 -17.734 -1.763 1 98.06 57 VAL B N 1
ATOM 2419 C CA . VAL B 1 57 ? -15.891 -17.203 -1.903 1 98.06 57 VAL B CA 1
ATOM 2420 C C . VAL B 1 57 ? -16.859 -18.047 -1.069 1 98.06 57 VAL B C 1
ATOM 2422 O O . VAL B 1 57 ? -16.734 -19.281 -1.018 1 98.06 57 VAL B O 1
ATOM 2425 N N . GLY B 1 58 ? -17.719 -17.391 -0.369 1 97 58 GLY B N 1
ATOM 2426 C CA . GLY B 1 58 ? -18.797 -18.031 0.363 1 97 58 GLY B CA 1
ATOM 2427 C C . GLY B 1 58 ? -20.156 -17.406 0.088 1 97 58 GLY B C 1
ATOM 2428 O O . GLY B 1 58 ? -20.25 -16.219 -0.243 1 97 58 GLY B O 1
ATOM 2429 N N . LYS B 1 59 ? -21.109 -18.25 0.234 1 95.81 59 LYS B N 1
ATOM 2430 C CA . LYS B 1 59 ? -22.484 -17.766 0.076 1 95.81 59 LYS B CA 1
ATOM 2431 C C . LYS B 1 59 ? -23.031 -17.234 1.396 1 95.81 59 LYS B C 1
ATOM 2433 O O . LYS B 1 59 ? -23.234 -18 2.346 1 95.81 59 LYS B O 1
ATOM 2438 N N . ILE B 1 60 ? -23.266 -15.969 1.474 1 95.06 60 ILE B N 1
ATOM 2439 C CA . ILE B 1 60 ? -23.844 -15.297 2.631 1 95.06 60 ILE B CA 1
ATOM 2440 C C . ILE B 1 60 ? -25.25 -14.797 2.285 1 95.06 60 ILE B C 1
ATOM 2442 O O . ILE B 1 60 ? -25.391 -13.797 1.571 1 95.06 60 ILE B O 1
ATOM 2446 N N . GLY B 1 61 ? -26.219 -15.398 2.941 1 92.88 61 GLY B N 1
ATOM 2447 C CA . GLY B 1 61 ? -27.562 -15.133 2.461 1 92.88 61 GLY B CA 1
ATOM 2448 C C . GLY B 1 61 ? -27.781 -15.578 1.028 1 92.88 61 GLY B C 1
ATOM 2449 O O . GLY B 1 61 ? -27.594 -16.75 0.702 1 92.88 61 GLY B O 1
ATOM 2450 N N . GLU B 1 62 ? -28.141 -14.578 0.177 1 94.19 62 GLU B N 1
ATOM 2451 C CA . GLU B 1 62 ? -28.406 -14.906 -1.221 1 94.19 62 GLU B CA 1
ATOM 2452 C C . GLU B 1 62 ? -27.266 -14.461 -2.123 1 94.19 62 GLU B C 1
ATOM 2454 O O . GLU B 1 62 ? -27.344 -14.586 -3.346 1 94.19 62 GLU B O 1
ATOM 2459 N N . LYS B 1 63 ? -26.234 -13.977 -1.544 1 95.88 63 LYS B N 1
ATOM 2460 C CA . LYS B 1 63 ? -25.156 -13.406 -2.35 1 95.88 63 LYS B CA 1
ATOM 2461 C C . LYS B 1 63 ? -23.844 -14.117 -2.086 1 95.88 63 LYS B C 1
ATOM 2463 O O . LYS B 1 63 ? -23.594 -14.594 -0.976 1 95.88 63 LYS B O 1
ATOM 2468 N N . TYR B 1 64 ? -23.078 -14.25 -3.121 1 97.5 64 TYR B N 1
ATOM 2469 C CA . TYR B 1 64 ? -21.703 -14.742 -2.982 1 97.5 64 TYR B CA 1
ATOM 2470 C C . TYR B 1 64 ? -20.75 -13.602 -2.664 1 97.5 64 TYR B C 1
ATOM 2472 O O . TYR B 1 64 ? -20.797 -12.539 -3.299 1 97.5 64 TYR B O 1
ATOM 2480 N N . LYS B 1 65 ? -19.938 -13.82 -1.626 1 98.12 65 LYS B N 1
ATOM 2481 C CA . LYS B 1 65 ? -19.016 -12.789 -1.158 1 98.12 65 LYS B CA 1
ATOM 2482 C C . LYS B 1 65 ? -17.609 -13.352 -0.961 1 98.12 65 LYS B C 1
ATOM 2484 O O . LYS B 1 65 ? -17.438 -14.539 -0.664 1 98.12 65 LYS B O 1
ATOM 2489 N N . LEU B 1 66 ? -16.656 -12.492 -1.216 1 98.62 66 LEU B N 1
ATOM 2490 C CA . LEU B 1 66 ? -15.305 -12.836 -0.807 1 98.62 66 LEU B CA 1
ATOM 2491 C C . LEU B 1 66 ? -15.164 -12.789 0.711 1 98.62 66 LEU B C 1
ATOM 2493 O O . LEU B 1 66 ? -15.281 -11.719 1.313 1 98.62 66 LEU B O 1
ATOM 2497 N N . LEU B 1 67 ? -14.867 -13.914 1.315 1 98.56 67 LEU B N 1
ATOM 2498 C CA . LEU B 1 67 ? -14.875 -14.023 2.77 1 98.56 67 LEU B CA 1
ATOM 2499 C C . LEU B 1 67 ? -13.734 -13.219 3.385 1 98.56 67 LEU B C 1
ATOM 2501 O O . LEU B 1 67 ? -12.617 -13.219 2.863 1 98.56 67 LEU B O 1
ATOM 2505 N N . ASN B 1 68 ? -14.078 -12.477 4.457 1 98.25 68 ASN B N 1
ATOM 2506 C CA . ASN B 1 68 ? -13.07 -11.688 5.156 1 98.25 68 ASN B CA 1
ATOM 2507 C C . ASN B 1 68 ? -13.375 -11.578 6.648 1 98.25 68 ASN B C 1
ATOM 2509 O O . ASN B 1 68 ? -14.508 -11.844 7.074 1 98.25 68 ASN B O 1
ATOM 2513 N N . SER B 1 69 ? -12.359 -11.18 7.363 1 97.19 69 SER B N 1
ATOM 2514 C CA . SER B 1 69 ? -12.422 -11.18 8.82 1 97.19 69 SER B CA 1
ATOM 2515 C C . SER B 1 69 ? -13.305 -10.039 9.336 1 97.19 69 SER B C 1
ATOM 2517 O O . SER B 1 69 ? -13.82 -10.109 10.453 1 97.19 69 SER B O 1
ATOM 2519 N N . ASP B 1 70 ? -13.523 -9.039 8.562 1 96.44 70 ASP B N 1
ATOM 2520 C CA . ASP B 1 70 ? -14.281 -7.875 9.023 1 96.44 70 ASP B CA 1
ATOM 2521 C C . ASP B 1 70 ? -15.781 -8.141 8.969 1 96.44 70 ASP B C 1
ATOM 2523 O O . ASP B 1 70 ? -16.516 -7.809 9.898 1 96.44 70 ASP B O 1
ATOM 2527 N N . ASP B 1 71 ? -16.172 -8.797 7.934 1 97.12 71 ASP B N 1
ATOM 2528 C CA . ASP B 1 71 ? -17.609 -8.836 7.641 1 97.12 71 ASP B CA 1
ATOM 2529 C C . ASP B 1 71 ? -18.172 -10.234 7.898 1 97.12 71 ASP B C 1
ATOM 2531 O O . ASP B 1 71 ? -19.391 -10.391 8.094 1 97.12 71 ASP B O 1
ATOM 2535 N N . HIS B 1 72 ? -17.359 -11.18 7.965 1 98.19 72 HIS B N 1
ATOM 2536 C CA . HIS B 1 72 ? -17.891 -12.539 7.914 1 98.19 72 HIS B CA 1
ATOM 2537 C C . HIS B 1 72 ? -17.359 -13.383 9.062 1 98.19 72 HIS B C 1
ATOM 2539 O O . HIS B 1 72 ? -17.141 -14.586 8.906 1 98.19 72 HIS B O 1
ATOM 2545 N N . ARG B 1 73 ? -17.047 -12.812 10.133 1 97.19 73 ARG B N 1
ATOM 2546 C CA . ARG B 1 73 ? -16.453 -13.508 11.273 1 97.19 73 ARG B CA 1
ATOM 2547 C C . ARG B 1 73 ? -17.359 -14.633 11.766 1 97.19 73 ARG B C 1
ATOM 2549 O O . ARG B 1 73 ? -16.906 -15.75 11.992 1 97.19 73 ARG B O 1
ATOM 2556 N N . THR B 1 74 ? -18.641 -14.328 11.945 1 96.88 74 THR B N 1
ATOM 2557 C CA . THR B 1 74 ? -19.594 -15.312 12.445 1 96.88 74 THR B CA 1
ATOM 2558 C C . THR B 1 74 ? -19.719 -16.484 11.477 1 96.88 74 THR B C 1
ATOM 2560 O O . THR B 1 74 ? -19.703 -17.641 11.898 1 96.88 74 THR B O 1
ATOM 2563 N N . TYR B 1 75 ? -19.891 -16.141 10.281 1 97.12 75 TYR B N 1
ATOM 2564 C CA . TYR B 1 75 ? -20 -17.188 9.258 1 97.12 75 TYR B CA 1
ATOM 2565 C C . TYR B 1 75 ? -18.766 -18.094 9.289 1 97.12 75 TYR B C 1
ATOM 2567 O O . TYR B 1 75 ? -18.891 -19.312 9.297 1 97.12 75 TYR B O 1
ATOM 2575 N N . LEU B 1 76 ? -17.594 -17.5 9.312 1 97.88 76 LEU B N 1
ATOM 2576 C CA . LEU B 1 76 ? -16.344 -18.25 9.297 1 97.88 76 LEU B CA 1
ATOM 2577 C C . LEU B 1 76 ? -16.219 -19.141 10.516 1 97.88 76 LEU B C 1
ATOM 2579 O O . LEU B 1 76 ? -15.89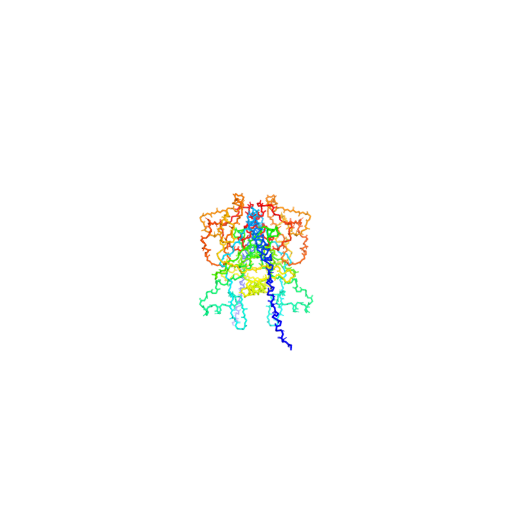8 -20.328 10.391 1 97.88 76 LEU B O 1
ATOM 2583 N N . SER B 1 77 ? -16.531 -18.594 11.609 1 97.44 77 SER B N 1
ATOM 2584 C CA . SER B 1 77 ? -16.453 -19.359 12.852 1 97.44 77 SER B CA 1
ATOM 2585 C C . SER B 1 77 ? -17.422 -20.547 12.836 1 97.44 77 SER B C 1
ATOM 2587 O O . SER B 1 77 ? -17.078 -21.641 13.25 1 97.44 77 SER B O 1
ATOM 2589 N N . LYS B 1 78 ? -18.578 -20.359 12.32 1 96.88 78 LYS B N 1
ATOM 2590 C CA . LYS B 1 78 ? -19.609 -21.391 12.234 1 96.88 78 LYS B CA 1
ATOM 2591 C C . LYS B 1 78 ? -19.156 -22.531 11.32 1 96.88 78 LYS B C 1
ATOM 2593 O O . LYS B 1 78 ? -19.609 -23.672 11.469 1 96.88 78 LYS B O 1
ATOM 2598 N N . HIS B 1 79 ? -18.328 -22.234 10.43 1 96.25 79 HIS B N 1
ATOM 2599 C CA . HIS B 1 79 ? -17.891 -23.234 9.461 1 96.25 79 HIS B CA 1
ATOM 2600 C C . HIS B 1 79 ? -16.516 -23.781 9.836 1 96.25 79 HIS B C 1
ATOM 2602 O O . HIS B 1 79 ? -15.805 -24.328 8.984 1 96.25 79 HIS B O 1
ATOM 2608 N N . GLY B 1 80 ? -16.078 -23.5 11.023 1 96.38 80 GLY B N 1
ATOM 2609 C CA . GLY B 1 80 ? -14.859 -24.078 11.555 1 96.38 80 GLY B CA 1
ATOM 2610 C C . GLY B 1 80 ? -13.602 -23.422 11.031 1 96.38 80 GLY B C 1
ATOM 2611 O O . GLY B 1 80 ? -12.531 -24.016 11.031 1 96.38 80 GLY B O 1
ATOM 2612 N N . LYS B 1 81 ? -13.805 -22.281 10.555 1 96.38 81 LYS B N 1
ATOM 2613 C CA . LYS B 1 81 ? -12.68 -21.516 10.008 1 96.38 81 LYS B CA 1
ATOM 2614 C C . LYS B 1 81 ? -12.266 -20.391 10.953 1 96.38 81 LYS B C 1
ATOM 2616 O O . LYS B 1 81 ? -13.109 -19.781 11.609 1 96.38 81 LYS B O 1
ATOM 2621 N N . ASN B 1 82 ? -10.969 -20.156 11.047 1 96.62 82 ASN B N 1
ATOM 2622 C CA . ASN B 1 82 ? -10.477 -19.047 11.852 1 96.62 82 ASN B CA 1
ATOM 2623 C C . ASN B 1 82 ? -10.617 -17.719 11.109 1 96.62 82 ASN B C 1
ATOM 2625 O O . ASN B 1 82 ? -9.898 -17.469 10.141 1 96.62 82 ASN B O 1
ATOM 2629 N N . PRO B 1 83 ? -11.422 -16.875 11.562 1 96.88 83 PRO B N 1
ATOM 2630 C CA . PRO B 1 83 ? -11.664 -15.609 10.852 1 96.88 83 PRO B CA 1
ATOM 2631 C C . PRO B 1 83 ? -10.391 -14.797 10.641 1 96.88 83 PRO B C 1
ATOM 2633 O O . PRO B 1 83 ? -10.266 -14.094 9.633 1 96.88 83 PRO B O 1
ATOM 2636 N N . ASP B 1 84 ? -9.438 -14.883 11.477 1 95.56 84 ASP B N 1
ATOM 2637 C CA . ASP B 1 84 ? -8.234 -14.062 11.414 1 95.56 84 ASP B CA 1
ATOM 2638 C C . ASP B 1 84 ? -7.359 -14.469 10.227 1 95.56 84 ASP B C 1
ATOM 2640 O O . ASP B 1 84 ? -6.445 -13.734 9.844 1 95.56 84 ASP B O 1
ATOM 2644 N N . ASP B 1 85 ? -7.664 -15.562 9.633 1 96.5 85 ASP B N 1
ATOM 2645 C CA . ASP B 1 85 ? -6.898 -16.047 8.484 1 96.5 85 ASP B CA 1
ATOM 2646 C C . ASP B 1 85 ? -7.473 -15.492 7.18 1 96.5 85 ASP B C 1
ATOM 2648 O O . ASP B 1 85 ? -6.852 -15.617 6.125 1 96.5 85 ASP B O 1
ATOM 2652 N N . TYR B 1 86 ? -8.586 -14.922 7.242 1 97.94 86 TYR B N 1
ATOM 2653 C CA . TYR B 1 86 ? -9.266 -14.453 6.039 1 97.94 86 TYR B CA 1
ATOM 2654 C C . TYR B 1 86 ? -9.086 -12.953 5.855 1 97.94 86 TYR B C 1
ATOM 2656 O O . TYR B 1 86 ? -9.977 -12.172 6.195 1 97.94 86 TYR B O 1
ATOM 2664 N N . ARG B 1 87 ? -7.922 -12.656 5.258 1 98.25 87 ARG B N 1
ATOM 2665 C CA . ARG B 1 87 ? -7.523 -11.266 5.055 1 98.25 87 ARG B CA 1
ATOM 2666 C C . ARG B 1 87 ? -7.188 -11 3.59 1 98.25 87 ARG B C 1
ATOM 2668 O O . ARG B 1 87 ? -6.051 -10.664 3.258 1 98.25 87 ARG B O 1
ATOM 2675 N N . PRO B 1 88 ? -8.234 -11.094 2.74 1 98.69 88 PRO B N 1
ATOM 2676 C CA . PRO B 1 88 ? -7.973 -10.836 1.321 1 98.69 88 PRO B CA 1
ATOM 2677 C C . PRO B 1 88 ? -7.477 -9.414 1.062 1 98.69 88 PRO B C 1
ATOM 2679 O O . PRO B 1 88 ? -6.93 -9.133 -0.009 1 98.69 88 PRO B O 1
ATOM 2682 N N . ASP B 1 89 ? -7.656 -8.539 2.023 1 98.31 89 ASP B N 1
ATOM 2683 C CA . ASP B 1 89 ? -7.152 -7.176 1.876 1 98.31 89 ASP B CA 1
ATOM 2684 C C . ASP B 1 89 ? -5.633 -7.164 1.758 1 98.31 89 ASP B C 1
ATOM 2686 O O . ASP B 1 89 ? -5.062 -6.289 1.103 1 98.31 89 ASP B O 1
ATOM 2690 N N . VAL B 1 90 ? -4.969 -8.109 2.338 1 98.5 90 VAL B N 1
ATOM 2691 C CA . VAL B 1 90 ? -3.518 -8.211 2.229 1 98.5 90 VAL B CA 1
ATOM 2692 C C . VAL B 1 90 ? -3.125 -8.469 0.777 1 98.5 90 VAL B C 1
ATOM 2694 O O . VAL B 1 90 ? -2.189 -7.852 0.26 1 98.5 90 VAL B O 1
ATOM 2697 N N . VAL B 1 91 ? -3.85 -9.328 0.135 1 98.88 91 VAL B N 1
ATOM 2698 C CA . VAL B 1 91 ? -3.609 -9.625 -1.272 1 98.88 91 VAL B CA 1
ATOM 2699 C C . VAL B 1 91 ? -3.803 -8.367 -2.109 1 98.88 91 VAL B C 1
ATOM 2701 O O . VAL B 1 91 ? -2.98 -8.055 -2.973 1 98.88 91 VAL B O 1
ATOM 2704 N N . HIS B 1 92 ? -4.859 -7.719 -1.838 1 98.88 92 HIS B N 1
ATOM 2705 C CA . HIS B 1 92 ? -5.16 -6.477 -2.539 1 98.88 92 HIS B CA 1
ATOM 2706 C C . HIS B 1 92 ? -4.02 -5.473 -2.395 1 98.88 92 HIS B C 1
ATOM 2708 O O . HIS B 1 92 ? -3.57 -4.891 -3.383 1 98.88 92 HIS B O 1
ATOM 2714 N N . GLN B 1 93 ? -3.551 -5.324 -1.196 1 98.31 93 GLN B N 1
ATOM 2715 C CA . GLN B 1 93 ? -2.465 -4.391 -0.923 1 98.31 93 GLN B CA 1
ATOM 2716 C C . GLN B 1 93 ? -1.19 -4.797 -1.658 1 98.31 93 GLN B C 1
ATOM 2718 O O . GLN B 1 93 ? -0.47 -3.943 -2.18 1 98.31 93 GLN B O 1
ATOM 2723 N N . CYS B 1 94 ? -0.925 -6.043 -1.687 1 98.81 94 CYS B N 1
ATOM 2724 C CA . CYS B 1 94 ? 0.238 -6.531 -2.42 1 98.81 94 CYS B CA 1
ATOM 2725 C C . CYS B 1 94 ? 0.123 -6.207 -3.904 1 98.81 94 CYS B C 1
ATOM 2727 O O . CYS B 1 94 ? 1.084 -5.738 -4.516 1 98.81 94 CYS B O 1
ATOM 2729 N N . LEU B 1 95 ? -1.016 -6.422 -4.406 1 98.81 95 LEU B N 1
ATOM 2730 C CA . LEU B 1 95 ? -1.229 -6.172 -5.828 1 98.81 95 LEU B CA 1
ATOM 2731 C C . LEU B 1 95 ? -1.076 -4.688 -6.145 1 98.81 95 LEU B C 1
ATOM 2733 O O . LEU B 1 95 ? -0.469 -4.324 -7.152 1 98.81 95 LEU B O 1
ATOM 2737 N N . LEU B 1 96 ? -1.614 -3.875 -5.289 1 98.38 96 LEU B N 1
ATOM 2738 C CA . LEU B 1 96 ? -1.445 -2.439 -5.484 1 98.38 96 LEU B CA 1
ATOM 2739 C C . LEU B 1 96 ? 0.031 -2.059 -5.465 1 98.38 96 LEU B C 1
ATOM 2741 O O . LEU B 1 96 ? 0.494 -1.301 -6.32 1 98.38 96 LEU B O 1
ATOM 2745 N N . SER B 1 97 ? 0.733 -2.609 -4.535 1 98.12 97 SER B N 1
ATOM 2746 C CA . SER B 1 97 ? 2.158 -2.326 -4.402 1 98.12 97 SER B CA 1
ATOM 2747 C C . SER B 1 97 ? 2.926 -2.752 -5.648 1 98.12 97 SER B C 1
ATOM 2749 O O . SER B 1 97 ? 3.84 -2.053 -6.09 1 98.12 97 SER B O 1
ATOM 2751 N N . LEU B 1 98 ? 2.545 -3.799 -6.195 1 98.56 98 LEU B N 1
ATOM 2752 C CA . LEU B 1 98 ? 3.242 -4.359 -7.348 1 98.56 98 LEU B CA 1
ATOM 2753 C C . LEU B 1 98 ? 2.879 -3.607 -8.625 1 98.56 98 LEU B C 1
ATOM 2755 O O . LEU B 1 98 ? 3.758 -3.104 -9.328 1 98.56 98 LEU B O 1
ATOM 2759 N N . PHE B 1 99 ? 1.671 -3.379 -8.844 1 98 99 PHE B N 1
ATOM 2760 C CA . PHE B 1 99 ? 1.229 -2.902 -10.148 1 98 99 PHE B CA 1
ATOM 2761 C C . PHE B 1 99 ? 1.319 -1.383 -10.227 1 98 99 PHE B C 1
ATOM 2763 O O . PHE B 1 99 ? 1.286 -0.81 -11.312 1 98 99 PHE B O 1
ATOM 2770 N N . ASP B 1 100 ? 1.458 -0.726 -9.055 1 96.75 100 ASP B N 1
ATOM 2771 C CA . ASP B 1 100 ? 1.68 0.717 -9.062 1 96.75 100 ASP B CA 1
ATOM 2772 C C . ASP B 1 100 ? 3.16 1.043 -9.242 1 96.75 100 ASP B C 1
ATOM 2774 O O . ASP B 1 100 ? 3.523 2.195 -9.492 1 96.75 100 ASP B O 1
ATOM 2778 N N . SER B 1 101 ? 3.959 0.072 -9.195 1 97.5 101 SER B N 1
ATOM 2779 C CA . SER B 1 101 ? 5.398 0.294 -9.219 1 97.5 101 SER B CA 1
ATOM 2780 C C . SER B 1 101 ? 5.871 0.683 -10.617 1 97.5 101 SER B C 1
ATOM 2782 O O . SER B 1 101 ? 5.273 0.279 -11.617 1 97.5 101 SER B O 1
ATOM 2784 N N . PRO B 1 102 ? 6.977 1.466 -10.68 1 96.62 102 PRO B N 1
ATOM 2785 C CA . PRO B 1 102 ? 7.555 1.809 -11.977 1 96.62 102 PRO B CA 1
ATOM 2786 C C . PRO B 1 102 ? 7.961 0.578 -12.789 1 96.62 102 PRO B C 1
ATOM 2788 O O . PRO B 1 102 ? 7.836 0.571 -14.016 1 96.62 102 PRO B O 1
ATOM 2791 N N . ILE B 1 103 ? 8.406 -0.435 -12.172 1 96.19 103 ILE B N 1
ATOM 2792 C CA . ILE B 1 103 ? 8.859 -1.63 -12.875 1 96.19 103 ILE B CA 1
ATOM 2793 C C . ILE B 1 103 ? 7.676 -2.295 -13.578 1 96.19 103 ILE B C 1
ATOM 2795 O O . ILE B 1 103 ? 7.828 -2.848 -14.672 1 96.19 103 ILE B O 1
ATOM 2799 N N . SER B 1 104 ? 6.535 -2.281 -12.938 1 96.81 104 SER B N 1
ATOM 2800 C CA . SER B 1 104 ? 5.328 -2.781 -13.586 1 96.81 104 SER B CA 1
ATOM 2801 C C . SER B 1 104 ? 4.957 -1.922 -14.789 1 96.81 104 SER B C 1
ATOM 2803 O O . SER B 1 104 ? 4.66 -2.445 -15.867 1 96.81 104 SER B O 1
ATOM 2805 N N . LYS B 1 105 ? 5.035 -0.637 -14.602 1 95.06 105 LYS B N 1
ATOM 2806 C CA . LYS B 1 105 ? 4.695 0.302 -15.672 1 95.06 105 LYS B CA 1
ATOM 2807 C C . LYS B 1 105 ? 5.66 0.165 -16.844 1 95.06 105 LYS B C 1
ATOM 2809 O O . LYS B 1 105 ? 5.281 0.407 -18 1 95.06 105 LYS B O 1
ATOM 2814 N N . ALA B 1 106 ? 6.832 -0.24 -16.578 1 95 106 ALA B N 1
ATOM 2815 C CA . ALA B 1 106 ? 7.848 -0.434 -17.609 1 95 106 ALA B CA 1
ATOM 2816 C C . ALA B 1 106 ? 7.676 -1.78 -18.312 1 95 106 ALA B C 1
ATOM 2818 O O . ALA B 1 106 ? 8.414 -2.105 -19.234 1 95 106 ALA B O 1
ATOM 2819 N N . GLY B 1 107 ? 6.754 -2.605 -17.844 1 93.75 107 GLY B N 1
ATOM 2820 C CA . GLY B 1 107 ? 6.469 -3.877 -18.484 1 93.75 107 GLY B CA 1
ATOM 2821 C C . GLY B 1 107 ? 7.43 -4.98 -18.078 1 93.75 107 GLY B C 1
ATOM 2822 O O . GLY B 1 107 ? 7.598 -5.961 -18.812 1 93.75 107 GLY B O 1
ATOM 2823 N N . LEU B 1 108 ? 8.055 -4.906 -16.938 1 94.56 108 LEU B N 1
ATOM 2824 C CA . LEU B 1 108 ? 9.125 -5.824 -16.547 1 94.56 108 LEU B CA 1
ATOM 2825 C C . LEU B 1 108 ? 8.688 -6.719 -15.398 1 94.56 108 LEU B C 1
ATOM 2827 O O . LEU B 1 108 ? 9.508 -7.414 -14.797 1 94.56 108 LEU B O 1
ATOM 2831 N N . LEU B 1 109 ? 7.375 -6.742 -15.125 1 96.81 109 LEU B N 1
ATOM 2832 C CA . LEU B 1 109 ? 6.871 -7.473 -13.969 1 96.81 109 LEU B CA 1
ATOM 2833 C C . LEU B 1 109 ? 5.824 -8.5 -14.398 1 96.81 109 LEU B C 1
ATOM 2835 O O . LEU B 1 109 ? 4.945 -8.203 -15.211 1 96.81 109 LEU B O 1
ATOM 2839 N N . GLN B 1 110 ? 5.988 -9.711 -13.898 1 97.62 110 GLN B N 1
ATOM 2840 C CA . GLN B 1 110 ? 4.961 -10.75 -13.984 1 97.62 110 GLN B CA 1
ATOM 2841 C C . GLN B 1 110 ? 4.559 -11.234 -12.594 1 97.62 110 GLN B C 1
ATOM 2843 O O . GLN B 1 110 ? 5.418 -11.531 -11.758 1 97.62 110 GLN B O 1
ATOM 2848 N N . VAL B 1 111 ? 3.209 -11.297 -12.383 1 98.81 111 VAL B N 1
ATOM 2849 C CA . VAL B 1 111 ? 2.727 -11.664 -11.062 1 98.81 111 VAL B CA 1
ATOM 2850 C C . VAL B 1 111 ? 1.836 -12.906 -11.156 1 98.81 111 VAL B C 1
ATOM 2852 O O . VAL B 1 111 ? 1.007 -13.008 -12.062 1 98.81 111 VAL B O 1
ATOM 2855 N N . TYR B 1 112 ? 2.029 -13.844 -10.266 1 98.88 112 TYR B N 1
ATOM 2856 C CA . TYR B 1 112 ? 1.146 -14.977 -10.023 1 98.88 112 TYR B CA 1
ATOM 2857 C C . TYR B 1 112 ? 0.616 -14.953 -8.594 1 98.88 112 TYR B C 1
ATOM 2859 O O . TYR B 1 112 ? 1.305 -14.508 -7.676 1 98.88 112 TYR B O 1
ATOM 2867 N N . MET B 1 113 ? -0.585 -15.391 -8.461 1 98.88 113 MET B N 1
ATOM 2868 C CA . MET B 1 113 ? -1.178 -15.609 -7.145 1 98.88 113 MET B CA 1
ATOM 2869 C C . MET B 1 113 ? -1.521 -17.078 -6.938 1 98.88 113 MET B C 1
ATOM 2871 O O . MET B 1 113 ? -2.158 -17.703 -7.789 1 98.88 113 MET B O 1
ATOM 2875 N N . HIS B 1 114 ? -1.05 -17.578 -5.93 1 98.88 114 HIS B N 1
ATOM 2876 C CA . HIS B 1 114 ? -1.407 -18.938 -5.512 1 98.88 114 HIS B CA 1
ATOM 2877 C C . HIS B 1 114 ? -2.238 -18.922 -4.234 1 98.88 114 HIS B C 1
ATOM 2879 O O . HIS B 1 114 ? -1.742 -18.531 -3.172 1 98.88 114 HIS B O 1
ATOM 2885 N N . THR B 1 115 ? -3.463 -19.312 -4.293 1 98.5 115 THR B N 1
ATOM 2886 C CA . THR B 1 115 ? -4.391 -19.172 -3.174 1 98.5 115 THR B CA 1
ATOM 2887 C C . THR B 1 115 ? -4.164 -20.281 -2.145 1 98.5 115 THR B C 1
ATOM 2889 O O . THR B 1 115 ? -3.566 -21.312 -2.457 1 98.5 115 THR B O 1
ATOM 2892 N N . ALA B 1 116 ? -4.598 -20.047 -0.98 1 97.12 116 ALA B N 1
ATOM 2893 C CA . ALA B 1 116 ? -4.484 -21.016 0.11 1 97.12 116 ALA B CA 1
ATOM 2894 C C . ALA B 1 116 ? -5.203 -22.312 -0.235 1 97.12 116 ALA B C 1
ATOM 2896 O O . ALA B 1 116 ? -4.805 -23.391 0.218 1 97.12 116 ALA B O 1
ATOM 2897 N N . ASP B 1 117 ? -6.227 -22.219 -1.105 1 95.94 117 ASP B N 1
ATOM 2898 C CA . ASP B 1 117 ? -6.98 -23.406 -1.487 1 95.94 117 ASP B CA 1
ATOM 2899 C C . ASP B 1 117 ? -6.473 -23.984 -2.807 1 95.94 117 ASP B C 1
ATOM 2901 O O . ASP B 1 117 ? -7.203 -24.688 -3.508 1 95.94 117 ASP B O 1
ATOM 2905 N N . ASN B 1 118 ? -5.375 -23.609 -3.225 1 97.31 118 ASN B N 1
ATOM 2906 C CA . ASN B 1 118 ? -4.605 -24.234 -4.293 1 97.31 118 ASN B CA 1
ATOM 2907 C C . ASN B 1 118 ? -5.102 -23.812 -5.672 1 97.31 118 ASN B C 1
ATOM 2909 O O . ASN B 1 118 ? -5.023 -24.578 -6.629 1 97.31 118 ASN B O 1
ATOM 2913 N N . THR B 1 119 ? -5.645 -22.672 -5.758 1 98.5 119 THR B N 1
ATOM 2914 C CA . THR B 1 119 ? -5.949 -22.062 -7.051 1 98.5 119 THR B CA 1
ATOM 2915 C C . THR B 1 119 ? -4.797 -21.188 -7.523 1 98.5 119 THR B C 1
ATOM 2917 O O . THR B 1 119 ? -4.273 -20.375 -6.754 1 98.5 119 THR B O 1
ATOM 2920 N N . LEU B 1 120 ? -4.387 -21.406 -8.734 1 98.81 120 LEU B N 1
ATOM 2921 C CA . LEU B 1 120 ? -3.309 -20.625 -9.312 1 98.81 120 LEU B CA 1
ATOM 2922 C C . LEU B 1 120 ? -3.855 -19.609 -10.312 1 98.81 120 LEU B C 1
ATOM 2924 O O . LEU B 1 120 ? -4.66 -19.953 -11.18 1 98.81 120 LEU B O 1
ATOM 2928 N N . ILE B 1 121 ? -3.408 -18.359 -10.141 1 98.88 121 ILE B N 1
ATOM 2929 C CA . ILE B 1 121 ? -3.936 -17.266 -10.953 1 98.88 121 ILE B CA 1
ATOM 2930 C C . ILE B 1 121 ? -2.783 -16.516 -11.617 1 98.88 121 ILE B C 1
ATOM 2932 O O . ILE B 1 121 ? -1.811 -16.141 -10.953 1 98.88 121 ILE B O 1
ATOM 2936 N N . GLU B 1 122 ? -2.848 -16.344 -12.867 1 98.81 122 GLU B N 1
ATOM 2937 C CA . GLU B 1 122 ? -1.936 -15.477 -13.609 1 98.81 122 GLU B CA 1
ATOM 2938 C C . GLU B 1 122 ? -2.523 -14.078 -13.789 1 98.81 122 GLU B C 1
ATOM 2940 O O . GLU B 1 122 ? -3.672 -13.93 -14.219 1 98.81 122 GLU B O 1
ATOM 2945 N N . VAL B 1 123 ? -1.747 -13.078 -13.477 1 98.62 123 VAL B N 1
ATOM 2946 C CA . VAL B 1 123 ? -2.211 -11.695 -13.617 1 98.62 123 VAL B CA 1
ATOM 2947 C C . VAL B 1 123 ? -1.533 -11.047 -14.82 1 98.62 123 VAL B C 1
ATOM 2949 O O . VAL B 1 123 ? -0.305 -11.055 -14.93 1 98.62 123 VAL B O 1
ATOM 2952 N N . ASN B 1 124 ? -2.318 -10.469 -15.656 1 97.06 124 ASN B N 1
ATOM 2953 C CA . ASN B 1 124 ? -1.809 -9.75 -16.812 1 97.06 124 ASN B CA 1
ATOM 2954 C C . ASN B 1 124 ? -0.945 -8.562 -16.406 1 97.06 124 ASN B C 1
ATOM 2956 O O . ASN B 1 124 ? -1.33 -7.781 -15.531 1 97.06 124 ASN B O 1
ATOM 2960 N N . PRO B 1 125 ? 0.236 -8.414 -17.016 1 95 125 PRO B N 1
ATOM 2961 C CA . PRO B 1 125 ? 1.141 -7.32 -16.656 1 95 125 PRO B CA 1
ATOM 2962 C C . PRO B 1 125 ? 0.531 -5.941 -16.891 1 95 125 PRO B C 1
ATOM 2964 O O . PRO B 1 125 ? 1.013 -4.941 -16.359 1 95 125 PRO B O 1
ATOM 2967 N N . HIS B 1 126 ? -0.493 -5.832 -17.609 1 92 126 HIS B N 1
ATOM 2968 C CA . HIS B 1 126 ? -1.085 -4.543 -17.953 1 92 126 HIS B CA 1
ATOM 2969 C C . HIS B 1 126 ? -2.361 -4.297 -17.156 1 92 126 HIS B C 1
ATOM 2971 O O . HIS B 1 126 ? -3.113 -3.363 -17.453 1 92 126 HIS B O 1
ATOM 2977 N N . THR B 1 127 ? -2.52 -5.086 -16.188 1 94.62 127 THR B N 1
ATOM 2978 C CA . THR B 1 127 ? -3.723 -4.992 -15.375 1 94.62 127 THR B CA 1
ATOM 2979 C C . THR B 1 127 ? -3.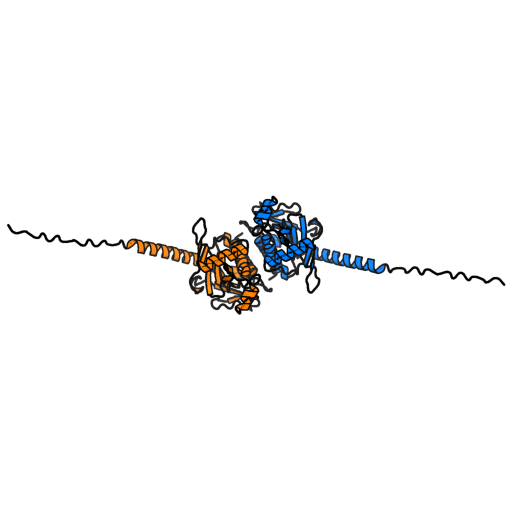691 -3.732 -14.508 1 94.62 127 THR B C 1
ATOM 2981 O O . THR B 1 127 ? -2.658 -3.4 -13.93 1 94.62 127 THR B O 1
ATOM 2984 N N . ARG B 1 128 ? -4.828 -3.025 -14.477 1 94.5 128 ARG B N 1
ATOM 2985 C CA . ARG B 1 128 ? -5.07 -2 -13.461 1 94.5 128 ARG B CA 1
ATOM 2986 C C . ARG B 1 128 ? -5.898 -2.555 -12.312 1 94.5 128 ARG B C 1
ATOM 2988 O O . ARG B 1 128 ? -7.078 -2.873 -12.484 1 94.5 128 ARG B O 1
ATOM 2995 N N . VAL B 1 129 ? -5.277 -2.623 -11.211 1 97.06 129 VAL B N 1
ATOM 2996 C CA . VAL B 1 129 ? -5.934 -3.197 -10.039 1 97.06 129 VAL B CA 1
ATOM 2997 C C . VAL B 1 129 ? -6.969 -2.217 -9.5 1 97.06 129 VAL B C 1
ATOM 2999 O O . VAL B 1 129 ? -6.707 -1.014 -9.406 1 97.06 129 VAL B O 1
ATOM 3002 N N . PRO B 1 130 ? -8.211 -2.779 -9.117 1 97.31 130 PRO B N 1
ATOM 3003 C CA . PRO B 1 130 ? -9.172 -1.882 -8.461 1 97.31 130 PRO B CA 1
ATOM 3004 C C . PRO B 1 130 ? -8.562 -1.137 -7.277 1 97.31 130 PRO B C 1
ATOM 3006 O O . PRO B 1 130 ? -7.848 -1.734 -6.469 1 97.31 130 PRO B O 1
ATOM 3009 N N . ARG B 1 131 ? -8.945 0.123 -7.176 1 96.94 131 ARG B N 1
ATOM 3010 C CA . ARG B 1 131 ? -8.297 0.973 -6.188 1 96.94 131 ARG B CA 1
ATOM 3011 C C . ARG B 1 131 ? -8.852 0.713 -4.789 1 96.94 131 ARG B C 1
ATOM 3013 O O . ARG B 1 131 ? -8.172 0.943 -3.791 1 96.94 131 ARG B O 1
ATOM 3020 N N . THR B 1 132 ? -10.07 0.308 -4.762 1 97.44 132 THR B N 1
ATOM 3021 C CA . THR B 1 132 ? -10.672 0.073 -3.455 1 97.44 132 THR B CA 1
ATOM 3022 C C . THR B 1 132 ? -10.891 -1.419 -3.221 1 97.44 132 THR B C 1
ATOM 3024 O O . THR B 1 132 ? -11.094 -2.18 -4.172 1 97.44 132 THR B O 1
ATOM 3027 N N . TYR B 1 133 ? -10.945 -1.778 -1.956 1 97.75 133 TYR B N 1
ATOM 3028 C CA . TYR B 1 133 ? -11.125 -3.184 -1.612 1 97.75 133 TYR B CA 1
ATOM 3029 C C . TYR B 1 133 ? -12.492 -3.686 -2.082 1 97.75 133 TYR B C 1
ATOM 3031 O O . TYR B 1 133 ? -12.617 -4.828 -2.531 1 97.75 133 TYR B O 1
ATOM 3039 N N . LYS B 1 134 ? -13.438 -2.893 -1.973 1 97.06 134 LYS B N 1
ATOM 3040 C CA . LYS B 1 134 ? -14.789 -3.289 -2.357 1 97.06 134 LYS B CA 1
ATOM 3041 C C . LYS B 1 134 ? -14.836 -3.748 -3.812 1 97.06 134 LYS B C 1
ATOM 3043 O O . LYS B 1 134 ? -15.359 -4.82 -4.117 1 97.06 134 LYS B O 1
ATOM 3048 N N . ARG B 1 135 ? -14.266 -2.99 -4.605 1 97.12 135 ARG B N 1
ATOM 3049 C CA . ARG B 1 135 ? -14.25 -3.324 -6.027 1 97.12 135 ARG B CA 1
ATOM 3050 C C . ARG B 1 135 ? -13.344 -4.52 -6.301 1 97.12 135 ARG B C 1
ATOM 3052 O O . ARG B 1 135 ? -13.656 -5.359 -7.148 1 97.12 135 ARG B O 1
ATOM 3059 N N . PHE B 1 136 ? -12.32 -4.578 -5.617 1 98.56 136 PHE B N 1
ATOM 3060 C CA . PHE B 1 136 ? -11.414 -5.723 -5.719 1 98.56 136 PHE B CA 1
ATOM 3061 C C . PHE B 1 136 ? -12.133 -7.012 -5.336 1 98.56 136 PHE B C 1
ATOM 3063 O O . PHE B 1 136 ? -12.031 -8.016 -6.043 1 98.56 136 PHE B O 1
ATOM 3070 N N . ALA B 1 137 ? -12.781 -6.984 -4.23 1 98.44 137 ALA B N 1
ATOM 3071 C CA . ALA B 1 137 ? -13.492 -8.164 -3.75 1 98.44 137 ALA B CA 1
ATOM 3072 C C . ALA B 1 137 ? -14.523 -8.633 -4.773 1 98.44 137 ALA B C 1
ATOM 3074 O O . ALA B 1 137 ? -14.641 -9.836 -5.035 1 98.44 137 ALA B O 1
ATOM 3075 N N . GLY B 1 138 ? -15.234 -7.695 -5.324 1 98 138 GLY B N 1
ATOM 3076 C CA . GLY B 1 138 ? -16.188 -8.047 -6.367 1 98 138 GLY B CA 1
ATOM 3077 C C . GLY B 1 138 ? -15.531 -8.719 -7.562 1 98 138 GLY B C 1
ATOM 3078 O O . GLY B 1 138 ? -16.062 -9.703 -8.086 1 98 138 GLY B O 1
ATOM 3079 N N . LEU B 1 139 ? -14.438 -8.219 -7.961 1 98.06 139 LEU B N 1
ATOM 3080 C CA . LEU B 1 139 ? -13.719 -8.758 -9.102 1 98.06 139 LEU B CA 1
ATOM 3081 C C . LEU B 1 139 ? -13.227 -10.18 -8.82 1 98.06 139 LEU B C 1
ATOM 3083 O O . LEU B 1 139 ? -13.305 -11.055 -9.68 1 98.06 139 LEU B O 1
ATOM 3087 N N . MET B 1 140 ? -12.742 -10.359 -7.598 1 98.62 140 MET B N 1
ATOM 3088 C CA . MET B 1 140 ? -12.234 -11.68 -7.227 1 98.62 140 MET B CA 1
ATOM 3089 C C . MET B 1 140 ? -13.359 -12.711 -7.215 1 98.62 140 MET B C 1
ATOM 3091 O O . MET B 1 140 ? -13.156 -13.859 -7.617 1 98.62 140 MET B O 1
ATOM 3095 N N . VAL B 1 141 ? -14.516 -12.32 -6.699 1 98.62 141 VAL B N 1
ATOM 3096 C CA . VAL B 1 141 ? -15.664 -13.227 -6.73 1 98.62 141 VAL B CA 1
ATOM 3097 C C . VAL B 1 141 ? -15.945 -13.648 -8.172 1 98.62 141 VAL B C 1
ATOM 3099 O O . VAL B 1 141 ? -16.094 -14.844 -8.453 1 98.62 141 VAL B O 1
ATOM 3102 N N . GLN B 1 142 ? -15.938 -12.695 -9.07 1 98.25 142 GLN B N 1
ATOM 3103 C CA . GLN B 1 142 ? -16.172 -12.984 -10.477 1 98.25 142 GLN B CA 1
ATOM 3104 C C . GLN B 1 142 ? -15.094 -13.906 -11.039 1 98.25 142 GLN B C 1
ATOM 3106 O O . GLN B 1 142 ? -15.398 -14.859 -11.758 1 98.25 142 GLN B O 1
ATOM 3111 N N . LEU B 1 143 ? -13.883 -13.641 -10.727 1 98.56 143 LEU B N 1
ATOM 3112 C CA . LEU B 1 143 ? -12.758 -14.422 -11.219 1 98.56 143 LEU B CA 1
ATOM 3113 C C . LEU B 1 143 ? -12.883 -15.883 -10.789 1 98.56 143 LEU B C 1
ATOM 3115 O O . LEU B 1 143 ? -12.672 -16.797 -11.602 1 98.56 143 LEU B O 1
ATOM 3119 N N . LEU B 1 144 ? -13.203 -16.062 -9.523 1 97.81 144 LEU B N 1
ATOM 3120 C CA . LEU B 1 144 ? -13.211 -17.406 -8.969 1 97.81 144 LEU B CA 1
ATOM 3121 C C . LEU B 1 144 ? -14.398 -18.203 -9.508 1 97.81 144 LEU B C 1
ATOM 3123 O O . LEU B 1 144 ? -14.375 -19.438 -9.484 1 97.81 144 LEU B O 1
ATOM 3127 N N . PHE B 1 145 ? -15.391 -17.531 -10.07 1 96.88 145 PHE B N 1
ATOM 3128 C CA . PHE B 1 145 ? -16.516 -18.188 -10.703 1 96.88 145 PHE B CA 1
ATOM 3129 C C . PHE B 1 145 ? -16.25 -18.422 -12.188 1 96.88 145 PHE B C 1
ATOM 3131 O O . PHE B 1 145 ? -16.516 -19.5 -12.711 1 96.88 145 PHE B O 1
ATOM 3138 N N . LYS B 1 146 ? -15.664 -17.438 -12.812 1 97.44 146 LYS B N 1
ATOM 3139 C CA . LYS B 1 146 ? -15.539 -17.469 -14.266 1 97.44 146 LYS B CA 1
ATOM 3140 C C . LYS B 1 146 ? -14.18 -18.031 -14.688 1 97.44 146 LYS B C 1
ATOM 3142 O O . LYS B 1 146 ? -13.984 -18.391 -15.844 1 97.44 146 LYS B O 1
ATOM 3147 N N . HIS B 1 147 ? -13.266 -17.969 -13.812 1 97.94 147 HIS B N 1
ATOM 3148 C CA . HIS B 1 147 ? -11.914 -18.469 -14.008 1 97.94 147 HIS B CA 1
ATOM 3149 C C . HIS B 1 147 ? -11.109 -17.562 -14.938 1 97.94 147 HIS B C 1
ATOM 3151 O O . HIS B 1 147 ? -9.922 -17.797 -15.164 1 97.94 147 HIS B O 1
ATOM 3157 N N . LYS B 1 148 ? -11.742 -16.547 -15.43 1 97.56 148 LYS B N 1
ATOM 3158 C CA . LYS B 1 148 ? -11.039 -15.523 -16.203 1 97.56 148 LYS B CA 1
ATOM 3159 C C . LYS B 1 148 ? -11.797 -14.195 -16.156 1 97.56 148 LYS B C 1
ATOM 3161 O O . LYS B 1 148 ? -13.023 -14.172 -16.078 1 97.56 148 LYS B O 1
ATOM 3166 N N . ILE B 1 149 ? -11.031 -13.172 -16.141 1 97.19 149 ILE B N 1
ATOM 3167 C CA . ILE B 1 149 ? -11.547 -11.812 -16.234 1 97.19 149 ILE B CA 1
ATOM 3168 C C . ILE B 1 149 ? -10.953 -11.109 -17.453 1 97.19 149 ILE B C 1
ATOM 3170 O O . ILE B 1 149 ? -9.734 -11.102 -17.625 1 97.19 149 ILE B O 1
ATOM 3174 N N . LYS B 1 150 ? -11.82 -10.523 -18.234 1 95.62 150 LYS B N 1
ATOM 3175 C CA . LYS B 1 150 ? -11.383 -9.781 -19.422 1 95.62 150 LYS B CA 1
ATOM 3176 C C . LYS B 1 150 ? -11.664 -8.289 -19.266 1 95.62 150 LYS B C 1
ATOM 3178 O O . LYS B 1 150 ? -12.602 -7.898 -18.562 1 95.62 150 LYS B O 1
ATOM 3183 N N . ALA B 1 151 ? -10.773 -7.535 -19.938 1 91.88 151 ALA B N 1
ATOM 3184 C CA . ALA B 1 151 ? -11.039 -6.102 -20.016 1 91.88 151 ALA B CA 1
ATOM 3185 C C . ALA B 1 151 ? -12.281 -5.82 -20.859 1 91.88 151 ALA B C 1
ATOM 3187 O O . ALA B 1 151 ? -12.523 -6.496 -21.859 1 91.88 151 ALA B O 1
ATOM 3188 N N . SER B 1 152 ? -13.039 -4.879 -20.453 1 85.94 152 SER B N 1
ATOM 3189 C CA . SER B 1 152 ? -14.297 -4.582 -21.141 1 85.94 152 SER B CA 1
ATOM 3190 C C . SER B 1 152 ? -14.062 -4.074 -22.547 1 85.94 152 SER B C 1
ATOM 3192 O O . SER B 1 152 ? -14.766 -4.473 -23.484 1 85.94 152 SER B O 1
ATOM 3194 N N . GLU B 1 153 ? -13.031 -3.291 -22.781 1 85.56 153 GLU B N 1
ATOM 3195 C CA . GLU B 1 153 ? -12.828 -2.613 -24.062 1 85.56 153 GLU B CA 1
ATOM 3196 C C . GLU B 1 153 ? -11.961 -3.449 -25 1 85.56 153 GLU B C 1
ATOM 3198 O O . GLU B 1 153 ? -12.203 -3.484 -26.203 1 85.56 153 GLU B O 1
ATOM 3203 N N . THR B 1 154 ? -10.992 -4.238 -24.609 1 85.94 154 THR B N 1
ATOM 3204 C CA . THR B 1 154 ? -10 -4.867 -25.469 1 85.94 154 THR B CA 1
ATOM 3205 C C . THR B 1 154 ? -10.148 -6.383 -25.453 1 85.94 154 THR B C 1
ATOM 3207 O O . THR B 1 154 ? -9.523 -7.086 -26.25 1 85.94 154 THR B O 1
ATOM 3210 N N . GLU B 1 155 ? -10.883 -6.91 -24.625 1 88.75 155 GLU B N 1
ATOM 3211 C CA . GLU B 1 155 ? -11.062 -8.352 -24.469 1 88.75 155 GLU B CA 1
ATOM 3212 C C . GLU B 1 155 ? -9.773 -9.008 -23.969 1 88.75 155 GLU B C 1
ATOM 3214 O O . GLU B 1 155 ? -9.648 -10.234 -24.016 1 88.75 155 GLU B O 1
ATOM 3219 N N . ALA B 1 156 ? -8.797 -8.203 -23.625 1 93.38 156 ALA B N 1
ATOM 3220 C CA . ALA B 1 156 ? -7.586 -8.758 -23.031 1 93.38 156 ALA B CA 1
ATOM 3221 C C . ALA B 1 156 ? -7.891 -9.461 -21.703 1 93.38 156 ALA B C 1
ATOM 3223 O O . ALA B 1 156 ? -8.688 -8.961 -20.906 1 93.38 156 ALA B O 1
ATOM 3224 N N . VAL B 1 157 ? -7.266 -10.648 -21.562 1 96.38 157 VAL B N 1
ATOM 3225 C CA . VAL B 1 157 ? -7.457 -11.383 -20.328 1 96.38 157 VAL B CA 1
ATOM 3226 C C . VAL B 1 157 ? -6.598 -10.766 -19.219 1 96.38 157 VAL B C 1
ATOM 3228 O O . VAL B 1 157 ? -5.367 -10.727 -19.328 1 96.38 157 VAL B O 1
ATOM 3231 N N . LEU B 1 158 ? -7.227 -10.297 -18.172 1 97.25 158 LEU B N 1
ATOM 3232 C CA . LEU B 1 158 ? -6.535 -9.594 -17.109 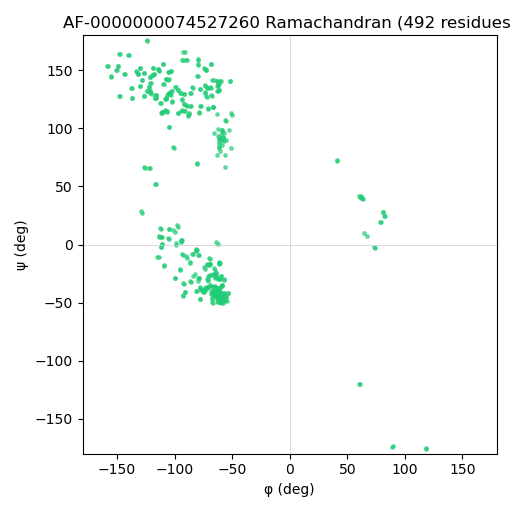1 97.25 158 LEU B CA 1
ATOM 3233 C C . LEU B 1 158 ? -6.133 -10.562 -15.992 1 97.25 158 LEU B C 1
ATOM 3235 O O . LEU B 1 158 ? -5.031 -10.461 -15.445 1 97.25 158 LEU B O 1
ATOM 3239 N N . PHE B 1 159 ? -7.027 -11.422 -15.648 1 98.38 159 PHE B N 1
ATOM 3240 C CA . PHE B 1 159 ? -6.809 -12.484 -14.688 1 98.38 159 PHE B CA 1
ATOM 3241 C C . PHE B 1 159 ? -7.234 -13.836 -15.258 1 98.38 159 PHE B C 1
ATOM 3243 O O . PHE B 1 159 ? -8.25 -13.93 -15.953 1 98.38 159 PHE B O 1
ATOM 3250 N N . LYS B 1 160 ? -6.457 -14.836 -14.93 1 98.56 160 LYS B N 1
ATOM 3251 C CA . LYS B 1 160 ? -6.781 -16.172 -15.438 1 98.56 160 LYS B CA 1
ATOM 3252 C C . LYS B 1 160 ? -6.375 -17.25 -14.453 1 98.56 160 LYS B C 1
ATOM 3254 O O . LYS B 1 160 ? -5.234 -17.281 -13.984 1 98.56 160 LYS B O 1
ATOM 3259 N N . VAL B 1 161 ? -7.305 -18.094 -14.156 1 98.69 161 VAL B N 1
ATOM 3260 C CA . VAL B 1 161 ? -6.957 -19.312 -13.422 1 98.69 161 VAL B CA 1
ATOM 3261 C C . VAL B 1 161 ? -6.203 -20.266 -14.336 1 98.69 161 VAL B C 1
ATOM 3263 O O . VAL B 1 161 ? -6.652 -20.562 -15.453 1 98.69 161 VAL B O 1
ATOM 3266 N N . ILE B 1 162 ? -5.074 -20.688 -13.891 1 98.69 162 ILE B N 1
ATOM 3267 C CA . ILE B 1 162 ? -4.254 -21.562 -14.719 1 98.69 162 ILE B CA 1
ATOM 3268 C C . ILE B 1 162 ? -3.955 -22.844 -13.953 1 98.69 162 ILE B C 1
ATOM 3270 O O . ILE B 1 162 ? -4.297 -22.984 -12.781 1 98.69 162 ILE B O 1
ATOM 3274 N N . LYS B 1 163 ? -3.314 -23.734 -14.633 1 98.19 163 LYS B N 1
ATOM 3275 C CA . LYS B 1 163 ? -3.092 -25.062 -14.078 1 98.19 163 LYS B CA 1
ATOM 3276 C C . LYS B 1 163 ? -1.919 -25.062 -13.094 1 98.19 163 LYS B C 1
ATOM 3278 O O . LYS B 1 163 ? -0.9 -24.422 -13.344 1 98.19 163 LYS B O 1
ATOM 3283 N N . ASN B 1 164 ? -2.018 -25.859 -12.07 1 97.88 164 ASN B N 1
ATOM 3284 C CA . ASN B 1 164 ? -0.908 -26.172 -11.18 1 97.88 164 ASN B CA 1
ATOM 3285 C C . ASN B 1 164 ? 0.017 -27.234 -11.781 1 97.88 164 ASN B C 1
ATOM 3287 O O . ASN B 1 164 ? -0.394 -28 -12.656 1 97.88 164 ASN B O 1
ATOM 3291 N N . PRO B 1 165 ? 1.325 -27.234 -11.352 1 97.75 165 PRO B N 1
ATOM 3292 C CA . PRO B 1 165 ? 1.94 -26.422 -10.289 1 97.75 165 PRO B CA 1
ATOM 3293 C C . PRO B 1 165 ? 2.551 -25.125 -10.82 1 97.75 165 PRO B C 1
ATOM 3295 O O . PRO B 1 165 ? 2.748 -24.984 -12.031 1 97.75 165 PRO B O 1
ATOM 3298 N N . ILE B 1 166 ? 2.871 -24.203 -9.945 1 98.12 166 ILE B N 1
ATOM 3299 C CA . ILE B 1 166 ? 3.445 -22.922 -10.289 1 98.12 166 ILE B CA 1
ATOM 3300 C C . ILE B 1 166 ? 4.777 -23.109 -11.008 1 98.12 166 ILE B C 1
ATOM 3302 O O . ILE B 1 166 ? 5.129 -22.344 -11.906 1 98.12 166 ILE B O 1
ATOM 3306 N N . THR B 1 167 ? 5.504 -24.156 -10.734 1 96.94 167 THR B N 1
ATOM 3307 C CA . THR B 1 167 ? 6.836 -24.391 -11.266 1 96.94 167 THR B CA 1
ATOM 3308 C C . THR B 1 167 ? 6.785 -24.594 -12.781 1 96.94 167 THR B C 1
ATOM 3310 O O . THR B 1 167 ? 7.777 -24.359 -13.477 1 96.94 167 THR B O 1
ATOM 3313 N N . GLU B 1 168 ? 5.633 -24.938 -13.328 1 96.88 168 GLU B N 1
ATOM 3314 C CA . GLU B 1 168 ? 5.469 -25.141 -14.766 1 96.88 168 GLU B CA 1
ATOM 3315 C C . GLU B 1 168 ? 5.328 -23.812 -15.5 1 96.88 168 GLU B C 1
ATOM 3317 O O . GLU B 1 168 ? 5.395 -23.766 -16.734 1 96.88 168 GLU B O 1
ATOM 3322 N N . HIS B 1 169 ? 5.195 -22.766 -14.758 1 97.12 169 HIS B N 1
ATOM 3323 C CA . HIS B 1 169 ? 4.961 -21.453 -15.359 1 97.12 169 HIS B CA 1
ATOM 3324 C C . HIS B 1 169 ? 6.156 -20.531 -15.156 1 97.12 169 HIS B C 1
ATOM 3326 O O . HIS B 1 169 ? 6.156 -19.391 -15.633 1 97.12 169 HIS B O 1
ATOM 3332 N N . LEU B 1 170 ? 7.152 -21 -14.477 1 96.25 170 LEU B N 1
ATOM 3333 C CA . LEU B 1 170 ? 8.344 -20.203 -14.18 1 96.25 170 LEU B CA 1
ATOM 3334 C C . LEU B 1 170 ? 9.5 -20.609 -15.094 1 96.25 170 LEU B C 1
ATOM 3336 O O . LEU B 1 170 ? 9.609 -21.781 -15.484 1 96.25 170 LEU B O 1
ATOM 3340 N N . PRO B 1 171 ? 10.344 -19.609 -15.375 1 92.44 171 PRO B N 1
ATOM 3341 C CA . PRO B 1 171 ? 11.539 -20.016 -16.125 1 92.44 171 PRO B CA 1
ATOM 3342 C C . PRO B 1 171 ? 12.375 -21.062 -15.383 1 92.44 171 PRO B C 1
ATOM 3344 O O . PRO B 1 171 ? 12.578 -20.938 -14.172 1 92.44 171 PRO B O 1
ATOM 3347 N N . SER B 1 172 ? 12.906 -22.031 -16.094 1 87.12 172 SER B N 1
ATOM 3348 C CA . SER B 1 172 ? 13.633 -23.141 -15.492 1 87.12 172 SER B CA 1
ATOM 3349 C C . SER B 1 172 ? 14.961 -22.688 -14.898 1 87.12 172 SER B C 1
ATOM 3351 O O . SER B 1 172 ? 15.438 -23.25 -13.914 1 87.12 172 SER B O 1
ATOM 3353 N N . THR B 1 173 ? 15.516 -21.641 -15.398 1 85.94 173 THR B N 1
ATOM 3354 C CA . THR B 1 173 ? 16.844 -21.219 -14.977 1 85.94 173 THR B CA 1
ATOM 3355 C C . THR B 1 173 ? 16.766 -20.094 -13.945 1 85.94 173 THR B C 1
ATOM 3357 O O . THR B 1 173 ? 17.781 -19.656 -13.406 1 85.94 173 THR B O 1
ATOM 3360 N N . ALA B 1 174 ? 15.555 -19.766 -13.641 1 91.44 174 ALA B N 1
ATOM 3361 C CA . ALA B 1 174 ? 15.398 -18.609 -12.75 1 91.44 174 ALA B CA 1
ATOM 3362 C C . ALA B 1 174 ? 15.68 -19 -11.305 1 91.44 174 ALA B C 1
ATOM 3364 O O . ALA B 1 174 ? 15.266 -20.062 -10.844 1 91.44 174 ALA B O 1
ATOM 3365 N N . LEU B 1 175 ? 16.469 -18.156 -10.68 1 93.06 175 LEU B N 1
ATOM 3366 C CA . LEU B 1 175 ? 16.594 -18.297 -9.234 1 93.06 175 LEU B CA 1
ATOM 3367 C C . LEU B 1 175 ? 15.289 -17.953 -8.531 1 93.06 175 LEU B C 1
ATOM 3369 O O . LEU B 1 175 ? 14.672 -16.922 -8.836 1 93.06 175 LEU B O 1
ATOM 3373 N N . LYS B 1 176 ? 14.852 -18.859 -7.691 1 96.75 176 LYS B N 1
ATOM 3374 C CA . LYS B 1 176 ? 13.625 -18.656 -6.922 1 96.75 176 LYS B CA 1
ATOM 3375 C C . LYS B 1 176 ? 13.938 -18.359 -5.461 1 96.75 176 LYS B C 1
ATOM 3377 O O . LYS B 1 176 ? 14.43 -19.234 -4.734 1 96.75 176 LYS B O 1
ATOM 3382 N N . VAL B 1 177 ? 13.602 -17.156 -5.051 1 97.25 177 VAL B N 1
ATOM 3383 C CA . VAL B 1 177 ? 13.945 -16.688 -3.715 1 97.25 177 VAL B CA 1
ATOM 3384 C C . VAL B 1 177 ? 12.672 -16.438 -2.914 1 97.25 177 VAL B C 1
ATOM 3386 O O . VAL B 1 177 ? 11.781 -15.711 -3.371 1 97.25 177 VAL B O 1
ATOM 3389 N N . ALA B 1 178 ? 12.586 -17.031 -1.744 1 98.38 178 ALA B N 1
ATOM 3390 C CA . ALA B 1 178 ? 11.5 -16.75 -0.819 1 98.38 178 ALA B CA 1
ATOM 3391 C C . ALA B 1 178 ? 11.898 -15.664 0.182 1 98.38 178 ALA B C 1
ATOM 3393 O O . ALA B 1 178 ? 12.93 -15.781 0.846 1 98.38 178 ALA B O 1
ATOM 3394 N N . ALA B 1 179 ? 11.102 -14.633 0.228 1 97.94 179 ALA B N 1
ATOM 3395 C CA . ALA B 1 179 ? 11.328 -13.586 1.221 1 97.94 179 ALA B CA 1
ATOM 3396 C C . ALA B 1 179 ? 10.5 -13.836 2.479 1 97.94 179 ALA B C 1
ATOM 3398 O O . ALA B 1 179 ? 9.266 -13.828 2.428 1 97.94 179 ALA B O 1
ATOM 3399 N N . GLU B 1 180 ? 11.164 -14.07 3.559 1 96.88 180 GLU B N 1
ATOM 3400 C CA . GLU B 1 180 ? 10.516 -14.344 4.836 1 96.88 180 GLU B CA 1
ATOM 3401 C C . GLU B 1 180 ? 11.297 -13.742 5.996 1 96.88 180 GLU B C 1
ATOM 3403 O O . GLU B 1 180 ? 12.531 -13.719 5.977 1 96.88 180 GLU B O 1
ATOM 3408 N N . TYR B 1 181 ? 10.5 -13.336 6.98 1 94.75 181 TYR B N 1
ATOM 3409 C CA . TYR B 1 181 ? 11.133 -12.727 8.141 1 94.75 181 TYR B CA 1
ATOM 3410 C C . TYR B 1 181 ? 11.852 -13.766 8.992 1 94.75 181 TYR B C 1
ATOM 3412 O O . TYR B 1 181 ? 11.438 -14.93 9.039 1 94.75 181 TYR B O 1
ATOM 3420 N N . ASN B 1 182 ? 12.969 -13.344 9.695 1 93.25 182 ASN B N 1
ATOM 3421 C CA . ASN B 1 182 ? 13.703 -14.117 10.688 1 93.25 182 ASN B CA 1
ATOM 3422 C C . ASN B 1 182 ? 14.336 -15.359 10.07 1 93.25 182 ASN B C 1
ATOM 3424 O O . ASN B 1 182 ? 14.234 -16.453 10.625 1 93.25 182 ASN B O 1
ATOM 3428 N N . GLN B 1 183 ? 14.844 -15.211 8.883 1 95.12 183 GLN B N 1
ATOM 3429 C CA . GLN B 1 183 ? 15.641 -16.25 8.25 1 95.12 183 GLN B CA 1
ATOM 3430 C C . GLN B 1 183 ? 17.125 -16.109 8.586 1 95.12 183 GLN B C 1
ATOM 3432 O O . GLN B 1 183 ? 17.562 -15.023 8.969 1 95.12 183 GLN B O 1
ATOM 3437 N N . GLU B 1 184 ? 17.812 -17.156 8.438 1 93.62 184 GLU B N 1
ATOM 3438 C CA . GLU B 1 184 ? 19.25 -17.156 8.719 1 93.62 184 GLU B CA 1
ATOM 3439 C C . GLU B 1 184 ? 20 -16.25 7.758 1 93.62 184 GLU B C 1
ATOM 3441 O O . GLU B 1 184 ? 20.906 -15.508 8.164 1 93.62 184 GLU B O 1
ATOM 3446 N N . THR B 1 185 ? 19.594 -16.328 6.551 1 93.94 185 THR B N 1
ATOM 3447 C CA . THR B 1 185 ? 20.219 -15.5 5.531 1 93.94 185 THR B CA 1
ATOM 3448 C C . THR B 1 185 ? 19.531 -14.148 5.434 1 93.94 185 THR B C 1
ATOM 3450 O O . THR B 1 185 ? 18.359 -14.07 5.047 1 93.94 185 THR B O 1
ATOM 3453 N N . VAL B 1 186 ? 20.266 -13.125 5.859 1 93.94 186 VAL B N 1
ATOM 3454 C CA . VAL B 1 186 ? 19.781 -11.758 5.754 1 93.94 186 VAL B CA 1
ATOM 3455 C C . VAL B 1 186 ? 20.469 -11.047 4.594 1 93.94 186 VAL B C 1
ATOM 3457 O O . VAL B 1 186 ? 21.703 -11.062 4.488 1 93.94 186 VAL B O 1
ATOM 3460 N N . VAL B 1 187 ? 19.625 -10.453 3.76 1 94.75 187 VAL B N 1
ATOM 3461 C CA . VAL B 1 187 ? 20.25 -9.836 2.592 1 94.75 187 VAL B CA 1
ATOM 3462 C C . VAL B 1 187 ? 19.812 -8.383 2.482 1 94.75 187 VAL B C 1
ATOM 3464 O O . VAL B 1 187 ? 18.688 -8.031 2.871 1 94.75 187 VAL B O 1
ATOM 3467 N N . ARG B 1 188 ? 20.719 -7.594 1.971 1 94.44 188 ARG B N 1
ATOM 3468 C CA . ARG B 1 188 ? 20.406 -6.262 1.466 1 94.44 188 ARG B CA 1
ATOM 3469 C C . ARG B 1 188 ? 20.078 -6.305 -0.02 1 94.44 188 ARG B C 1
ATOM 3471 O O . ARG B 1 188 ? 20.938 -6.551 -0.855 1 94.44 188 ARG B O 1
ATOM 3478 N N . LEU B 1 189 ? 18.859 -5.992 -0.311 1 95.5 189 LEU B N 1
ATOM 3479 C CA . LEU B 1 189 ? 18.359 -6.188 -1.668 1 95.5 189 LEU B CA 1
ATOM 3480 C C . LEU B 1 189 ? 19.188 -5.391 -2.67 1 95.5 189 LEU B C 1
ATOM 3482 O O . LEU B 1 189 ? 19.422 -5.848 -3.791 1 95.5 189 LEU B O 1
ATOM 3486 N N . GLU B 1 190 ? 19.625 -4.246 -2.268 1 90.94 190 GLU B N 1
ATOM 3487 C CA . GLU B 1 190 ? 20.391 -3.371 -3.152 1 90.94 190 GLU B CA 1
ATOM 3488 C C . GLU B 1 190 ? 21.719 -4.008 -3.543 1 90.94 190 GLU B C 1
ATOM 3490 O O . GLU B 1 190 ? 22.297 -3.662 -4.578 1 90.94 190 GLU B O 1
ATOM 3495 N N . GLU B 1 191 ? 22.172 -4.875 -2.74 1 92.81 191 GLU B N 1
ATOM 3496 C CA . GLU B 1 191 ? 23.406 -5.594 -3.018 1 92.81 191 GLU B CA 1
ATOM 3497 C C . GLU B 1 191 ? 23.125 -6.98 -3.586 1 92.81 191 GLU B C 1
ATOM 3499 O O . GLU B 1 191 ? 23.938 -7.516 -4.355 1 92.81 191 GLU B O 1
ATOM 3504 N N . TYR B 1 192 ? 22.047 -7.504 -3.221 1 94.38 192 TYR B N 1
ATOM 3505 C CA . TYR B 1 192 ? 21.672 -8.875 -3.555 1 94.38 192 TYR B CA 1
ATOM 3506 C C . TYR B 1 192 ? 21.203 -8.969 -5 1 94.38 192 TYR B C 1
ATOM 3508 O O . TYR B 1 192 ? 21.578 -9.898 -5.719 1 94.38 192 TYR B O 1
ATOM 3516 N N . VAL B 1 193 ? 20.469 -8 -5.488 1 93 193 VAL B N 1
ATOM 3517 C CA . VAL B 1 193 ? 19.781 -8.047 -6.777 1 93 193 VAL B CA 1
ATOM 3518 C C . VAL B 1 193 ? 20.797 -7.898 -7.91 1 93 193 VAL B C 1
ATOM 3520 O O . VAL B 1 193 ? 20.75 -8.633 -8.898 1 93 193 VAL B O 1
ATOM 3523 N N . PRO B 1 194 ? 21.812 -7.059 -7.777 1 90.5 194 PRO B N 1
ATOM 3524 C CA . PRO B 1 194 ? 22.734 -6.852 -8.891 1 90.5 194 PRO B CA 1
ATOM 3525 C C . PRO B 1 194 ? 23.625 -8.07 -9.164 1 90.5 194 PRO B C 1
ATOM 3527 O O . PRO B 1 194 ? 24.203 -8.188 -10.25 1 90.5 194 PRO B O 1
ATOM 3530 N N . VAL B 1 195 ? 23.703 -8.914 -8.258 1 86.12 195 VAL B N 1
ATOM 3531 C CA . VAL B 1 195 ? 24.609 -10.047 -8.438 1 86.12 195 VAL B CA 1
ATOM 3532 C C . VAL B 1 195 ? 23.844 -11.227 -9.039 1 86.12 195 VAL B C 1
ATOM 3534 O O . VAL B 1 195 ? 24.438 -12.211 -9.469 1 86.12 195 VAL B O 1
ATOM 3537 N N . LEU B 1 196 ? 22.609 -11.039 -9.086 1 79.25 196 LEU B N 1
ATOM 3538 C CA . LEU B 1 196 ? 21.781 -12.094 -9.664 1 79.25 196 LEU B CA 1
ATOM 3539 C C . LEU B 1 196 ? 21.719 -11.969 -11.18 1 79.25 196 LEU B C 1
ATOM 3541 O O . LEU B 1 196 ? 21.719 -10.852 -11.719 1 79.25 196 LEU B O 1
ATOM 3545 N N . TYR B 1 197 ? 21.875 -13.102 -11.828 1 77 197 TYR B N 1
ATOM 3546 C CA . TYR B 1 197 ? 21.828 -13.133 -13.289 1 77 197 TYR B CA 1
ATOM 3547 C C . TYR B 1 197 ? 20.562 -13.836 -13.766 1 77 197 TYR B C 1
ATOM 3549 O O . TYR B 1 197 ? 20.109 -14.797 -13.148 1 77 197 TYR B O 1
ATOM 3557 N N . GLY B 1 198 ? 19.891 -13.258 -14.844 1 77.38 198 GLY B N 1
ATOM 3558 C CA . GLY B 1 198 ? 18.719 -13.883 -15.445 1 77.38 198 GLY B CA 1
ATOM 3559 C C . GLY B 1 198 ? 17.422 -13.469 -14.789 1 77.38 198 GLY B C 1
ATOM 3560 O O . GLY B 1 198 ? 17.375 -12.508 -14.016 1 77.38 198 GLY B O 1
ATOM 3561 N N . PRO B 1 199 ? 16.328 -14.141 -15.25 1 84.06 199 PRO B N 1
ATOM 3562 C CA . PRO B 1 199 ? 15.047 -13.891 -14.594 1 84.06 199 PRO B CA 1
ATOM 3563 C C . PRO B 1 199 ? 15.039 -14.32 -13.125 1 84.06 199 PRO B C 1
ATOM 3565 O O . PRO B 1 199 ? 15.703 -15.289 -12.758 1 84.06 199 PRO B O 1
ATOM 3568 N N . MET B 1 200 ? 14.398 -13.5 -12.383 1 91.88 200 MET B N 1
ATOM 3569 C CA . MET B 1 200 ? 14.352 -13.789 -10.953 1 91.88 200 MET B CA 1
ATOM 3570 C C . MET B 1 200 ? 12.906 -13.953 -10.477 1 91.88 200 MET B C 1
ATOM 3572 O O . MET B 1 200 ? 12.023 -13.227 -10.922 1 91.88 200 MET B O 1
ATOM 3576 N N . VAL B 1 201 ? 12.773 -14.914 -9.648 1 97.19 201 VAL B N 1
ATOM 3577 C CA . VAL B 1 201 ? 11.469 -15.172 -9.039 1 97.19 201 VAL B CA 1
ATOM 3578 C C . VAL B 1 201 ? 11.531 -14.859 -7.539 1 97.19 201 VAL B C 1
ATOM 3580 O O . VAL B 1 201 ? 12.391 -15.391 -6.828 1 97.19 201 VAL B O 1
ATOM 3583 N N . PHE B 1 202 ? 10.734 -14.008 -7.094 1 98.44 202 PHE B N 1
ATOM 3584 C CA . PHE B 1 202 ? 10.547 -13.766 -5.668 1 98.44 202 PHE B CA 1
ATOM 3585 C C . PHE B 1 202 ? 9.203 -14.297 -5.199 1 98.44 202 PHE B C 1
ATOM 3587 O O . PHE B 1 202 ? 8.164 -14 -5.801 1 98.44 202 PHE B O 1
ATOM 3594 N N . VAL B 1 203 ? 9.25 -15.117 -4.203 1 98.81 203 VAL B N 1
ATOM 3595 C CA . VAL B 1 203 ? 8.055 -15.68 -3.586 1 98.81 203 VAL B CA 1
ATOM 3596 C C . VAL B 1 203 ? 7.754 -14.953 -2.279 1 98.81 203 VAL B C 1
ATOM 3598 O O . VAL B 1 203 ? 8.594 -14.898 -1.38 1 98.81 203 VAL B O 1
ATOM 3601 N N . ILE B 1 204 ? 6.559 -14.398 -2.191 1 98.81 204 ILE B N 1
ATOM 3602 C CA . ILE B 1 204 ? 6.191 -13.523 -1.08 1 98.81 204 ILE B CA 1
ATOM 3603 C C . ILE B 1 204 ? 4.855 -13.977 -0.492 1 98.81 204 ILE B C 1
ATOM 3605 O O . ILE B 1 204 ? 3.922 -14.297 -1.23 1 98.81 204 ILE B O 1
ATOM 3609 N N . GLY B 1 205 ? 4.793 -13.992 0.831 1 98.62 205 GLY B N 1
ATOM 3610 C CA . GLY B 1 205 ? 3.531 -14.32 1.472 1 98.62 205 GLY B CA 1
ATOM 3611 C C . GLY B 1 205 ? 2.508 -13.203 1.377 1 98.62 205 GLY B C 1
ATOM 3612 O O . GLY B 1 205 ? 2.818 -12.047 1.661 1 98.62 205 GLY B O 1
ATOM 3613 N N . ALA B 1 206 ? 1.334 -13.516 0.97 1 98.56 206 ALA B N 1
ATOM 3614 C CA . ALA B 1 206 ? 0.242 -12.547 0.904 1 98.56 206 ALA B CA 1
ATOM 3615 C C . ALA B 1 206 ? -0.887 -12.93 1.856 1 98.56 206 ALA B C 1
ATOM 3617 O O . ALA B 1 206 ? -2.055 -12.977 1.459 1 98.56 206 ALA B O 1
ATOM 3618 N N . PHE B 1 207 ? -0.535 -13.164 3.082 1 97.62 207 PHE B N 1
ATOM 3619 C CA . PHE B 1 207 ? -1.432 -13.523 4.172 1 97.62 207 PHE B CA 1
ATOM 3620 C C . PHE B 1 207 ? -1.036 -12.812 5.461 1 97.62 207 PHE B C 1
ATOM 3622 O O . PHE B 1 207 ? 0.068 -12.273 5.562 1 97.62 207 PHE B O 1
ATOM 3629 N N . ALA B 1 208 ? -1.951 -12.789 6.383 1 93.81 208 ALA B N 1
ATOM 3630 C CA . ALA B 1 208 ? -1.778 -11.945 7.559 1 93.81 208 ALA B CA 1
ATOM 3631 C C . ALA B 1 208 ? -0.812 -12.578 8.555 1 93.81 208 ALA B C 1
ATOM 3633 O O . ALA B 1 208 ? -0.054 -11.875 9.227 1 93.81 208 ALA B O 1
ATOM 3634 N N . ARG B 1 209 ? -0.859 -13.867 8.68 1 90.5 209 ARG B N 1
ATOM 3635 C CA . ARG B 1 209 ? -0.041 -14.531 9.68 1 90.5 209 ARG B CA 1
ATOM 3636 C C . ARG B 1 209 ? 0.329 -15.945 9.234 1 90.5 209 ARG B C 1
ATOM 3638 O O . ARG B 1 209 ? -0.421 -16.578 8.5 1 90.5 209 ARG B O 1
ATOM 3645 N N . GLY B 1 210 ? 1.425 -16.328 9.68 1 89.75 210 GLY B N 1
ATOM 3646 C CA . GLY B 1 210 ? 1.902 -17.672 9.359 1 89.75 210 GLY B CA 1
ATOM 3647 C C . GLY B 1 210 ? 3.207 -17.672 8.586 1 89.75 210 GLY B C 1
ATOM 3648 O O . GLY B 1 210 ? 3.781 -16.609 8.328 1 89.75 210 GLY B O 1
ATOM 3649 N N . ASP B 1 211 ? 3.574 -18.938 8.219 1 91.5 211 ASP B N 1
ATOM 3650 C CA . ASP B 1 211 ? 4.832 -19.094 7.5 1 91.5 211 ASP B CA 1
ATOM 3651 C C . ASP B 1 211 ? 4.586 -19.422 6.027 1 91.5 211 ASP B C 1
ATOM 3653 O O . ASP B 1 211 ? 3.609 -20.094 5.688 1 91.5 211 ASP B O 1
ATOM 3657 N N . LEU B 1 212 ? 5.398 -18.875 5.227 1 94.88 212 LEU B N 1
ATOM 3658 C CA . LEU B 1 212 ? 5.301 -19.062 3.781 1 94.88 212 LEU B CA 1
ATOM 3659 C C . LEU B 1 212 ? 5.383 -20.547 3.416 1 94.88 212 LEU B C 1
ATOM 3661 O O . LEU B 1 212 ? 4.52 -21.062 2.705 1 94.88 212 LEU B O 1
ATOM 3665 N N . LYS B 1 213 ? 6.172 -21.359 3.84 1 92.19 213 LYS B N 1
ATOM 3666 C CA . LYS B 1 213 ? 6.379 -22.797 3.68 1 92.19 213 LYS B CA 1
ATOM 3667 C C . LYS B 1 213 ? 6.172 -23.219 2.229 1 92.19 213 LYS B C 1
ATOM 3669 O O . LYS B 1 213 ? 5.211 -23.922 1.916 1 92.19 213 LYS B O 1
ATOM 3674 N N . VAL B 1 214 ? 6.969 -22.922 1.413 1 95.94 214 VAL B N 1
ATOM 3675 C CA . VAL B 1 214 ? 6.941 -23.391 0.03 1 95.94 214 VAL B CA 1
ATOM 3676 C C . VAL B 1 214 ? 8.148 -24.281 -0.239 1 95.94 214 VAL B C 1
ATOM 3678 O O . VAL B 1 214 ? 9.203 -24.109 0.365 1 95.94 214 VAL B O 1
ATOM 3681 N N . ASP B 1 215 ? 7.98 -25.25 -1.187 1 95.56 215 ASP B N 1
ATOM 3682 C CA . ASP B 1 215 ? 9.008 -26.266 -1.366 1 95.56 215 ASP B CA 1
ATOM 3683 C C . ASP B 1 215 ? 9.688 -26.125 -2.729 1 95.56 215 ASP B C 1
ATOM 3685 O O . ASP B 1 215 ? 10.508 -26.969 -3.107 1 95.56 215 ASP B O 1
ATOM 3689 N N . TYR B 1 216 ? 9.391 -25.109 -3.461 1 97.19 216 TYR B N 1
ATOM 3690 C CA . TYR B 1 216 ? 9.914 -25.047 -4.82 1 97.19 216 TYR B CA 1
ATOM 3691 C C . TYR B 1 216 ? 10.953 -23.938 -4.945 1 97.19 216 TYR B C 1
ATOM 3693 O O . TYR B 1 216 ? 11.422 -23.641 -6.047 1 97.19 216 TYR B O 1
ATOM 3701 N N . VAL B 1 217 ? 11.32 -23.297 -3.832 1 97.25 217 VAL B N 1
ATOM 3702 C CA . VAL B 1 217 ? 12.266 -22.188 -3.889 1 97.25 217 VAL B CA 1
ATOM 3703 C C . VAL B 1 217 ? 13.688 -22.703 -3.672 1 97.25 217 VAL B C 1
ATOM 3705 O O . VAL B 1 217 ? 13.891 -23.75 -3.072 1 97.25 217 VAL B O 1
ATOM 3708 N N . ASP B 1 218 ? 14.656 -21.906 -4.129 1 95.88 218 ASP B N 1
ATOM 3709 C CA . ASP B 1 218 ? 16.062 -22.234 -3.996 1 95.88 218 ASP B CA 1
ATOM 3710 C C . ASP B 1 218 ? 16.609 -21.766 -2.648 1 95.88 218 ASP B C 1
ATOM 3712 O O . ASP B 1 218 ? 17.531 -22.391 -2.102 1 95.88 218 ASP B O 1
ATOM 3716 N N . GLU B 1 219 ? 16.094 -20.656 -2.107 1 95.38 219 GLU B N 1
ATOM 3717 C CA . GLU B 1 219 ? 16.547 -20.156 -0.817 1 95.38 219 GLU B CA 1
ATOM 3718 C C . GLU B 1 219 ? 15.508 -19.25 -0.168 1 95.38 219 GLU B C 1
ATOM 3720 O O . GLU B 1 219 ? 14.641 -18.703 -0.854 1 95.38 219 GLU B O 1
ATOM 3725 N N . TYR B 1 220 ? 15.602 -19.234 1.188 1 97.5 220 TYR B N 1
ATOM 3726 C CA . TYR B 1 220 ? 14.875 -18.281 2.021 1 97.5 220 TYR B CA 1
ATOM 3727 C C . TYR B 1 220 ? 15.781 -17.156 2.49 1 97.5 220 TYR B C 1
ATOM 3729 O O . TYR B 1 220 ? 16.906 -17.391 2.934 1 97.5 220 TYR B O 1
ATOM 3737 N N . VAL B 1 221 ? 15.273 -15.953 2.326 1 97 221 VAL B N 1
ATOM 3738 C CA . VAL B 1 221 ? 16.078 -14.828 2.787 1 97 221 VAL B CA 1
ATOM 3739 C C . VAL B 1 221 ? 15.211 -13.875 3.6 1 97 221 VAL B C 1
ATOM 3741 O O . VAL B 1 221 ? 14 -13.789 3.389 1 97 221 VAL B O 1
ATOM 3744 N N . SER B 1 222 ? 15.82 -13.219 4.566 1 97.56 222 SER B N 1
ATOM 3745 C CA . SER B 1 222 ? 15.242 -12.055 5.227 1 97.56 222 SER B CA 1
ATOM 3746 C C . SER B 1 222 ? 15.773 -10.758 4.621 1 97.56 222 SER B C 1
ATOM 3748 O O . SER B 1 222 ? 16.984 -10.609 4.426 1 97.56 222 SER B O 1
ATOM 3750 N N . ILE B 1 223 ? 14.836 -9.852 4.348 1 97.19 223 ILE B N 1
ATOM 3751 C CA . ILE B 1 223 ? 15.281 -8.648 3.65 1 97.19 223 ILE B CA 1
ATOM 3752 C C . ILE B 1 223 ? 15.195 -7.449 4.59 1 97.19 223 ILE B C 1
ATOM 3754 O O . ILE B 1 223 ? 15.43 -6.312 4.172 1 97.19 223 ILE B O 1
ATOM 3758 N N . SER B 1 224 ? 14.766 -7.66 5.82 1 96.19 224 SER B N 1
ATOM 3759 C CA . SER B 1 224 ? 14.656 -6.613 6.832 1 96.19 224 SER B CA 1
ATOM 3760 C C . SER B 1 224 ? 14.883 -7.172 8.234 1 96.19 224 SER B C 1
ATOM 3762 O O . SER B 1 224 ? 14.648 -8.359 8.484 1 96.19 224 SER B O 1
ATOM 3764 N N . SER B 1 225 ? 15.344 -6.293 9.102 1 94.69 225 SER B N 1
ATOM 3765 C CA . SER B 1 225 ? 15.484 -6.656 10.508 1 94.69 225 SER B CA 1
ATOM 3766 C C . SER B 1 225 ? 14.148 -6.562 11.242 1 94.69 225 SER B C 1
ATOM 3768 O O . SER B 1 225 ? 14.047 -6.949 12.406 1 94.69 225 SER B O 1
ATOM 3770 N N . TYR B 1 226 ? 13.188 -6.09 10.516 1 94.31 226 TYR B N 1
ATOM 3771 C CA . TYR B 1 226 ? 11.844 -5.945 11.062 1 94.31 226 TYR B CA 1
ATOM 3772 C C . TYR B 1 226 ? 10.852 -6.816 10.297 1 94.31 226 TYR B C 1
ATOM 3774 O O . TYR B 1 226 ? 11.031 -7.078 9.109 1 94.31 226 TYR B O 1
ATOM 3782 N N . PRO B 1 227 ? 9.82 -7.332 11.039 1 94.75 227 PRO B N 1
ATOM 3783 C CA . PRO B 1 227 ? 8.727 -7.934 10.281 1 94.75 227 PRO B CA 1
ATOM 3784 C C . PRO B 1 227 ? 8.031 -6.938 9.359 1 94.75 227 PRO B C 1
ATOM 3786 O O . PRO B 1 227 ? 7.762 -5.801 9.758 1 94.75 227 PRO B O 1
ATOM 3789 N N . LEU B 1 228 ? 7.836 -7.348 8.156 1 96.25 228 LEU B N 1
ATOM 3790 C CA . LEU B 1 228 ? 7.215 -6.484 7.164 1 96.25 228 LEU B CA 1
ATOM 3791 C C . LEU B 1 228 ? 5.91 -7.086 6.656 1 96.25 228 LEU B C 1
ATOM 3793 O O . LEU B 1 228 ? 5.746 -8.305 6.648 1 96.25 228 LEU B O 1
ATOM 3797 N N . SER B 1 229 ? 5.012 -6.191 6.25 1 96.44 229 SER B N 1
ATOM 3798 C CA . SER B 1 229 ? 3.842 -6.672 5.523 1 96.44 229 SER B CA 1
ATOM 3799 C C . SER B 1 229 ? 4.227 -7.203 4.148 1 96.44 229 SER B C 1
ATOM 3801 O O . SER B 1 229 ? 5.266 -6.832 3.6 1 96.44 229 SER B O 1
ATOM 3803 N N . GLY B 1 230 ? 3.367 -8.094 3.658 1 97.81 230 GLY B N 1
ATOM 3804 C CA . GLY B 1 230 ? 3.586 -8.57 2.305 1 97.81 230 GLY B CA 1
ATOM 3805 C C . GLY B 1 230 ? 3.697 -7.453 1.285 1 97.81 230 GLY B C 1
ATOM 3806 O O . GLY B 1 230 ? 4.551 -7.5 0.396 1 97.81 230 GLY B O 1
ATOM 3807 N N . ALA B 1 231 ? 2.867 -6.449 1.383 1 98.12 231 ALA B N 1
ATOM 3808 C CA . ALA B 1 231 ? 2.875 -5.312 0.469 1 98.12 231 ALA B CA 1
ATOM 3809 C C . ALA B 1 231 ? 4.207 -4.566 0.531 1 98.12 231 ALA B C 1
ATOM 3811 O O . ALA B 1 231 ? 4.738 -4.148 -0.5 1 98.12 231 ALA B O 1
ATOM 3812 N N . MET B 1 232 ? 4.723 -4.434 1.707 1 97.25 232 MET B N 1
ATOM 3813 C CA . MET B 1 232 ? 6.004 -3.76 1.883 1 97.25 232 MET B CA 1
ATOM 3814 C C . MET B 1 232 ? 7.137 -4.566 1.254 1 97.25 232 MET B C 1
ATOM 3816 O O . MET B 1 232 ? 8.023 -4.004 0.611 1 97.25 232 MET B O 1
ATOM 3820 N N . VAL B 1 233 ? 7.117 -5.855 1.443 1 98.19 233 VAL B N 1
ATOM 3821 C CA . VAL B 1 233 ? 8.125 -6.715 0.825 1 98.19 233 VAL B CA 1
ATOM 3822 C C . VAL B 1 233 ? 8.062 -6.566 -0.693 1 98.19 233 VAL B C 1
ATOM 3824 O O . VAL B 1 233 ? 9.102 -6.406 -1.347 1 98.19 233 VAL B O 1
ATOM 3827 N N . CYS B 1 234 ? 6.852 -6.574 -1.214 1 98.56 234 CYS B N 1
ATOM 3828 C CA . CYS B 1 234 ? 6.664 -6.391 -2.648 1 98.56 234 CYS B CA 1
ATOM 3829 C C . CYS B 1 234 ? 7.312 -5.094 -3.121 1 98.56 234 CYS B C 1
ATOM 3831 O O . CYS B 1 234 ? 8.047 -5.086 -4.113 1 98.56 234 CYS B O 1
ATOM 3833 N N . MET B 1 235 ? 7.066 -4.145 -2.391 1 97.12 235 MET B N 1
ATOM 3834 C CA . MET B 1 235 ? 7.555 -2.826 -2.781 1 97.12 235 MET B CA 1
ATOM 3835 C C . MET B 1 235 ? 9.078 -2.766 -2.711 1 97.12 235 MET B C 1
ATOM 3837 O O . MET B 1 235 ? 9.719 -2.23 -3.613 1 97.12 235 MET B O 1
ATOM 3841 N N . LYS B 1 236 ? 9.633 -3.25 -1.644 1 97.38 236 LYS B N 1
ATOM 3842 C CA . LYS B 1 236 ? 11.078 -3.217 -1.479 1 97.38 236 LYS B CA 1
ATOM 3843 C C . LYS B 1 236 ? 11.773 -3.994 -2.592 1 97.38 236 LYS B C 1
ATOM 3845 O O . LYS B 1 236 ? 12.797 -3.551 -3.119 1 97.38 236 LYS B O 1
ATOM 3850 N N . VAL B 1 237 ? 11.203 -5.109 -2.924 1 97.69 237 VAL B N 1
ATOM 3851 C CA . VAL B 1 237 ? 11.75 -5.914 -4.008 1 97.69 237 VAL B CA 1
ATOM 3852 C C . VAL B 1 237 ? 11.688 -5.133 -5.316 1 97.69 237 VAL B C 1
ATOM 3854 O O . VAL B 1 237 ? 12.68 -5.047 -6.043 1 97.69 237 VAL B O 1
ATOM 3857 N N . CYS B 1 238 ? 10.547 -4.5 -5.578 1 97.38 238 CYS B N 1
ATOM 3858 C CA . CYS B 1 238 ? 10.406 -3.715 -6.797 1 97.38 238 CYS B CA 1
ATOM 3859 C C . CYS B 1 238 ? 11.414 -2.574 -6.836 1 97.38 238 CYS B C 1
ATOM 3861 O O . CYS B 1 238 ? 12.078 -2.359 -7.852 1 97.38 238 CYS B O 1
ATOM 3863 N N . CYS B 1 239 ? 11.57 -1.922 -5.715 1 95.88 239 CYS B N 1
ATOM 3864 C CA . CYS B 1 239 ? 12.484 -0.787 -5.645 1 95.88 239 CYS B CA 1
ATOM 3865 C C . CYS B 1 239 ? 13.914 -1.22 -5.949 1 95.88 239 CYS B C 1
ATOM 3867 O O . CYS B 1 239 ? 14.633 -0.528 -6.668 1 95.88 239 CYS B O 1
ATOM 3869 N N . ALA B 1 240 ? 14.289 -2.328 -5.434 1 95.38 240 ALA B N 1
ATOM 3870 C CA . ALA B 1 240 ? 15.648 -2.822 -5.645 1 95.38 240 ALA B CA 1
ATOM 3871 C C . ALA B 1 240 ? 15.898 -3.129 -7.117 1 95.38 240 ALA B C 1
ATOM 3873 O O . ALA B 1 240 ? 16.953 -2.791 -7.66 1 95.38 240 ALA B O 1
ATOM 3874 N N . PHE B 1 241 ? 14.953 -3.713 -7.773 1 95.38 241 PHE B N 1
ATOM 3875 C CA . PHE B 1 241 ? 15.109 -4.055 -9.188 1 95.38 241 PHE B CA 1
ATOM 3876 C C . PHE B 1 241 ? 15.062 -2.803 -10.055 1 95.38 241 PHE B C 1
ATOM 3878 O O . PHE B 1 241 ? 15.766 -2.715 -11.062 1 95.38 241 PHE B O 1
ATOM 3885 N N . GLU B 1 242 ? 14.211 -1.875 -9.664 1 95.25 242 GLU B N 1
ATOM 3886 C CA . GLU B 1 242 ? 14.156 -0.609 -10.391 1 95.25 242 GLU B CA 1
ATOM 3887 C C . GLU B 1 242 ? 15.508 0.09 -10.383 1 95.25 242 GLU B C 1
ATOM 3889 O O . GLU B 1 242 ? 15.961 0.597 -11.414 1 95.25 242 GLU B O 1
ATOM 3894 N N . GLU B 1 243 ? 16.047 0.052 -9.219 1 92.5 243 GLU B N 1
ATOM 3895 C CA . GLU B 1 243 ? 17.359 0.661 -9.109 1 92.5 243 GLU B CA 1
ATOM 3896 C C . GLU B 1 243 ? 18.391 -0.088 -9.953 1 92.5 243 GLU B C 1
ATOM 3898 O O . GLU B 1 243 ? 19.172 0.529 -10.688 1 92.5 243 GLU B O 1
ATOM 3903 N N . HIS B 1 244 ? 18.375 -1.323 -9.898 1 92.06 244 HIS B N 1
ATOM 3904 C CA . HIS B 1 244 ? 19.328 -2.16 -10.617 1 92.06 244 HIS B CA 1
ATOM 3905 C C . HIS B 1 244 ? 19.156 -2.021 -12.125 1 92.06 244 HIS B C 1
ATOM 3907 O O . HIS B 1 244 ? 20.141 -1.924 -12.859 1 92.06 244 HIS B O 1
ATOM 3913 N N . TRP B 1 245 ? 17.938 -1.957 -12.578 1 92.5 245 TRP B N 1
ATOM 3914 C CA . TRP B 1 245 ? 17.656 -1.917 -14.008 1 92.5 245 TRP B CA 1
ATOM 3915 C C . TRP B 1 245 ? 17.5 -0.479 -14.492 1 92.5 245 TRP B C 1
ATOM 3917 O O . TRP B 1 245 ? 17.141 -0.242 -15.648 1 92.5 245 TRP B O 1
ATOM 3927 N N . GLN B 1 246 ? 17.672 0.514 -13.641 1 91.81 246 GLN B N 1
ATOM 3928 C CA . GLN B 1 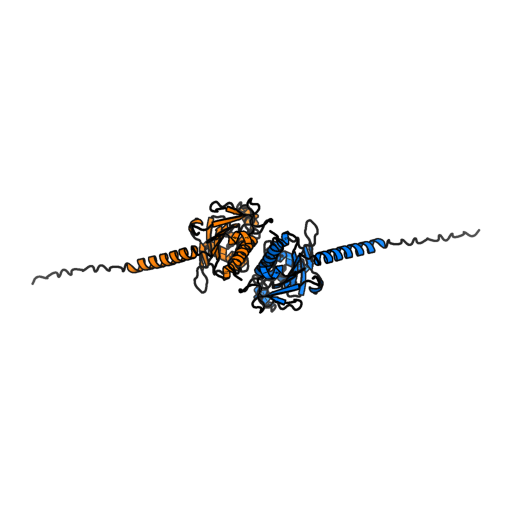246 ? 17.641 1.938 -13.953 1 91.81 246 GLN B CA 1
ATOM 3929 C C . GLN B 1 246 ? 16.266 2.348 -14.5 1 91.81 246 GLN B C 1
ATOM 3931 O O . GLN B 1 246 ? 16.188 3.021 -15.531 1 91.81 246 GLN B O 1
ATOM 3936 N N . VAL B 1 247 ? 15.336 1.807 -13.875 1 91.88 247 VAL B N 1
ATOM 3937 C CA . VAL B 1 247 ? 13.969 2.246 -14.125 1 91.88 247 VAL B CA 1
ATOM 3938 C C . VAL B 1 247 ? 13.609 3.4 -13.195 1 91.88 247 VAL B C 1
ATOM 3940 O O . VAL B 1 247 ? 13.641 3.25 -11.969 1 91.88 247 VAL B O 1
ATOM 3943 N N . LEU B 1 248 ? 13.281 4.555 -13.766 1 86.5 248 LEU B N 1
ATOM 3944 C CA . LEU B 1 248 ? 13.016 5.734 -12.953 1 86.5 248 LEU B CA 1
ATOM 3945 C C . LEU B 1 248 ? 11.531 5.812 -12.586 1 86.5 248 LEU B C 1
ATOM 3947 O O . LEU B 1 248 ? 10.672 5.746 -13.469 1 86.5 248 LEU B O 1
#

InterPro domains:
  IPR005304 Ribosomal biogenesis, methyltransferase, EMG1/NEP1 [PF03587] (48-242)
  IPR005304 Ribosomal biogenesis, methyltransferase, EMG1/NEP1 [PTHR12636] (17-248)
  IPR005304 Ribosomal biogenesis, methyltransferase, EMG1/NEP1 [cd18088] (46-242)
  IPR029026 tRNA (guanine-N1-)-methyltransferase, N-terminal [G3DSA:3.40.1280.10] (46-248)
  IPR029028 Alpha/beta knot methyltransferases [SSF75217] (39-246)

Foldseek 3Di:
DDDPPPPPDPPPPPPPDPPPVVVVVVVVVVVVVVVLLVLLFDFQAEEEEAEAQAFDWDDDPNDIWGQALPPCCVVQVVVVHHRQFRHNVLVLLQVCLQLVFLCLVVVRYWYWYAHNVGWIKTFDSPDDRDPDVVVNRVVSSVCVVVQWDADPPPRHTGMHTDDDDPCVSHRPPEAEEEEDPPDPAEDALLVVVLVDTTYYYYYFYSTDDDDRDDDPHPYYYYHDNDDDRRNVVSNSNSVSSCVNVVRD/DDPPPPPPDPPPPPPPDPPPVVVVVVVVVVVVVVVLLVLLFDFQAEEEEAEAQAFDWDDDPNDIWGQALPPCVVVQVVVVHHRQFRHNVLVLLQVCLQLVFLCLVVVRYWYWYAHNVGWIKTFDSPDDRDPDVVVNRVVSSVCVVVQWDADPPPRHTGMHTDDDDPCVSHRPPEAEEEEDPPDPAEDALLVVVLVDTTYYYYYFYSTDDDDRDDDPHPYYYYHDNDDDRRNVVSNSNSVSSCVNVVRD

Nearest PDB structures (foldseek):
  7mq9-assembly1_SK  TM=9.713E-01  e=1.717E-28  Homo sapiens
  3oin-assembly1_A  TM=9.491E-01  e=4.343E-27  Saccharomyces cerevisiae
  3oii-assembly1_A  TM=9.528E-01  e=7.139E-27  Saccharomyces cerevisiae
  6rxz-assembly1_CO  TM=9.209E-01  e=6.281E-26  Thermochaetoides thermophila
  6zqe-assembly1_JF  TM=9.398E-01  e=4.035E-24  Saccharomyces cerevisiae S288C

Sequence (496 aa):
MPKQQRERKHTSSSNSTPSGAADKVSKEAKTLQAKKYVEKESKRRLIVVLENCPLEVGKIGEKYKLLNSDDHRTYLSKHGKNPDDYRPDVVHQCLLSLFDSPISKAGLLQVYMHTADNTLIEVNPHTRVPRTYKRFAGLMVQLLFKHKIKASETEAVLFKVIKNPITEHLPSTALKVAAEYNQETVVRLEEYVPVLYGPMVFVIGAFARGDLKVDYVDEYVSISSYPLSGAMVCMKVCCAFEEHWQVLMPKQQRERKHTSSSNSTPSGAADKVSKEAKTLQAKKYVEKESKRRLIVVLENCPLEVGKIGEKYKLLNSDDHRTYLSKHGKNPDDYRPDVVHQCLLSLFDSPISKAGLLQVYMHTADNTLIEVNPHTRVPRTYKRFAGLMVQLLFKHKIKASETEAVLFKVIKNPITEHLPSTALKVAAEYNQETVVRLEEYVPVLYGPMVFVIGAFARGDLKVDYVDEYVSISSYPLSGAMVCMKVCCAFEEHWQVL